Protein AF-A0A0W8DRC7-F1 (afdb_monomer)

Organism: Phytophthora nicotianae (NCBI:txid4792)

Solvent-accessible surface area (backbone atoms only — not comparable to full-atom values): 30722 Å² total; per-residue (Å²): 110,70,67,60,50,54,53,51,48,47,58,72,37,56,53,96,56,98,67,72,58,50,58,52,38,34,36,37,37,21,41,57,27,46,27,45,36,45,54,72,40,47,85,83,47,80,54,76,42,60,35,40,36,39,40,40,68,63,60,73,42,88,86,76,70,40,42,65,65,72,53,75,84,42,76,83,59,92,54,64,69,67,57,69,78,69,74,50,87,75,79,57,65,39,73,28,90,90,41,78,88,47,73,68,33,41,56,62,58,48,51,36,53,51,50,50,48,51,43,69,75,40,72,86,40,52,77,47,55,38,39,40,36,40,36,37,72,37,41,32,65,36,83,76,70,77,40,50,38,40,39,38,42,40,39,38,35,43,40,37,36,33,29,44,71,46,77,44,84,85,47,100,54,90,52,67,52,67,45,80,76,50,75,49,83,46,79,45,79,45,79,44,81,46,65,56,59,77,77,45,41,64,59,38,49,48,29,44,51,49,24,50,50,50,48,51,54,31,50,52,40,37,53,49,53,33,39,57,53,29,50,63,76,52,45,98,83,56,52,74,67,58,33,52,52,47,18,51,53,52,53,71,69,49,60,64,52,58,70,59,58,68,42,65,67,42,35,50,29,42,34,54,32,42,50,72,43,44,52,59,50,55,49,52,50,50,60,70,57,60,39,88,85,57,65,69,86,80,46,69,69,62,48,53,55,54,46,58,60,56,38,54,58,34,35,53,50,44,49,50,52,51,50,50,50,50,54,51,53,70,66,35,83,80,54,97,66,84,84,86,79,81,66,57,66,57,51,56,51,42,26,57,61,44,61,58,28,70,46,51,40,77,90,67,49,40,72,53,72,76,46,79,44,82,48,69,90,77,62,94,50,76,71,72,76,66,80,62,91,73,94,75,67,64,68,26,58,58,60,59,39,64,70,43,48,38,43,52,49,37,48,50,50,54,53,48,51,56,49,49,53,53,50,61,72,65,42,77,83,70,61,82,86,59,85,84,72,77,89,82,70,82,60,86,81,40,71,66,55,52,53,51,47,30,52,49,36,39,60,52,63,31,28,65,65,57,42,46,50,38,47,72,70,35,50,58,32,30,34,24,37,56,63,79,92,69,79,100,66,97,76,85,55,66,45,51,36,80,52,56,78,87,45,34,43,80,75,69,69,46,57,67,85,45,43,45,79,75,50,75,46,40,47,59,76,56,56,68,75,56,66,58,58,37,67

Nearest PDB structures (foldseek):
  6yfn-assembly1_AB  TM=3.984E-01  e=2.107E+00  Leviviridae sp.
  4b61-assembly2_B  TM=2.230E-01  e=7.572E+00  Pseudomonas aeruginosa PAO1

Radius of gyration: 35.44 Å; Cα contacts (8 Å, |Δi|>4): 699; chains: 1; bounding box: 84×62×110 Å

Structure (mmCIF, N/CA/C/O backbone):
data_AF-A0A0W8DRC7-F1
#
_entry.id   AF-A0A0W8DRC7-F1
#
loop_
_atom_site.group_PDB
_atom_site.id
_atom_site.type_symbol
_atom_site.label_atom_id
_atom_site.label_alt_id
_atom_site.label_comp_id
_atom_site.label_asym_id
_atom_site.label_entity_id
_atom_site.label_seq_id
_atom_site.pdbx_PDB_ins_code
_atom_site.Cartn_x
_atom_site.Cartn_y
_atom_site.Cartn_z
_atom_site.occupancy
_atom_site.B_iso_or_equiv
_atom_site.auth_seq_id
_atom_site.auth_comp_id
_atom_site.auth_asym_id
_atom_site.auth_atom_id
_atom_site.pdbx_PDB_model_num
ATOM 1 N N . MET A 1 1 ? 14.342 11.255 -32.612 1.00 81.81 1 MET A N 1
ATOM 2 C CA . MET A 1 1 ? 14.925 11.066 -31.261 1.00 81.81 1 MET A CA 1
ATOM 3 C C . MET A 1 1 ? 15.574 9.691 -31.095 1.00 81.81 1 MET A C 1
ATOM 5 O O . MET A 1 1 ? 16.776 9.654 -30.882 1.00 81.81 1 MET A O 1
ATOM 9 N N . LEU A 1 2 ? 14.835 8.578 -31.236 1.00 87.56 2 LEU A N 1
ATOM 10 C CA . LEU A 1 2 ? 15.389 7.216 -31.079 1.00 87.56 2 LEU A CA 1
ATOM 11 C C . LEU A 1 2 ? 16.538 6.907 -32.049 1.00 87.56 2 LEU A C 1
ATOM 13 O O . LEU A 1 2 ? 17.535 6.317 -31.654 1.00 87.56 2 LEU A O 1
ATOM 17 N N . ASP A 1 3 ? 16.432 7.382 -33.290 1.00 86.88 3 ASP A N 1
ATOM 18 C CA . ASP A 1 3 ? 17.481 7.235 -34.301 1.00 86.88 3 ASP A CA 1
ATOM 19 C C . ASP A 1 3 ? 18.837 7.813 -33.837 1.00 86.88 3 ASP A C 1
ATOM 21 O O . ASP A 1 3 ? 19.858 7.126 -33.794 1.00 86.88 3 ASP A O 1
ATOM 25 N N . ALA A 1 4 ? 18.816 9.068 -33.380 1.00 88.31 4 ALA A N 1
ATOM 26 C CA . ALA A 1 4 ? 19.992 9.761 -32.864 1.00 88.31 4 ALA A CA 1
ATOM 27 C C . ALA A 1 4 ? 20.564 9.088 -31.604 1.00 88.31 4 ALA A C 1
ATOM 29 O O . ALA A 1 4 ? 21.782 9.041 -31.439 1.00 88.31 4 ALA A O 1
ATOM 30 N N . LEU A 1 5 ? 19.705 8.535 -30.737 1.00 90.06 5 LEU A N 1
ATOM 31 C CA . LEU A 1 5 ? 20.133 7.783 -29.555 1.00 90.06 5 LEU A CA 1
ATOM 32 C C . LEU A 1 5 ? 20.924 6.530 -29.949 1.00 90.06 5 LEU A C 1
ATOM 34 O O . LEU A 1 5 ? 21.995 6.293 -29.396 1.00 90.06 5 LEU A O 1
ATOM 38 N N . ILE A 1 6 ? 20.415 5.749 -30.907 1.00 88.19 6 ILE A N 1
ATOM 39 C CA . ILE A 1 6 ? 21.072 4.525 -31.387 1.00 88.19 6 ILE A CA 1
ATOM 40 C C . ILE A 1 6 ? 22.416 4.873 -32.031 1.00 88.19 6 ILE A C 1
ATOM 42 O O . ILE A 1 6 ? 23.437 4.287 -31.671 1.00 88.19 6 ILE A O 1
ATOM 46 N N . ALA A 1 7 ? 22.446 5.890 -32.897 1.00 87.69 7 ALA A N 1
ATOM 47 C CA . ALA A 1 7 ? 23.677 6.357 -33.528 1.00 87.69 7 ALA A CA 1
ATOM 48 C C . ALA A 1 7 ? 24.730 6.804 -32.494 1.00 87.69 7 ALA A C 1
ATOM 50 O O . ALA A 1 7 ? 25.886 6.380 -32.557 1.00 87.69 7 ALA A O 1
ATOM 51 N N . ALA A 1 8 ? 24.331 7.601 -31.497 1.00 88.38 8 ALA A N 1
ATOM 52 C CA . ALA A 1 8 ? 25.224 8.062 -30.435 1.00 88.38 8 ALA A CA 1
ATOM 53 C C . ALA A 1 8 ? 25.712 6.913 -29.534 1.00 88.38 8 ALA A C 1
ATOM 55 O O . ALA A 1 8 ? 26.884 6.881 -29.152 1.00 88.38 8 ALA A O 1
ATOM 56 N N . ALA A 1 9 ? 24.837 5.954 -29.209 1.00 86.75 9 ALA A N 1
ATOM 57 C CA . ALA A 1 9 ? 25.180 4.780 -28.412 1.00 86.75 9 ALA A CA 1
ATOM 58 C C . ALA A 1 9 ? 26.227 3.911 -29.119 1.00 86.75 9 ALA A C 1
ATOM 60 O O . ALA A 1 9 ? 27.236 3.554 -28.511 1.00 86.75 9 ALA A O 1
ATOM 61 N N . HIS A 1 10 ? 26.031 3.633 -30.410 1.00 84.25 10 HIS A N 1
ATOM 62 C CA . HIS A 1 10 ? 26.994 2.891 -31.219 1.00 84.25 10 HIS A CA 1
ATOM 63 C C . HIS A 1 10 ? 28.329 3.637 -31.343 1.00 84.25 10 HIS A C 1
ATOM 65 O O . HIS A 1 10 ? 29.374 3.035 -31.105 1.00 84.25 10 HIS A O 1
ATOM 71 N N . ALA A 1 11 ? 28.312 4.946 -31.615 1.00 83.69 11 ALA A N 1
ATOM 72 C CA . ALA A 1 11 ? 29.533 5.747 -31.719 1.00 83.69 11 ALA A CA 1
ATOM 73 C C . ALA A 1 11 ? 30.348 5.769 -30.411 1.00 83.69 11 ALA A C 1
ATOM 75 O O . ALA A 1 11 ? 31.577 5.705 -30.436 1.00 83.69 11 ALA A O 1
ATOM 76 N N . LYS A 1 12 ? 29.672 5.841 -29.256 1.00 80.94 12 LYS A N 1
ATOM 77 C CA . LYS A 1 12 ? 30.318 5.966 -27.941 1.00 80.94 12 LYS A CA 1
ATOM 78 C C . LYS A 1 12 ? 30.752 4.627 -27.337 1.00 80.94 12 LYS A C 1
ATOM 80 O O . LYS A 1 12 ? 31.776 4.577 -26.658 1.00 80.94 12 LYS A O 1
ATOM 85 N N . LEU A 1 13 ? 29.973 3.563 -27.537 1.00 77.06 13 LEU A N 1
ATOM 86 C CA . LEU A 1 13 ? 30.184 2.258 -26.888 1.00 77.06 13 LEU A CA 1
ATOM 87 C C . LEU A 1 13 ? 30.906 1.243 -27.778 1.00 77.06 13 LEU A C 1
ATOM 89 O O . LEU A 1 13 ? 31.426 0.249 -27.269 1.00 77.06 13 LEU A O 1
ATOM 93 N N . ARG A 1 14 ? 31.004 1.520 -29.084 1.00 71.31 14 ARG A N 1
ATOM 94 C CA . ARG A 1 14 ? 31.754 0.722 -30.057 1.00 71.31 14 ARG A CA 1
ATOM 95 C C . ARG A 1 14 ? 32.784 1.594 -30.797 1.00 71.31 14 ARG A C 1
ATOM 97 O O . ARG A 1 14 ? 32.651 1.793 -32.005 1.00 71.31 14 ARG A O 1
ATOM 104 N N . PRO A 1 15 ? 33.802 2.144 -30.101 1.00 59.22 15 PRO A N 1
ATOM 105 C CA . PRO A 1 15 ? 34.854 2.906 -30.766 1.00 59.22 15 PRO A CA 1
ATOM 106 C C . PRO A 1 15 ? 35.611 2.020 -31.767 1.00 59.22 15 PRO A C 1
ATOM 108 O O . PRO A 1 15 ? 35.786 0.823 -31.549 1.00 59.22 15 PRO A O 1
ATOM 111 N N . ALA A 1 16 ? 36.071 2.615 -32.870 1.00 53.66 16 ALA A N 1
ATOM 112 C CA . ALA A 1 16 ? 36.698 1.911 -33.993 1.00 53.66 16 ALA A CA 1
ATOM 113 C C . ALA A 1 16 ? 38.033 1.206 -33.656 1.00 53.66 16 ALA A C 1
ATOM 115 O O . ALA A 1 16 ? 38.533 0.429 -34.467 1.00 53.66 16 ALA A O 1
ATOM 116 N N . SER A 1 17 ? 38.617 1.453 -32.477 1.00 50.66 17 SER A N 1
ATOM 117 C CA . SER A 1 17 ? 39.823 0.770 -32.000 1.00 50.66 17 SER A CA 1
ATOM 118 C C . SER A 1 17 ? 39.471 -0.339 -31.003 1.00 50.66 17 SER A C 1
ATOM 120 O O . SER A 1 17 ? 38.584 -0.175 -30.169 1.00 50.66 17 SER A O 1
ATOM 122 N N . ASN A 1 18 ? 40.199 -1.460 -31.076 1.00 49.91 18 ASN A N 1
ATOM 123 C CA . ASN A 1 18 ? 40.043 -2.728 -30.332 1.00 49.91 18 ASN A CA 1
ATOM 124 C C . ASN A 1 18 ? 40.100 -2.649 -28.781 1.00 49.91 18 ASN A C 1
ATOM 126 O O . ASN A 1 18 ? 40.422 -3.630 -28.108 1.00 49.91 18 ASN A O 1
ATOM 130 N N . SER A 1 19 ? 39.808 -1.505 -28.170 1.00 47.91 19 SER A N 1
ATOM 131 C CA . SER A 1 19 ? 39.742 -1.350 -26.720 1.00 47.91 19 SER A CA 1
ATOM 132 C C . SER A 1 19 ? 38.332 -1.671 -26.203 1.00 47.91 19 SER A C 1
ATOM 134 O O . SER A 1 19 ? 37.359 -1.069 -26.635 1.00 47.91 19 SER A O 1
ATOM 136 N N . LYS A 1 20 ? 38.263 -2.675 -25.313 1.00 54.19 20 LYS A N 1
ATOM 137 C CA . LYS A 1 20 ? 37.148 -3.126 -24.447 1.00 54.19 20 LYS A CA 1
ATOM 138 C C . LYS A 1 20 ? 35.767 -2.500 -24.731 1.00 54.19 20 LYS A C 1
ATOM 140 O O . LYS A 1 20 ? 35.583 -1.308 -24.500 1.00 54.19 20 LYS A O 1
ATOM 145 N N . LEU A 1 21 ? 34.774 -3.329 -25.095 1.00 54.41 21 LEU A N 1
ATOM 146 C CA . LEU A 1 21 ? 33.359 -2.924 -25.096 1.00 54.41 21 LEU A CA 1
ATOM 147 C C . LEU A 1 21 ? 33.012 -2.270 -23.753 1.00 54.41 21 LEU A C 1
ATOM 149 O O . LEU A 1 21 ? 33.137 -2.904 -22.702 1.00 54.41 21 LEU A O 1
ATOM 153 N N . LYS A 1 22 ? 32.560 -1.017 -23.806 1.00 63.66 22 LYS A N 1
ATOM 154 C CA . LYS A 1 22 ? 32.083 -0.279 -22.636 1.00 63.66 22 LYS A CA 1
ATOM 155 C C . LYS A 1 22 ? 30.568 -0.416 -22.572 1.00 63.66 22 LYS A C 1
ATOM 157 O O . LYS A 1 22 ? 29.889 -0.222 -23.576 1.00 63.66 22 LYS A O 1
ATOM 162 N N . ALA A 1 23 ? 30.034 -0.760 -21.406 1.00 70.44 23 ALA A N 1
ATOM 163 C CA . ALA A 1 23 ? 28.614 -0.579 -21.128 1.00 70.44 23 ALA A CA 1
ATOM 164 C C . ALA A 1 23 ? 28.448 0.804 -20.494 1.00 70.44 23 ALA A C 1
ATOM 166 O O . ALA A 1 23 ? 29.269 1.198 -19.674 1.00 70.44 23 ALA A O 1
ATOM 167 N N . LEU A 1 24 ? 27.403 1.552 -20.849 1.00 79.94 24 LEU A N 1
ATOM 168 C CA . LEU A 1 24 ? 27.120 2.806 -20.153 1.00 79.94 24 LEU A CA 1
ATOM 169 C C . LEU A 1 24 ? 26.180 2.513 -18.991 1.00 79.94 24 LEU A C 1
ATOM 171 O O . LEU A 1 24 ? 25.053 2.066 -19.197 1.00 79.94 24 LEU A O 1
ATOM 175 N N . ARG A 1 25 ? 26.636 2.780 -17.770 1.00 80.12 25 ARG A N 1
ATOM 176 C CA . ARG A 1 25 ? 25.840 2.626 -16.551 1.00 80.12 25 ARG A CA 1
ATOM 177 C C . ARG A 1 25 ? 25.601 3.990 -15.931 1.00 80.12 25 ARG A C 1
ATOM 179 O O . ARG A 1 25 ? 26.531 4.774 -15.749 1.00 80.12 25 ARG A O 1
ATOM 186 N N . PHE A 1 26 ? 24.350 4.274 -15.612 1.00 83.38 26 PHE A N 1
ATOM 187 C CA . PHE A 1 26 ? 23.977 5.538 -14.997 1.00 83.38 26 PHE A CA 1
ATOM 188 C C . PHE A 1 26 ? 22.770 5.355 -14.084 1.00 83.38 26 PHE A C 1
ATOM 190 O O . PHE A 1 26 ? 21.936 4.486 -14.312 1.00 83.38 26 PHE A O 1
ATOM 197 N N . ALA A 1 27 ? 22.674 6.167 -13.041 1.00 84.06 27 ALA A N 1
ATOM 198 C CA . ALA A 1 27 ? 21.491 6.266 -12.202 1.00 84.06 27 ALA A CA 1
ATOM 199 C C . ALA A 1 27 ? 20.799 7.605 -12.440 1.00 84.06 27 ALA A C 1
ATOM 201 O O . ALA A 1 27 ? 21.444 8.640 -12.600 1.00 84.06 27 ALA A O 1
ATOM 202 N N . THR A 1 28 ? 19.473 7.585 -12.425 1.00 84.75 28 THR A N 1
ATOM 203 C CA . THR A 1 28 ? 18.636 8.782 -12.475 1.00 84.75 28 THR A CA 1
ATOM 204 C C . THR A 1 28 ? 17.840 8.891 -11.186 1.00 84.75 28 THR A C 1
ATOM 206 O O . THR A 1 28 ? 17.146 7.941 -10.804 1.00 84.75 28 THR A O 1
ATOM 209 N N . LYS A 1 29 ? 17.893 10.060 -10.554 1.00 83.56 29 LYS A N 1
ATOM 210 C CA . LYS A 1 29 ? 16.974 10.455 -9.488 1.00 83.56 29 LYS A CA 1
ATOM 211 C C . LYS A 1 29 ? 15.830 11.229 -10.131 1.00 83.56 29 LYS A C 1
ATOM 213 O O . LYS A 1 29 ? 16.084 12.246 -10.771 1.00 83.56 29 LYS A O 1
ATOM 218 N N . HIS A 1 30 ? 14.604 10.751 -9.977 1.00 81.56 30 HIS A N 1
ATOM 219 C CA . HIS A 1 30 ? 13.412 11.390 -10.529 1.00 81.56 30 HIS A CA 1
ATOM 220 C C . HIS A 1 30 ? 12.439 11.758 -9.413 1.00 81.56 30 HIS A C 1
ATOM 222 O O . HIS A 1 30 ? 12.357 11.045 -8.411 1.00 81.56 30 HIS A O 1
ATOM 228 N N . ASN A 1 31 ? 11.723 12.868 -9.576 1.00 82.81 31 ASN A N 1
ATOM 229 C CA . ASN A 1 31 ? 10.550 13.136 -8.752 1.00 82.81 31 ASN A CA 1
ATOM 230 C C . ASN A 1 31 ? 9.439 12.203 -9.237 1.00 82.81 31 ASN A C 1
ATOM 232 O O . ASN A 1 31 ? 9.179 12.177 -10.435 1.00 82.81 31 ASN A O 1
ATOM 236 N N . TRP A 1 32 ? 8.835 11.397 -8.364 1.00 77.81 32 TRP A N 1
ATOM 237 C CA . TRP A 1 32 ? 7.784 10.462 -8.774 1.00 77.81 32 TRP A CA 1
ATOM 238 C C . TRP A 1 32 ? 6.441 10.840 -8.155 1.00 77.81 32 TRP A C 1
ATOM 240 O O . TRP A 1 32 ? 6.081 10.398 -7.063 1.00 77.81 32 TRP A O 1
ATOM 250 N N . VAL A 1 33 ? 5.665 11.629 -8.895 1.00 81.81 33 VAL A N 1
ATOM 251 C CA . VAL A 1 33 ? 4.271 11.946 -8.571 1.00 81.81 33 VAL A CA 1
ATOM 252 C C . VAL A 1 33 ? 3.392 11.221 -9.580 1.00 81.81 33 VAL A C 1
ATOM 254 O O . VAL A 1 33 ? 3.574 11.376 -10.781 1.00 81.81 33 VAL A O 1
ATOM 257 N N . ASP A 1 34 ? 2.475 10.385 -9.103 1.00 76.75 34 ASP A N 1
ATOM 258 C CA . ASP A 1 34 ? 1.570 9.592 -9.960 1.00 76.75 34 ASP A CA 1
ATOM 259 C C . ASP A 1 34 ? 0.195 9.381 -9.302 1.00 76.75 34 ASP A C 1
ATOM 261 O O . ASP A 1 34 ? -0.792 9.083 -9.968 1.00 76.75 34 ASP A O 1
ATOM 265 N N . ARG A 1 35 ? 0.115 9.544 -7.977 1.00 78.81 35 ARG A N 1
ATOM 266 C CA . ARG A 1 35 ? -1.074 9.278 -7.164 1.00 78.81 35 ARG A CA 1
ATOM 267 C C . ARG A 1 35 ? -1.497 10.523 -6.404 1.00 78.81 35 ARG A C 1
ATOM 269 O O . ARG A 1 35 ? -0.663 11.388 -6.126 1.00 78.81 35 ARG A O 1
ATOM 276 N N . ILE A 1 36 ? -2.769 10.576 -6.012 1.00 78.38 36 ILE A N 1
ATOM 277 C CA . ILE A 1 36 ? -3.332 11.716 -5.274 1.00 78.38 36 ILE A CA 1
ATOM 278 C C . ILE A 1 36 ? -2.526 12.002 -4.006 1.00 78.38 36 ILE A C 1
ATOM 280 O O . ILE A 1 36 ? -2.185 13.154 -3.761 1.00 78.38 36 ILE A O 1
ATOM 284 N N . HIS A 1 37 ? -2.158 10.985 -3.225 1.00 76.19 37 HIS A N 1
ATOM 285 C CA . HIS A 1 37 ? -1.382 11.218 -2.003 1.00 76.19 37 HIS A CA 1
ATOM 286 C C . HIS A 1 37 ? 0.024 11.780 -2.277 1.00 76.19 37 HIS A C 1
ATOM 288 O O . HIS A 1 37 ? 0.447 12.676 -1.555 1.00 76.19 37 HIS A O 1
ATOM 294 N N . HIS A 1 38 ? 0.715 11.364 -3.349 1.00 77.00 38 HIS A N 1
ATOM 295 C CA . HIS A 1 38 ? 1.995 11.984 -3.730 1.00 77.00 38 HIS A CA 1
ATOM 296 C C . HIS A 1 38 ? 1.814 13.472 -4.044 1.00 77.00 38 HIS A C 1
ATOM 298 O O . HIS A 1 38 ? 2.642 14.292 -3.664 1.00 77.00 38 HIS A O 1
ATOM 304 N N . TYR A 1 39 ? 0.729 13.828 -4.738 1.00 79.25 39 TYR A N 1
ATOM 305 C CA . TYR A 1 39 ? 0.437 15.219 -5.074 1.00 79.25 39 TYR A CA 1
ATOM 306 C C . TYR A 1 39 ? 0.086 16.036 -3.829 1.00 79.25 39 TYR A C 1
ATOM 308 O O . TYR A 1 39 ? 0.659 17.096 -3.597 1.00 79.25 39 TYR A O 1
ATOM 316 N N . VAL A 1 40 ? -0.814 15.518 -2.994 1.00 76.94 40 VAL A N 1
ATOM 317 C CA . VAL A 1 40 ? -1.272 16.184 -1.771 1.00 76.94 40 VAL A CA 1
ATOM 318 C C . VAL A 1 40 ? -0.123 16.397 -0.797 1.00 76.94 40 VAL A C 1
ATOM 320 O O . VAL A 1 40 ? -0.087 17.426 -0.147 1.00 76.94 40 VAL A O 1
ATOM 323 N N . VAL A 1 41 ? 0.833 15.477 -0.709 1.00 73.00 41 VAL A N 1
ATOM 324 C CA . VAL A 1 41 ? 1.980 15.585 0.206 1.00 73.00 41 VAL A CA 1
ATOM 325 C C . VAL A 1 41 ? 3.151 16.351 -0.416 1.00 73.00 41 VAL A C 1
ATOM 327 O O . VAL A 1 41 ? 4.042 16.790 0.310 1.00 73.00 41 VAL A O 1
ATOM 330 N N . SER A 1 42 ? 3.132 16.600 -1.731 1.00 72.94 42 SER A N 1
ATOM 331 C CA . SER A 1 42 ? 4.242 17.239 -2.454 1.00 72.94 42 SER A CA 1
ATOM 332 C C . SER A 1 42 ? 4.655 18.617 -1.918 1.00 72.94 42 SER A C 1
ATOM 334 O O . SER A 1 42 ? 5.796 19.027 -2.124 1.00 72.94 42 SER A O 1
ATOM 336 N N . PHE A 1 43 ? 3.766 19.326 -1.205 1.00 72.06 43 PHE A N 1
ATOM 337 C CA . PHE A 1 43 ? 4.091 20.600 -0.551 1.00 72.06 43 PHE A CA 1
ATOM 338 C C . PHE A 1 43 ? 4.983 20.439 0.692 1.00 72.06 43 PHE A C 1
ATOM 340 O O . PHE A 1 43 ? 5.688 21.375 1.060 1.00 72.06 43 PHE A O 1
ATOM 347 N N . ALA A 1 44 ? 4.924 19.283 1.359 1.00 66.69 44 ALA A N 1
ATOM 348 C CA . ALA A 1 44 ? 5.636 18.998 2.603 1.00 66.69 44 ALA A CA 1
ATOM 349 C C . ALA A 1 44 ? 6.839 18.070 2.392 1.00 66.69 44 ALA A C 1
ATOM 351 O O . ALA A 1 44 ? 7.849 18.216 3.077 1.00 66.69 44 ALA A O 1
ATOM 352 N N . SER A 1 45 ? 6.742 17.121 1.457 1.00 65.44 45 SER A N 1
ATOM 353 C CA . SER A 1 45 ? 7.802 16.156 1.166 1.00 65.44 45 SER A CA 1
ATOM 354 C C . SER A 1 45 ? 7.882 15.857 -0.327 1.00 65.44 45 SER A C 1
ATOM 356 O O . SER A 1 45 ? 6.871 15.753 -1.016 1.00 65.44 45 SER A O 1
ATOM 358 N N . THR A 1 46 ? 9.102 15.692 -0.834 1.00 67.69 46 THR A N 1
ATOM 359 C CA . THR A 1 46 ? 9.334 15.185 -2.194 1.00 67.69 46 THR A CA 1
ATOM 360 C C . THR A 1 46 ? 9.494 13.672 -2.148 1.00 67.69 46 THR A C 1
ATOM 362 O O . THR A 1 46 ? 10.166 13.182 -1.243 1.00 67.69 46 THR A O 1
ATOM 365 N N . ASN A 1 47 ? 8.988 12.961 -3.161 1.00 69.88 47 ASN A N 1
ATOM 366 C CA . ASN A 1 47 ? 9.137 11.508 -3.305 1.00 69.88 47 ASN A CA 1
ATOM 367 C C . ASN A 1 47 ? 10.196 11.185 -4.376 1.00 69.88 47 ASN A C 1
ATOM 369 O O . ASN A 1 47 ? 9.854 10.895 -5.530 1.00 69.88 47 ASN A O 1
ATOM 373 N N . PRO A 1 48 ? 11.505 11.273 -4.051 1.00 73.56 48 PRO A N 1
ATOM 374 C CA . PRO A 1 48 ? 12.552 10.949 -4.997 1.00 73.56 48 PRO A CA 1
ATOM 375 C C . PRO A 1 48 ? 12.637 9.439 -5.191 1.00 73.56 48 PRO A C 1
ATOM 377 O O . PRO A 1 48 ? 12.943 8.691 -4.267 1.00 73.56 48 PRO A O 1
ATOM 380 N N 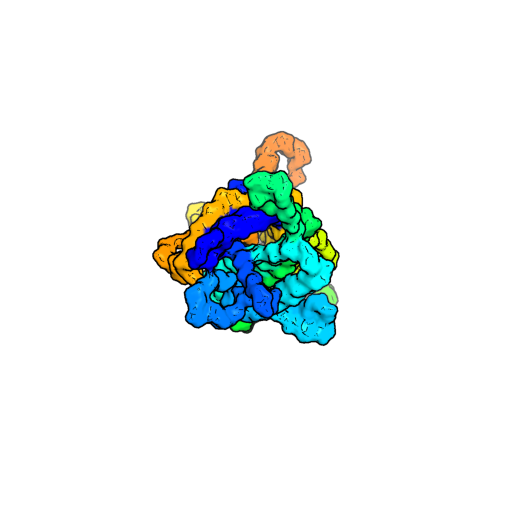. ALA A 1 49 ? 12.471 8.991 -6.425 1.00 74.56 49 ALA A N 1
ATOM 381 C CA . ALA A 1 49 ? 12.711 7.609 -6.788 1.00 74.56 49 ALA A CA 1
ATOM 382 C C . ALA A 1 49 ? 14.026 7.482 -7.564 1.00 74.56 49 ALA A C 1
ATOM 384 O O . ALA A 1 49 ? 14.413 8.329 -8.375 1.00 74.56 49 ALA A O 1
ATOM 385 N N . TRP A 1 50 ? 14.736 6.390 -7.303 1.00 78.25 50 TRP A N 1
ATOM 386 C CA . TRP A 1 50 ? 15.977 6.054 -7.982 1.00 78.25 50 TRP A CA 1
ATOM 387 C C . TRP A 1 50 ? 15.710 4.965 -9.012 1.00 78.25 50 TRP A C 1
ATOM 389 O O . TRP A 1 50 ? 15.059 3.960 -8.725 1.00 78.25 50 TRP A O 1
ATOM 399 N N . ARG A 1 51 ? 16.220 5.172 -10.223 1.00 80.12 51 ARG A N 1
ATOM 400 C CA . ARG A 1 51 ? 16.276 4.150 -11.268 1.00 80.12 51 ARG A CA 1
ATOM 401 C C . ARG A 1 51 ? 17.713 4.004 -11.713 1.00 80.12 51 ARG A C 1
ATOM 403 O O . ARG A 1 51 ? 18.400 4.992 -11.970 1.00 80.12 51 ARG A O 1
ATOM 410 N N . LEU A 1 52 ? 18.149 2.765 -11.792 1.00 81.56 52 LEU A N 1
ATOM 411 C CA . LEU A 1 52 ? 19.420 2.400 -12.367 1.00 81.56 52 LEU A CA 1
ATOM 412 C C . LEU A 1 52 ? 19.197 2.020 -13.824 1.00 81.56 52 LEU A C 1
ATOM 414 O O . LEU A 1 52 ? 18.298 1.250 -14.131 1.00 81.56 52 LEU A O 1
ATOM 418 N N . HIS A 1 53 ? 20.061 2.496 -14.703 1.00 85.69 53 HIS A N 1
ATOM 419 C CA . HIS A 1 53 ? 20.021 2.181 -16.117 1.00 85.69 53 HIS A CA 1
ATOM 420 C C . HIS A 1 53 ? 21.345 1.577 -16.559 1.00 85.69 53 HIS A C 1
ATOM 422 O O . HIS A 1 53 ? 22.427 1.979 -16.118 1.00 85.69 53 HIS A O 1
ATOM 428 N N . SER A 1 54 ? 21.260 0.605 -17.458 1.00 84.62 54 SER A N 1
ATOM 429 C CA . SER A 1 54 ? 22.416 0.092 -18.176 1.00 84.62 54 SER A CA 1
ATOM 430 C C . SER A 1 54 ? 22.098 0.021 -19.660 1.00 84.62 54 SER A C 1
ATOM 432 O O . SER A 1 54 ? 21.086 -0.548 -20.061 1.00 84.62 54 SER A O 1
ATOM 434 N N . LEU A 1 55 ? 22.947 0.656 -20.459 1.00 87.25 55 LEU A N 1
ATOM 435 C CA . LEU A 1 55 ? 22.871 0.663 -21.908 1.00 87.25 55 LEU A CA 1
ATOM 436 C C . LEU A 1 55 ? 23.991 -0.220 -22.448 1.00 87.25 55 LEU A C 1
ATOM 438 O O . LEU A 1 55 ? 25.174 -0.014 -22.155 1.00 87.25 55 LEU A O 1
ATOM 442 N N . HIS A 1 56 ? 23.594 -1.209 -23.236 1.00 84.12 56 HIS A N 1
ATOM 443 C CA . HIS A 1 56 ? 24.468 -2.214 -23.807 1.00 84.12 56 HIS A CA 1
ATOM 444 C C . HIS A 1 56 ? 24.266 -2.290 -25.319 1.00 84.12 56 HIS A C 1
ATOM 446 O O . HIS A 1 56 ? 23.139 -2.280 -25.810 1.00 84.12 56 HIS A O 1
ATOM 452 N N . VAL A 1 57 ? 25.371 -2.392 -26.054 1.00 84.38 57 VAL A N 1
ATOM 453 C CA . VAL A 1 57 ? 25.368 -2.593 -27.505 1.00 84.38 57 VAL A CA 1
ATOM 454 C C . VAL A 1 57 ? 25.909 -3.999 -27.763 1.00 84.38 57 VAL A C 1
ATOM 456 O O . VAL A 1 57 ? 27.121 -4.197 -27.636 1.00 84.38 57 VAL A O 1
ATOM 459 N N . PRO A 1 58 ? 25.045 -4.990 -28.052 1.00 78.12 58 PRO A N 1
ATOM 460 C CA . PRO A 1 58 ? 25.488 -6.354 -28.297 1.00 78.12 58 PRO A CA 1
ATOM 461 C C . PRO A 1 58 ? 26.406 -6.441 -29.521 1.00 78.12 58 PRO A C 1
ATOM 463 O O . PRO A 1 58 ? 26.277 -5.696 -30.498 1.00 78.12 58 PRO A O 1
ATOM 466 N N . TYR A 1 59 ? 27.338 -7.392 -29.474 1.00 71.88 59 TYR A N 1
ATOM 467 C CA . TYR A 1 59 ? 28.193 -7.704 -30.608 1.00 71.88 59 TYR A CA 1
ATOM 468 C C . TYR A 1 59 ? 27.512 -8.739 -31.504 1.00 71.88 59 TYR A C 1
ATOM 470 O O . TYR A 1 59 ? 27.284 -9.875 -31.106 1.00 71.88 59 TYR A O 1
ATOM 478 N N . THR A 1 60 ? 27.230 -8.354 -32.742 1.00 67.81 60 THR A N 1
ATOM 479 C CA . THR A 1 60 ? 26.755 -9.265 -33.786 1.00 67.81 60 THR A CA 1
ATOM 480 C C . THR A 1 60 ? 27.937 -10.059 -34.343 1.00 67.81 60 THR A C 1
ATOM 482 O O . THR A 1 60 ? 28.758 -9.503 -35.083 1.00 67.81 60 THR A O 1
ATOM 485 N N . SER A 1 61 ? 28.031 -11.346 -34.006 1.00 63.72 61 SER A N 1
ATOM 486 C CA . SER A 1 61 ? 29.001 -12.240 -34.648 1.00 63.72 61 SER A CA 1
ATOM 487 C C . SER A 1 61 ? 28.612 -12.476 -36.108 1.00 63.72 61 SER A C 1
ATOM 489 O O . SER A 1 61 ? 27.448 -12.754 -36.408 1.00 63.72 61 SER A O 1
ATOM 491 N N . ARG A 1 62 ? 29.581 -12.366 -37.026 1.00 60.19 62 ARG A N 1
ATOM 492 C CA . ARG A 1 62 ? 29.353 -12.645 -38.455 1.00 60.19 62 ARG A CA 1
ATOM 493 C C . ARG A 1 62 ? 29.089 -14.131 -38.717 1.00 60.19 62 ARG A C 1
ATOM 495 O O . ARG A 1 62 ? 28.338 -14.430 -39.639 1.00 60.19 62 ARG A O 1
ATOM 502 N N . ASP A 1 63 ? 29.626 -15.015 -37.875 1.00 54.47 63 ASP A N 1
ATOM 503 C CA . ASP A 1 63 ? 29.604 -16.464 -38.106 1.00 54.47 63 ASP A CA 1
ATOM 504 C C . ASP A 1 63 ? 28.340 -17.138 -37.558 1.00 54.47 63 ASP A C 1
ATOM 506 O O . ASP A 1 63 ? 27.767 -18.002 -38.212 1.00 54.47 63 ASP A O 1
ATOM 510 N N . THR A 1 64 ? 27.864 -16.729 -36.377 1.00 59.16 64 THR A N 1
ATOM 511 C CA . THR A 1 64 ? 26.704 -17.366 -35.720 1.00 59.16 64 THR A CA 1
ATOM 512 C C . THR A 1 64 ? 25.396 -16.608 -35.920 1.00 59.16 64 THR A C 1
ATOM 514 O O . THR A 1 64 ? 24.345 -17.119 -35.559 1.00 59.16 64 THR A O 1
ATOM 517 N N . GLN A 1 65 ? 25.447 -15.381 -36.456 1.00 63.66 65 GLN A N 1
ATOM 518 C CA . GLN A 1 65 ? 24.307 -14.460 -36.604 1.00 63.66 65 GLN A CA 1
ATOM 519 C C . GLN A 1 65 ? 23.499 -14.173 -35.318 1.00 63.66 65 GLN A C 1
ATOM 521 O O . GLN A 1 65 ? 22.495 -13.469 -35.380 1.00 63.66 65 GLN A O 1
ATOM 526 N N . SER A 1 66 ? 23.972 -14.640 -34.162 1.00 69.56 66 SER A N 1
ATOM 527 C CA . SER A 1 66 ? 23.388 -14.438 -32.835 1.00 69.56 66 SER A CA 1
ATOM 528 C C . SER A 1 66 ? 23.985 -13.207 -32.147 1.00 69.56 66 SER A C 1
ATOM 530 O O . SER A 1 66 ? 25.183 -12.938 -32.299 1.00 69.56 66 SER A O 1
ATOM 532 N N . LEU A 1 67 ? 23.210 -12.512 -31.309 1.00 71.50 67 LEU A N 1
ATOM 533 C CA . LEU A 1 67 ? 23.699 -11.385 -30.504 1.00 71.50 67 LEU A CA 1
ATOM 534 C C . LEU A 1 67 ? 24.493 -11.856 -29.274 1.00 71.50 67 LEU A C 1
ATOM 536 O O . LEU A 1 67 ? 25.266 -11.083 -28.711 1.00 71.50 67 LEU A O 1
ATOM 540 N N . GLY A 1 68 ? 24.324 -13.117 -28.848 1.00 69.88 68 GLY A N 1
ATOM 541 C CA . GLY A 1 68 ? 25.168 -13.756 -27.828 1.00 69.88 68 GLY A CA 1
ATOM 542 C C . GLY A 1 68 ? 25.120 -13.079 -26.451 1.00 69.88 68 GLY A C 1
ATOM 543 O O . GLY A 1 68 ? 26.081 -13.178 -25.685 1.00 69.88 68 GLY A O 1
ATOM 544 N N . ILE A 1 69 ? 24.003 -12.410 -26.139 1.00 75.25 69 ILE A N 1
ATOM 545 C CA . ILE A 1 69 ? 23.841 -11.393 -25.082 1.00 75.25 69 ILE A CA 1
ATOM 546 C C . ILE A 1 69 ? 24.241 -11.891 -23.684 1.00 75.25 69 ILE A C 1
ATOM 548 O O . ILE A 1 69 ? 24.920 -11.184 -22.939 1.00 75.25 69 ILE A O 1
ATOM 552 N N . CYS A 1 70 ? 23.823 -13.108 -23.326 1.00 75.38 70 CYS A N 1
ATOM 553 C CA . CYS A 1 70 ? 24.098 -13.725 -22.024 1.00 75.38 70 CYS A CA 1
ATOM 554 C C . CYS A 1 70 ? 24.974 -14.993 -22.129 1.00 75.38 70 CYS A C 1
ATOM 556 O O . CYS A 1 70 ? 25.019 -15.781 -21.185 1.00 75.38 70 CYS A O 1
ATOM 558 N N . SER A 1 71 ? 25.647 -15.224 -23.265 1.00 65.88 71 SER A N 1
ATOM 559 C CA . SER A 1 71 ? 26.378 -16.476 -23.517 1.00 65.88 71 SER A CA 1
ATOM 560 C C . SER A 1 71 ? 27.621 -16.639 -22.620 1.00 65.88 71 SER A C 1
ATOM 562 O O . SER A 1 71 ? 28.422 -15.719 -22.447 1.00 65.88 71 SER A O 1
ATOM 564 N N . ASN A 1 72 ? 27.809 -17.838 -22.050 1.00 54.72 72 ASN A N 1
ATOM 565 C CA . ASN A 1 72 ? 28.955 -18.163 -21.181 1.00 54.72 72 ASN A CA 1
ATOM 566 C C . ASN A 1 72 ? 30.278 -18.345 -21.957 1.00 54.72 72 ASN A C 1
ATOM 568 O O . ASN A 1 72 ? 31.350 -18.370 -21.355 1.00 54.72 72 ASN A O 1
ATOM 572 N N . SER A 1 73 ? 30.235 -18.414 -23.291 1.00 47.88 73 SER A N 1
ATOM 573 C CA . SER A 1 73 ? 31.410 -18.578 -24.164 1.00 47.88 73 SER A CA 1
ATOM 574 C C . SER A 1 73 ? 32.386 -17.388 -24.118 1.00 47.88 73 SER A C 1
ATOM 576 O O . SER A 1 73 ? 33.512 -17.487 -24.598 1.00 47.88 73 SER A O 1
ATOM 578 N N . ALA A 1 74 ? 31.984 -16.269 -23.505 1.00 42.66 74 ALA A N 1
ATOM 579 C CA . ALA A 1 74 ? 32.804 -15.075 -23.313 1.00 42.66 74 ALA A CA 1
ATOM 580 C C . ALA A 1 74 ? 33.729 -15.121 -22.077 1.00 42.66 74 ALA A C 1
ATOM 582 O O . ALA A 1 74 ? 34.525 -14.201 -21.888 1.00 42.66 74 ALA A O 1
ATOM 583 N N . VAL A 1 75 ? 33.658 -16.159 -21.234 1.00 42.81 75 VAL A N 1
ATOM 584 C CA . VAL A 1 75 ? 34.474 -16.268 -20.003 1.00 42.81 75 VAL A CA 1
ATOM 585 C C . VAL A 1 75 ? 35.967 -16.501 -20.307 1.00 42.81 75 VAL A C 1
ATOM 587 O O . VAL A 1 75 ? 36.822 -16.152 -19.499 1.00 42.81 75 VAL A O 1
ATOM 590 N N . ALA A 1 76 ? 36.314 -17.006 -21.496 1.00 40.62 76 ALA A N 1
ATOM 591 C CA . ALA A 1 76 ? 37.686 -17.417 -21.812 1.00 40.62 76 ALA A CA 1
ATOM 592 C C . ALA A 1 76 ? 38.593 -16.328 -22.434 1.00 40.62 76 ALA A C 1
ATOM 594 O O . ALA A 1 76 ? 39.807 -16.516 -22.487 1.00 40.62 76 ALA A O 1
ATOM 595 N N . LYS A 1 77 ? 38.070 -15.185 -22.907 1.00 37.62 77 LYS A N 1
ATOM 596 C CA . LYS A 1 77 ? 38.892 -14.107 -23.503 1.00 37.62 77 LYS A CA 1
ATOM 597 C C . LYS A 1 77 ? 38.291 -12.732 -23.206 1.00 37.62 77 LYS A C 1
ATOM 599 O O . LYS A 1 77 ? 37.273 -12.395 -23.792 1.00 37.62 77 LYS A O 1
ATOM 604 N N . ARG A 1 78 ? 38.935 -11.956 -22.312 1.00 44.22 78 ARG A N 1
ATOM 605 C CA . ARG A 1 78 ? 38.705 -10.511 -22.032 1.00 44.22 78 ARG A CA 1
ATOM 606 C C . ARG A 1 78 ? 37.269 -10.057 -22.351 1.00 44.22 78 ARG A C 1
ATOM 608 O O . ARG A 1 78 ? 37.027 -9.396 -23.359 1.00 44.22 78 ARG A O 1
ATOM 615 N N . SER A 1 79 ? 36.334 -10.477 -21.506 1.00 43.00 79 SER A N 1
ATOM 616 C CA . SER A 1 79 ? 34.897 -10.460 -21.776 1.00 43.00 79 SER A CA 1
ATOM 617 C C . SER A 1 79 ? 34.328 -9.045 -21.984 1.00 43.00 79 SER A C 1
ATOM 619 O O . SER A 1 79 ? 34.706 -8.127 -21.249 1.00 43.00 79 SER A O 1
ATOM 621 N N . PRO A 1 80 ? 33.377 -8.847 -22.919 1.00 52.50 80 PRO A N 1
ATOM 622 C CA . PRO A 1 80 ? 32.504 -7.677 -22.899 1.00 52.50 80 PRO A CA 1
ATOM 623 C C . PRO A 1 80 ? 31.700 -7.647 -21.588 1.00 52.50 80 PRO A C 1
ATOM 625 O O . PRO A 1 80 ? 31.329 -8.697 -21.060 1.00 52.50 80 PRO A O 1
ATOM 628 N N . LEU A 1 81 ? 31.429 -6.454 -21.045 1.00 60.97 81 LEU A N 1
ATOM 629 C CA . LEU A 1 81 ? 30.599 -6.297 -19.844 1.00 60.97 81 LEU A CA 1
ATOM 630 C C . LEU A 1 81 ? 29.205 -6.918 -20.082 1.00 60.97 81 LEU A C 1
ATOM 632 O O . LEU A 1 81 ? 28.408 -6.374 -20.848 1.00 60.97 81 LEU A O 1
ATOM 636 N N . ARG A 1 82 ? 28.910 -8.041 -19.411 1.00 69.25 82 ARG A N 1
ATOM 637 C CA . ARG A 1 82 ? 27.612 -8.740 -19.458 1.00 69.25 82 ARG A CA 1
ATOM 638 C C . ARG A 1 82 ? 26.492 -7.822 -18.931 1.00 69.25 82 ARG A C 1
ATOM 640 O O . ARG A 1 82 ? 26.694 -7.166 -17.899 1.00 69.25 82 ARG A O 1
ATOM 647 N N . PRO A 1 83 ? 25.319 -7.756 -19.593 1.00 74.06 83 PRO A N 1
ATOM 648 C CA . PRO A 1 83 ? 24.172 -7.013 -19.075 1.00 74.06 83 PRO A CA 1
ATOM 649 C C . PRO A 1 83 ? 23.747 -7.514 -17.692 1.00 74.06 83 PRO A C 1
ATOM 651 O O . PRO A 1 83 ? 23.776 -8.718 -17.431 1.00 74.06 83 PRO A O 1
ATOM 654 N N . ARG A 1 84 ? 23.308 -6.601 -16.811 1.00 71.69 84 ARG A N 1
ATOM 655 C CA . ARG A 1 84 ? 22.933 -6.955 -15.428 1.00 71.69 84 ARG A CA 1
ATOM 656 C C . ARG A 1 84 ? 21.833 -8.008 -15.385 1.00 71.69 84 ARG A C 1
ATOM 658 O O . ARG A 1 84 ? 21.978 -8.981 -14.653 1.00 71.69 84 ARG A O 1
ATOM 665 N N . PHE A 1 85 ? 20.814 -7.871 -16.241 1.00 76.69 85 PHE A N 1
ATOM 666 C CA . PHE A 1 85 ? 19.669 -8.785 -16.299 1.00 76.69 85 PHE A CA 1
ATOM 667 C C . PHE A 1 85 ? 20.063 -10.259 -16.507 1.00 76.69 85 PHE A C 1
ATOM 669 O O . PHE A 1 85 ? 19.347 -11.149 -16.061 1.00 76.69 85 PHE A O 1
ATOM 676 N N . CYS A 1 86 ? 21.221 -10.534 -17.117 1.00 76.56 86 CYS A N 1
ATOM 677 C CA . CYS A 1 86 ? 21.695 -11.897 -17.336 1.00 76.56 86 CYS A CA 1
ATOM 678 C C . CYS A 1 86 ? 22.153 -12.614 -16.049 1.00 76.56 86 CYS A C 1
ATOM 680 O O . CYS A 1 86 ? 22.349 -13.827 -16.094 1.00 76.56 86 CYS A O 1
ATOM 682 N N . ASN A 1 87 ? 22.393 -11.887 -14.951 1.00 73.19 87 ASN A N 1
ATOM 683 C CA . ASN A 1 87 ? 22.821 -12.441 -13.660 1.00 73.19 87 ASN A CA 1
ATOM 684 C C . ASN A 1 87 ? 21.666 -12.524 -12.643 1.00 73.19 87 ASN A C 1
ATOM 686 O O . ASN A 1 87 ? 21.892 -12.933 -11.505 1.00 73.19 87 ASN A O 1
ATOM 690 N N . HIS A 1 88 ? 20.440 -12.128 -13.012 1.00 70.06 88 HIS A N 1
ATOM 691 C CA . HIS A 1 88 ? 19.318 -12.148 -12.070 1.00 70.06 88 HIS A CA 1
ATOM 692 C C . HIS A 1 88 ? 18.814 -13.572 -11.815 1.00 70.06 88 HIS A C 1
ATOM 694 O O . HIS A 1 88 ? 18.697 -14.371 -12.748 1.00 70.06 88 HIS A O 1
ATOM 700 N N . PRO A 1 89 ? 18.456 -13.891 -10.560 1.00 61.75 89 PRO A N 1
ATOM 701 C CA . PRO A 1 89 ? 17.860 -15.173 -10.226 1.00 61.75 89 PRO A CA 1
ATOM 702 C C . PRO A 1 89 ? 16.424 -15.266 -10.763 1.00 61.75 89 PRO A C 1
ATOM 704 O O . PRO A 1 89 ? 15.609 -14.346 -10.641 1.00 61.75 89 PRO A O 1
ATOM 707 N N . GLY A 1 90 ? 16.113 -16.419 -11.351 1.00 64.44 90 GLY A N 1
ATOM 708 C CA . GLY A 1 90 ? 14.882 -16.648 -12.099 1.00 64.44 90 GLY A CA 1
ATOM 709 C C . GLY A 1 90 ? 14.997 -16.046 -13.493 1.00 64.44 90 GLY A C 1
ATOM 710 O O . GLY A 1 90 ? 14.921 -14.837 -13.671 1.00 64.44 90 GLY A O 1
ATOM 711 N N . ILE A 1 91 ? 15.174 -16.889 -14.499 1.00 69.75 91 ILE A N 1
ATOM 712 C CA . ILE A 1 91 ? 15.278 -16.445 -15.885 1.00 69.75 91 ILE A CA 1
ATOM 713 C C . ILE A 1 91 ? 13.876 -16.069 -16.375 1.00 69.75 91 ILE A C 1
ATOM 715 O O . ILE A 1 91 ? 12.954 -16.874 -16.276 1.00 69.75 91 ILE A O 1
ATOM 719 N N . LEU A 1 92 ? 13.711 -14.844 -16.873 1.00 75.62 92 LEU A N 1
ATOM 720 C CA . LEU A 1 92 ? 12.476 -14.387 -17.517 1.00 75.62 92 LEU A CA 1
ATOM 721 C C . LEU A 1 92 ? 12.214 -15.233 -18.761 1.00 75.62 92 LEU A C 1
ATOM 723 O O . LEU A 1 92 ? 13.035 -15.224 -19.677 1.00 75.62 92 LEU A O 1
ATOM 727 N N . LYS A 1 93 ? 11.086 -15.942 -18.776 1.00 84.69 93 LYS A N 1
ATOM 728 C CA . LYS A 1 93 ? 10.660 -16.788 -19.889 1.00 84.69 93 LYS A CA 1
ATOM 729 C C . LYS A 1 93 ? 9.455 -16.166 -20.578 1.00 84.69 93 LYS A C 1
ATOM 731 O O . LYS A 1 93 ? 8.509 -15.760 -19.910 1.00 84.69 93 LYS A O 1
ATOM 736 N N . TYR A 1 94 ? 9.495 -16.127 -21.899 1.00 83.88 94 TYR A N 1
ATOM 737 C CA . TYR A 1 94 ? 8.450 -15.584 -22.754 1.00 83.88 94 TYR A CA 1
ATOM 738 C C . TYR A 1 94 ? 7.920 -16.665 -23.692 1.00 83.88 94 TYR A C 1
ATOM 740 O O . TYR A 1 94 ? 8.609 -17.643 -23.993 1.00 83.88 94 TYR A O 1
ATOM 748 N N . THR A 1 95 ? 6.680 -16.497 -24.149 1.00 85.44 95 THR A N 1
ATOM 749 C CA . THR A 1 95 ? 6.120 -17.323 -25.222 1.00 85.44 95 THR A CA 1
ATOM 750 C C . THR A 1 95 ? 6.975 -17.184 -26.470 1.00 85.44 95 THR A C 1
ATOM 752 O O . THR A 1 95 ? 7.428 -16.087 -26.797 1.00 85.44 95 THR A O 1
ATOM 755 N N . HIS A 1 96 ? 7.208 -18.293 -27.160 1.00 85.19 96 HIS A N 1
ATOM 756 C CA . HIS A 1 96 ? 8.089 -18.308 -28.314 1.00 85.19 96 HIS A CA 1
ATOM 757 C C . HIS A 1 96 ? 7.548 -17.390 -29.435 1.00 85.19 96 HIS A C 1
ATOM 759 O O . HIS A 1 96 ? 6.380 -17.521 -29.811 1.00 85.19 96 HIS A O 1
ATOM 765 N N . PRO A 1 97 ? 8.371 -16.494 -30.018 1.00 80.50 97 PRO A N 1
ATOM 766 C CA . PRO A 1 97 ? 7.889 -15.451 -30.930 1.00 80.50 97 PRO A CA 1
ATOM 767 C C . PRO A 1 97 ? 7.363 -15.998 -32.266 1.00 80.50 97 PRO A C 1
ATOM 769 O O . PRO A 1 97 ? 6.499 -15.387 -32.882 1.00 80.50 97 PRO A O 1
ATOM 772 N N . LEU A 1 98 ? 7.871 -17.153 -32.715 1.00 81.25 98 LEU A N 1
ATOM 773 C CA . LEU A 1 98 ? 7.418 -17.812 -33.952 1.00 81.25 98 LEU A CA 1
ATOM 774 C C . LEU A 1 98 ? 6.091 -18.569 -33.814 1.00 81.25 98 LEU A C 1
ATOM 776 O O . LEU A 1 98 ? 5.336 -18.648 -34.777 1.00 81.25 98 LEU A O 1
ATOM 780 N N . ASN A 1 99 ? 5.845 -19.204 -32.666 1.00 83.56 99 ASN A N 1
ATOM 781 C CA . ASN A 1 99 ? 4.714 -20.109 -32.488 1.00 83.56 99 ASN A CA 1
ATOM 782 C C . ASN A 1 99 ? 4.424 -20.293 -30.995 1.00 83.56 99 ASN A C 1
ATOM 784 O O . ASN A 1 99 ? 5.288 -20.746 -30.251 1.00 83.56 99 ASN A O 1
ATOM 788 N N . SER A 1 100 ? 3.197 -20.001 -30.567 1.00 81.12 100 SER A N 1
ATOM 789 C CA . SER A 1 100 ? 2.766 -20.100 -29.167 1.00 81.12 100 SER A CA 1
ATOM 790 C C . SER A 1 100 ? 2.765 -21.527 -28.605 1.00 81.12 100 SER A C 1
ATOM 792 O O . SER A 1 100 ? 2.743 -21.689 -27.389 1.00 81.12 100 SER A O 1
ATOM 794 N N . SER A 1 101 ? 2.802 -22.550 -29.465 1.00 83.69 101 SER A N 1
ATOM 795 C CA . SER A 1 101 ? 2.871 -23.965 -29.062 1.00 83.69 101 SER A CA 1
ATOM 796 C C . SER A 1 101 ? 4.287 -24.463 -28.737 1.00 83.69 101 SER A C 1
ATOM 798 O O . SER A 1 101 ? 4.440 -25.545 -28.174 1.00 83.69 101 SER A O 1
ATOM 800 N N . LEU A 1 102 ? 5.325 -23.690 -29.073 1.00 86.94 102 LEU A N 1
ATOM 801 C CA . LEU A 1 102 ? 6.715 -24.016 -28.744 1.00 86.94 102 LEU A CA 1
ATOM 802 C C . LEU A 1 102 ? 7.033 -23.694 -27.272 1.00 86.94 102 LEU A C 1
ATOM 804 O O . LEU A 1 102 ? 6.369 -22.846 -26.665 1.00 86.94 102 LEU A O 1
ATOM 808 N N . PRO A 1 103 ? 8.054 -24.345 -26.676 1.00 87.00 103 PRO A N 1
ATOM 809 C CA . PRO A 1 103 ? 8.426 -24.102 -25.287 1.00 87.00 103 PRO A CA 1
ATOM 810 C C . PRO A 1 103 ? 8.809 -22.639 -25.051 1.00 87.00 103 PRO A C 1
ATOM 812 O O . PRO A 1 103 ? 9.324 -21.949 -25.932 1.00 87.00 103 PRO A O 1
ATOM 815 N N . THR A 1 104 ? 8.566 -22.173 -23.826 1.00 86.56 104 THR A N 1
ATOM 816 C CA . THR A 1 104 ? 8.917 -20.808 -23.430 1.00 86.56 104 THR A CA 1
ATOM 817 C C . THR A 1 104 ? 10.430 -20.611 -23.433 1.00 86.56 104 THR A C 1
ATOM 819 O O . THR A 1 104 ? 11.186 -21.449 -22.939 1.00 86.56 104 THR A O 1
ATOM 822 N N . VAL A 1 105 ? 10.861 -19.479 -23.983 1.00 87.69 105 VAL A N 1
ATOM 823 C CA . VAL A 1 105 ? 12.272 -19.138 -24.195 1.00 87.69 105 VAL A CA 1
ATOM 824 C C . VAL A 1 105 ? 12.708 -18.026 -23.246 1.00 87.69 105 VAL A C 1
ATOM 826 O O . VAL A 1 105 ? 11.904 -17.150 -22.916 1.00 87.69 105 VAL A O 1
ATOM 829 N N . PRO A 1 106 ? 13.963 -18.027 -22.777 1.00 87.62 106 PRO A N 1
ATOM 830 C CA . PRO A 1 106 ? 14.490 -16.956 -21.950 1.00 87.62 106 PRO A CA 1
ATOM 831 C C . PRO A 1 106 ? 14.626 -15.638 -22.732 1.00 87.62 106 PRO A C 1
ATOM 833 O O . PRO A 1 106 ? 14.714 -15.644 -23.956 1.00 87.62 106 PRO A O 1
ATOM 836 N N . VAL A 1 107 ? 14.681 -14.491 -22.042 1.00 87.81 107 VAL A N 1
ATOM 837 C CA . VAL A 1 107 ? 14.678 -13.150 -22.690 1.00 87.81 107 VAL A CA 1
ATOM 838 C C . VAL A 1 107 ? 15.751 -12.984 -23.748 1.00 87.81 107 VAL A C 1
ATOM 840 O O . VAL A 1 107 ? 15.481 -12.420 -24.798 1.00 87.81 107 VAL A O 1
ATOM 843 N N . TRP A 1 108 ? 16.976 -13.434 -23.473 1.00 84.75 108 TRP A N 1
ATOM 844 C CA . TRP A 1 108 ? 18.078 -13.258 -24.416 1.00 84.75 108 TRP A CA 1
ATOM 845 C C . TRP A 1 108 ? 17.849 -14.065 -25.696 1.00 84.75 108 TRP A C 1
ATOM 847 O O . TRP A 1 108 ? 18.042 -13.521 -26.775 1.00 84.75 108 TRP A O 1
ATOM 857 N N . GLU A 1 109 ? 17.345 -15.298 -25.586 1.00 86.56 109 GLU A N 1
ATOM 858 C CA . GLU A 1 109 ? 16.958 -16.112 -26.745 1.00 86.56 109 GLU A CA 1
ATOM 859 C C . GLU A 1 109 ? 15.751 -15.511 -27.460 1.00 86.56 109 GLU A C 1
ATOM 861 O O . GLU A 1 109 ? 15.708 -15.496 -28.683 1.00 86.56 109 GLU A O 1
ATOM 866 N N . HIS A 1 110 ? 14.793 -14.943 -26.726 1.00 89.25 110 HIS A N 1
ATOM 867 C CA . HIS A 1 110 ? 13.670 -14.236 -27.333 1.00 89.25 110 HIS A CA 1
ATOM 868 C C . HIS A 1 110 ? 14.135 -13.014 -28.150 1.00 89.25 110 HIS A C 1
ATOM 870 O O . HIS A 1 110 ? 13.641 -12.784 -29.255 1.00 89.25 110 HIS A O 1
ATOM 876 N N . ILE A 1 111 ? 15.103 -12.243 -27.637 1.00 88.38 111 ILE A N 1
ATOM 877 C CA . ILE A 1 111 ? 15.715 -11.115 -28.356 1.00 88.38 111 ILE A CA 1
ATOM 878 C C . ILE A 1 111 ? 16.473 -11.615 -29.593 1.00 88.38 111 ILE A C 1
ATOM 880 O O . ILE A 1 111 ? 16.313 -11.031 -30.664 1.00 88.38 111 ILE A O 1
ATOM 884 N N . ASP A 1 112 ? 17.250 -12.694 -29.465 1.00 88.50 112 ASP A N 1
ATOM 885 C CA . ASP A 1 112 ? 17.986 -13.307 -30.579 1.00 88.50 112 ASP A CA 1
ATOM 886 C C . ASP A 1 112 ? 17.034 -13.792 -31.685 1.00 88.50 112 ASP A C 1
ATOM 888 O O . ASP A 1 112 ? 17.190 -13.420 -32.846 1.00 88.50 112 ASP A O 1
ATOM 892 N N . LEU A 1 113 ? 15.979 -14.530 -31.330 1.00 89.00 113 LEU A N 1
ATOM 893 C CA . LEU A 1 113 ? 14.971 -15.016 -32.279 1.00 89.00 113 LEU A CA 1
ATOM 894 C C . LEU A 1 113 ? 14.242 -13.866 -32.988 1.00 89.00 113 LEU A C 1
ATOM 896 O O . LEU A 1 113 ? 13.984 -13.940 -34.190 1.00 89.00 113 LEU A O 1
ATOM 900 N N . ARG A 1 114 ? 13.923 -12.781 -32.270 1.00 88.88 114 ARG A N 1
ATOM 901 C CA . ARG A 1 114 ? 13.311 -11.583 -32.867 1.00 88.88 114 ARG A CA 1
ATOM 902 C C . ARG A 1 114 ? 14.277 -10.868 -33.815 1.00 88.88 114 ARG A C 1
ATOM 904 O O . ARG A 1 114 ? 13.862 -10.411 -34.878 1.00 88.88 114 ARG A O 1
ATOM 911 N N . TYR A 1 115 ? 15.557 -10.795 -33.462 1.00 89.00 115 TYR A N 1
ATOM 912 C CA . TYR A 1 115 ? 16.589 -10.236 -34.331 1.00 89.00 115 TYR A CA 1
ATOM 913 C C . TYR A 1 115 ? 16.750 -11.053 -35.620 1.00 89.00 115 TYR A C 1
ATOM 915 O O . TYR A 1 115 ? 16.765 -10.483 -36.713 1.00 89.00 115 TYR A O 1
ATOM 923 N N . GLU A 1 116 ? 16.793 -12.384 -35.518 1.00 88.81 116 GLU A N 1
ATOM 924 C CA . GLU A 1 116 ? 16.841 -13.274 -36.681 1.00 88.81 116 GLU A CA 1
ATOM 925 C C . GLU A 1 116 ? 15.616 -13.112 -37.586 1.00 88.81 116 GLU A C 1
ATOM 927 O O . GLU A 1 116 ? 15.750 -13.067 -38.810 1.00 88.81 116 GLU A O 1
ATOM 932 N N . LEU A 1 117 ? 14.426 -12.976 -36.996 1.00 89.06 117 LEU A N 1
ATOM 933 C CA . LEU A 1 117 ? 13.188 -12.706 -37.725 1.00 89.06 117 LEU A CA 1
ATOM 934 C C . LEU A 1 117 ? 13.262 -11.409 -38.532 1.00 89.06 117 LEU A C 1
ATOM 936 O O . LEU A 1 117 ? 12.983 -11.418 -39.731 1.00 89.06 117 LEU A O 1
ATOM 940 N N . LEU A 1 118 ? 13.687 -10.312 -37.901 1.00 89.75 118 LEU A N 1
ATOM 941 C CA . LEU A 1 118 ? 13.836 -9.018 -38.571 1.00 89.75 118 LEU A CA 1
ATOM 942 C C . LEU A 1 118 ? 14.879 -9.075 -39.690 1.00 89.75 118 LEU A C 1
ATOM 944 O O . LEU A 1 118 ? 14.688 -8.480 -40.750 1.00 89.75 118 LEU A O 1
ATOM 948 N N . LYS A 1 119 ? 15.957 -9.835 -39.489 1.00 88.94 119 LYS A N 1
ATOM 949 C CA . LYS A 1 119 ? 16.999 -10.028 -40.500 1.00 88.94 119 LYS A CA 1
ATOM 950 C C . LYS A 1 119 ? 16.498 -10.823 -41.704 1.00 88.94 119 LYS A C 1
ATOM 952 O O . LYS A 1 119 ? 16.831 -10.482 -42.835 1.00 88.94 119 LYS A O 1
ATOM 957 N N . ARG A 1 120 ? 15.681 -11.858 -41.475 1.00 89.88 120 ARG A N 1
ATOM 958 C CA . ARG A 1 120 ? 15.031 -12.633 -42.547 1.00 89.88 120 ARG A CA 1
ATOM 959 C C . ARG A 1 120 ? 14.003 -11.799 -43.305 1.00 89.88 120 ARG A C 1
ATOM 961 O O . ARG A 1 120 ? 13.911 -11.922 -44.520 1.00 89.88 120 ARG A O 1
ATOM 968 N N . GLN A 1 121 ? 13.259 -10.948 -42.601 1.00 91.12 121 GLN A N 1
ATOM 969 C CA . GLN A 1 121 ? 12.273 -10.059 -43.211 1.00 91.12 121 GLN A CA 1
ATOM 970 C C . GLN A 1 121 ? 12.929 -8.951 -44.051 1.00 91.12 121 GLN A C 1
ATOM 972 O O . GLN A 1 121 ? 12.403 -8.589 -45.101 1.00 91.12 121 GLN A O 1
ATOM 977 N N . TYR A 1 122 ? 14.089 -8.439 -43.622 1.00 90.88 122 TYR A N 1
ATOM 978 C CA . TYR A 1 122 ? 14.797 -7.343 -44.286 1.00 90.88 122 TYR A CA 1
ATOM 979 C C . TYR A 1 122 ? 16.286 -7.655 -44.542 1.00 90.88 122 TYR A C 1
ATOM 981 O O . TYR A 1 122 ? 17.162 -7.030 -43.939 1.00 90.88 122 TYR A O 1
ATOM 989 N N . PRO A 1 123 ? 16.615 -8.556 -45.487 1.00 87.38 123 PRO A N 1
ATOM 990 C CA . PRO A 1 123 ? 17.993 -9.007 -45.713 1.00 87.38 123 PRO A CA 1
ATOM 991 C C . PRO A 1 123 ? 18.919 -7.919 -46.278 1.00 87.38 123 PRO A C 1
ATOM 993 O O . PRO A 1 123 ? 20.133 -7.989 -46.116 1.00 87.38 123 PRO A O 1
ATOM 996 N N . THR A 1 124 ? 18.362 -6.900 -46.940 1.00 87.38 124 THR A N 1
ATOM 997 C CA . THR A 1 124 ? 19.127 -5.790 -47.537 1.00 87.38 124 THR A CA 1
ATOM 998 C C . THR A 1 124 ? 19.518 -4.701 -46.536 1.00 87.38 124 THR A C 1
ATOM 1000 O O . THR A 1 124 ? 20.179 -3.737 -46.917 1.00 87.38 124 THR A O 1
ATOM 1003 N N . LEU A 1 125 ? 19.022 -4.773 -45.296 1.00 87.31 125 LEU A N 1
ATOM 1004 C CA . LEU A 1 125 ? 19.232 -3.747 -44.277 1.00 87.31 125 LEU A CA 1
ATOM 1005 C C . LEU A 1 125 ? 20.287 -4.202 -43.270 1.00 87.31 125 LEU A C 1
ATOM 1007 O O . LEU A 1 125 ? 20.315 -5.356 -42.849 1.00 87.31 125 LEU A O 1
ATOM 1011 N N . GLU A 1 126 ? 21.138 -3.272 -42.850 1.00 87.81 126 GLU A N 1
ATOM 1012 C CA . GLU A 1 126 ? 22.036 -3.495 -41.725 1.00 87.81 126 GLU A CA 1
ATOM 1013 C C . GLU A 1 126 ? 21.260 -3.234 -40.430 1.00 87.81 126 GLU A C 1
ATOM 1015 O O . GLU A 1 126 ? 20.674 -2.163 -40.252 1.00 87.81 126 GLU A O 1
ATOM 1020 N N . LEU A 1 127 ? 21.225 -4.230 -39.544 1.00 89.00 127 LEU A N 1
ATOM 1021 C CA . LEU A 1 127 ? 20.499 -4.153 -38.280 1.00 89.00 127 LEU A CA 1
ATOM 1022 C C . LEU A 1 127 ? 21.441 -3.778 -37.135 1.00 89.00 127 LEU A C 1
ATOM 1024 O O . LEU A 1 127 ? 22.355 -4.531 -36.795 1.00 89.00 127 LEU A O 1
ATOM 1028 N N . GLU A 1 128 ? 21.169 -2.639 -36.511 1.00 89.25 128 GLU A N 1
ATOM 1029 C CA . GLU A 1 128 ? 21.799 -2.176 -35.276 1.00 89.25 128 GLU A CA 1
ATOM 1030 C C . GLU A 1 128 ? 20.867 -2.451 -34.094 1.00 89.25 128 GLU A C 1
ATOM 1032 O O . GLU A 1 128 ? 19.662 -2.228 -34.189 1.00 89.25 128 GLU A O 1
ATOM 1037 N N . VAL A 1 129 ? 21.404 -2.942 -32.978 1.00 88.69 129 VAL A N 1
ATOM 1038 C CA . VAL A 1 129 ? 20.619 -3.276 -31.782 1.00 88.69 129 VAL A CA 1
ATOM 1039 C C . VAL A 1 129 ? 21.230 -2.581 -30.583 1.00 88.69 129 VAL A C 1
ATOM 1041 O O . VAL A 1 129 ? 22.440 -2.658 -30.376 1.00 88.69 129 VAL A O 1
ATOM 1044 N N . ILE A 1 130 ? 20.385 -1.965 -29.760 1.00 90.06 130 ILE A N 1
ATOM 1045 C CA . ILE A 1 130 ? 20.757 -1.494 -28.429 1.00 90.06 130 ILE A CA 1
ATOM 1046 C C . ILE A 1 130 ? 19.804 -2.078 -27.388 1.00 90.06 130 ILE A C 1
ATOM 1048 O O . ILE A 1 130 ? 18.605 -2.234 -27.620 1.00 90.06 130 ILE A O 1
ATOM 1052 N N . LEU A 1 131 ? 20.359 -2.403 -26.227 1.00 89.25 131 LEU A N 1
ATOM 1053 C CA . LEU A 1 131 ? 19.633 -2.926 -25.080 1.00 89.25 131 LEU A CA 1
ATOM 1054 C C . LEU A 1 131 ? 19.718 -1.908 -23.952 1.00 89.25 131 LEU A C 1
ATOM 1056 O O . LEU A 1 131 ? 20.807 -1.604 -23.465 1.00 89.25 131 LEU A O 1
ATOM 1060 N N . LEU A 1 132 ? 18.569 -1.398 -23.528 1.00 89.88 132 LEU A N 1
ATOM 1061 C CA . LEU A 1 132 ? 18.445 -0.536 -22.364 1.00 89.88 132 LEU A CA 1
ATOM 1062 C C . LEU A 1 132 ? 17.749 -1.321 -21.257 1.00 89.88 132 LEU A C 1
ATOM 1064 O O . LEU A 1 132 ? 16.585 -1.676 -21.390 1.00 89.88 132 LEU A O 1
ATOM 1068 N N . SER A 1 133 ? 18.444 -1.584 -20.158 1.00 87.44 133 SER A N 1
ATOM 1069 C CA . SER A 1 133 ? 17.827 -2.148 -18.958 1.00 87.44 133 SER A CA 1
ATOM 1070 C C . SER A 1 133 ? 17.637 -1.052 -17.917 1.00 87.44 133 SER A C 1
ATOM 1072 O O . SER A 1 133 ? 18.626 -0.435 -17.516 1.00 87.44 133 SER A O 1
ATOM 1074 N N . SER A 1 134 ? 16.416 -0.856 -17.439 1.00 86.31 134 SER A N 1
ATOM 1075 C CA . SER A 1 134 ? 16.109 -0.041 -16.269 1.00 86.31 134 SER A CA 1
ATOM 1076 C C . SER A 1 134 ? 15.748 -0.940 -15.093 1.00 86.31 134 SER A C 1
ATOM 1078 O O . SER A 1 134 ? 15.006 -1.905 -15.241 1.00 86.31 134 SER A O 1
ATOM 1080 N N . GLN A 1 135 ? 16.285 -0.635 -13.921 1.00 80.50 135 GLN A N 1
ATOM 1081 C CA . GLN A 1 135 ? 16.038 -1.369 -12.693 1.00 80.50 135 GLN A CA 1
ATOM 1082 C C . GLN A 1 135 ? 15.644 -0.381 -11.599 1.00 80.50 135 GLN A C 1
ATOM 1084 O O . GLN A 1 135 ? 16.375 0.569 -11.296 1.00 80.50 135 GLN A O 1
ATOM 1089 N N . ARG A 1 136 ? 14.494 -0.621 -10.978 1.00 78.19 136 ARG A N 1
ATOM 1090 C CA . ARG A 1 136 ? 14.044 0.076 -9.775 1.00 78.19 136 ARG A CA 1
ATOM 1091 C C . ARG A 1 136 ? 14.115 -0.906 -8.617 1.00 78.19 136 ARG A C 1
ATOM 1093 O O . ARG A 1 136 ? 13.356 -1.870 -8.567 1.00 78.19 136 ARG A O 1
ATOM 1100 N N . LEU A 1 137 ? 15.024 -0.632 -7.687 1.00 71.25 137 LEU A N 1
ATOM 1101 C CA . LEU A 1 137 ? 15.160 -1.398 -6.456 1.00 71.25 137 LEU A CA 1
ATOM 1102 C C . LEU A 1 137 ? 14.522 -0.629 -5.299 1.00 71.25 137 LEU A C 1
ATOM 1104 O O . LEU A 1 137 ? 14.733 0.575 -5.127 1.00 71.25 137 LEU A O 1
ATOM 1108 N N . SER A 1 138 ? 13.738 -1.341 -4.506 1.00 66.69 138 SER A N 1
ATOM 1109 C CA . SER A 1 138 ? 13.071 -0.823 -3.325 1.00 66.69 138 SER A CA 1
ATOM 1110 C C . SER A 1 138 ? 13.235 -1.861 -2.222 1.00 66.69 138 SER A C 1
ATOM 1112 O O . SER A 1 138 ? 12.828 -3.009 -2.384 1.00 66.69 138 SER A O 1
ATOM 1114 N N . SER A 1 139 ? 13.902 -1.485 -1.134 1.00 62.91 139 SER A N 1
ATOM 1115 C CA . SER A 1 139 ? 14.129 -2.365 0.010 1.00 62.91 139 SER A CA 1
ATOM 1116 C C . SER A 1 139 ? 13.632 -1.669 1.264 1.00 62.91 139 SER A C 1
ATOM 1118 O O . SER A 1 139 ? 13.988 -0.516 1.513 1.00 62.91 139 SER A O 1
ATOM 1120 N N . THR A 1 140 ? 12.785 -2.351 2.028 1.00 59.41 140 THR A N 1
ATOM 1121 C CA . THR A 1 140 ? 12.356 -1.909 3.353 1.00 59.41 140 THR A CA 1
ATOM 1122 C C . THR A 1 140 ? 12.550 -3.040 4.352 1.00 59.41 140 THR A C 1
ATOM 1124 O O . THR A 1 140 ? 12.178 -4.192 4.110 1.00 59.41 140 THR A O 1
ATOM 1127 N N . SER A 1 141 ? 13.152 -2.706 5.487 1.00 56.69 141 SER A N 1
ATOM 1128 C CA . SER A 1 141 ? 13.030 -3.494 6.707 1.00 56.69 141 SER A CA 1
ATOM 1129 C C . SER A 1 141 ? 11.766 -3.018 7.411 1.00 56.69 141 SER A C 1
ATOM 1131 O O . SER A 1 141 ? 11.706 -1.848 7.766 1.00 56.69 141 SER A O 1
ATOM 1133 N N . GLY A 1 142 ? 10.766 -3.880 7.603 1.00 52.72 142 GLY A N 1
ATOM 1134 C CA . GLY A 1 142 ? 9.538 -3.532 8.328 1.00 52.72 142 GLY A CA 1
ATOM 1135 C C . GLY A 1 142 ? 9.795 -3.161 9.795 1.00 52.72 142 GLY A C 1
ATOM 1136 O O . GLY A 1 142 ? 10.911 -3.304 10.296 1.00 52.72 142 GLY A O 1
ATOM 1137 N N . VAL A 1 143 ? 8.768 -2.643 10.484 1.00 52.25 143 VAL A N 1
ATOM 1138 C CA . VAL A 1 143 ? 8.896 -1.926 11.780 1.00 52.25 143 VAL A CA 1
ATOM 1139 C C . VAL A 1 143 ? 9.601 -2.730 12.863 1.00 52.25 143 VAL A C 1
ATOM 1141 O O . VAL A 1 143 ? 10.309 -2.165 13.691 1.00 52.25 143 VAL A O 1
ATOM 1144 N N . LEU A 1 144 ? 9.463 -4.052 12.832 1.00 56.94 144 LEU A N 1
ATOM 1145 C CA . LEU A 1 144 ? 10.083 -4.939 13.810 1.00 56.94 144 LEU A CA 1
ATOM 1146 C C . LEU A 1 144 ? 11.498 -5.410 13.436 1.00 56.94 144 LEU A C 1
ATOM 1148 O O . LEU A 1 144 ? 11.965 -6.365 14.051 1.00 56.94 144 LEU A O 1
ATOM 1152 N N . SER A 1 145 ? 12.119 -4.847 12.385 1.00 59.66 145 SER A N 1
ATOM 1153 C CA . SER A 1 145 ? 13.380 -5.285 11.737 1.00 59.66 145 SER A CA 1
ATOM 1154 C C . SER A 1 145 ? 13.451 -6.771 11.328 1.00 59.66 145 SER A C 1
ATOM 1156 O O . SER A 1 145 ? 14.400 -7.198 10.678 1.00 59.66 145 SER A O 1
ATOM 1158 N N . SER A 1 146 ? 12.408 -7.538 11.645 1.00 63.06 146 SER A N 1
ATOM 1159 C CA . SER A 1 146 ? 12.286 -8.988 11.495 1.00 63.06 146 SER A CA 1
ATOM 1160 C C . SER A 1 146 ? 11.576 -9.384 10.200 1.00 63.06 146 SER A C 1
ATOM 1162 O O . SER A 1 146 ? 11.690 -10.517 9.738 1.00 63.06 146 SER A O 1
ATOM 1164 N N . THR A 1 147 ? 10.841 -8.453 9.594 1.00 66.69 147 THR A N 1
ATOM 1165 C CA . THR A 1 147 ? 10.231 -8.611 8.272 1.00 66.69 147 THR A CA 1
ATOM 1166 C C . THR A 1 147 ? 11.060 -7.834 7.265 1.00 66.69 147 THR A C 1
ATOM 1168 O O . THR A 1 147 ? 11.251 -6.629 7.437 1.00 66.69 147 THR A O 1
ATOM 1171 N N . PHE A 1 148 ? 11.535 -8.488 6.210 1.00 69.75 148 PHE A N 1
ATOM 1172 C CA . PHE A 1 148 ? 12.201 -7.797 5.112 1.00 69.75 148 PHE A CA 1
ATOM 1173 C C . PHE A 1 148 ? 11.351 -7.876 3.859 1.00 69.75 148 PHE A C 1
ATOM 1175 O O . PHE A 1 148 ? 10.652 -8.859 3.584 1.00 69.75 148 PHE A O 1
ATOM 1182 N N . TYR A 1 149 ? 11.447 -6.815 3.080 1.00 67.69 149 TYR A N 1
ATOM 1183 C CA . TYR A 1 149 ? 10.746 -6.708 1.832 1.00 67.69 149 TYR A CA 1
ATOM 1184 C C . TYR A 1 149 ? 11.673 -6.098 0.789 1.00 67.69 149 TYR A C 1
ATOM 1186 O O . TYR A 1 149 ? 12.171 -4.984 0.948 1.00 67.69 149 TYR A O 1
ATOM 1194 N N . ASN A 1 150 ? 11.891 -6.845 -0.290 1.00 73.12 150 ASN A N 1
ATOM 1195 C CA . ASN A 1 150 ? 12.692 -6.415 -1.425 1.00 73.12 150 ASN A CA 1
ATOM 1196 C C . ASN A 1 150 ? 11.839 -6.501 -2.685 1.00 73.12 150 ASN A C 1
ATOM 1198 O O . ASN A 1 150 ? 11.475 -7.594 -3.125 1.00 73.12 150 ASN A O 1
ATOM 1202 N N . TYR A 1 151 ? 11.542 -5.344 -3.260 1.00 75.44 151 TYR A N 1
ATOM 1203 C CA . TYR A 1 151 ? 10.912 -5.224 -4.561 1.00 75.44 151 TYR A CA 1
ATOM 1204 C C . TYR A 1 151 ? 11.916 -4.785 -5.606 1.00 75.44 151 TYR A C 1
ATOM 1206 O O . TYR A 1 151 ? 12.729 -3.877 -5.410 1.00 75.44 151 TYR A O 1
ATOM 1214 N N . GLU A 1 152 ? 11.813 -5.443 -6.743 1.00 76.81 152 GLU A N 1
ATOM 1215 C CA . GLU A 1 152 ? 12.643 -5.209 -7.895 1.00 76.81 152 GLU A CA 1
ATOM 1216 C C . GLU A 1 152 ? 11.756 -5.162 -9.136 1.00 76.81 152 GLU A C 1
ATOM 1218 O O . GLU A 1 152 ? 11.194 -6.183 -9.530 1.00 76.81 152 GLU A O 1
ATOM 1223 N N . ALA A 1 153 ? 11.661 -3.982 -9.749 1.00 80.00 153 ALA A N 1
ATOM 1224 C CA . ALA A 1 153 ? 11.091 -3.825 -11.081 1.00 80.00 153 ALA A CA 1
ATOM 1225 C C . ALA A 1 153 ? 12.232 -3.750 -12.095 1.00 80.00 153 ALA A C 1
ATOM 1227 O O . ALA A 1 153 ? 13.122 -2.899 -11.978 1.00 80.00 153 ALA A O 1
ATOM 1228 N N . LEU A 1 154 ? 12.214 -4.646 -13.073 1.00 84.50 154 LEU A N 1
ATOM 1229 C CA . LEU A 1 154 ? 13.178 -4.725 -14.158 1.00 84.50 154 LEU A CA 1
ATOM 1230 C C . LEU A 1 154 ? 12.449 -4.520 -15.486 1.00 84.50 154 LEU A C 1
ATOM 1232 O O . LEU A 1 154 ? 11.605 -5.321 -15.880 1.00 84.50 154 LEU A O 1
ATOM 1236 N N . GLU A 1 155 ? 12.832 -3.468 -16.193 1.00 88.56 155 GLU A N 1
ATOM 1237 C CA . GLU A 1 155 ? 12.355 -3.135 -17.531 1.00 88.56 155 GLU A CA 1
ATOM 1238 C C . GLU A 1 155 ? 13.529 -3.306 -18.504 1.00 88.56 155 GLU A C 1
ATOM 1240 O O . GLU A 1 155 ? 14.610 -2.754 -18.293 1.00 88.56 155 GLU A O 1
ATOM 1245 N N . ILE A 1 156 ? 13.359 -4.076 -19.575 1.00 89.44 156 ILE A N 1
ATOM 1246 C CA . ILE A 1 156 ? 14.368 -4.237 -20.628 1.00 89.44 156 ILE A CA 1
ATOM 1247 C C . ILE A 1 156 ? 13.740 -3.784 -21.935 1.00 89.44 156 ILE A C 1
ATOM 1249 O O . ILE A 1 156 ? 12.739 -4.332 -22.377 1.00 89.44 156 ILE A O 1
ATOM 1253 N N . THR A 1 157 ? 14.338 -2.789 -22.571 1.00 91.94 157 THR A N 1
ATOM 1254 C CA . THR A 1 157 ? 13.928 -2.289 -23.880 1.00 91.94 157 THR A CA 1
ATOM 1255 C C . THR A 1 157 ? 14.972 -2.696 -24.909 1.00 91.94 157 THR A C 1
ATOM 1257 O O . THR A 1 157 ? 16.147 -2.337 -24.787 1.00 91.94 157 THR A O 1
ATOM 1260 N N . ALA A 1 158 ? 14.551 -3.463 -25.909 1.00 91.50 158 ALA A N 1
ATOM 1261 C CA . ALA A 1 158 ? 15.350 -3.790 -27.078 1.00 91.50 158 ALA A CA 1
ATOM 1262 C C . ALA A 1 158 ? 14.927 -2.866 -28.220 1.00 91.50 158 ALA A C 1
ATOM 1264 O O . ALA A 1 158 ? 13.807 -2.961 -28.717 1.00 91.50 158 ALA A O 1
ATOM 1265 N N . LEU A 1 159 ? 15.829 -1.969 -28.617 1.00 93.56 159 LEU A N 1
ATOM 1266 C CA . LEU A 1 159 ? 15.627 -1.101 -29.770 1.00 93.56 159 LEU A CA 1
ATOM 1267 C C . LEU A 1 159 ? 16.455 -1.652 -30.924 1.00 93.56 159 LEU A C 1
ATOM 1269 O O . LEU A 1 159 ? 17.679 -1.765 -30.809 1.00 93.56 159 LEU A O 1
ATOM 1273 N N . THR A 1 160 ? 15.797 -1.988 -32.030 1.00 91.75 160 THR A N 1
ATOM 1274 C CA . THR A 1 160 ? 16.481 -2.429 -33.249 1.00 91.75 160 THR A CA 1
ATOM 1275 C C . THR A 1 160 ? 16.242 -1.430 -34.373 1.00 91.75 160 THR A C 1
ATOM 1277 O O . THR A 1 160 ? 15.130 -0.954 -34.580 1.00 91.75 160 THR A O 1
ATOM 1280 N N . ARG A 1 161 ? 17.304 -1.058 -35.080 1.00 92.12 161 ARG A N 1
ATOM 1281 C CA . ARG A 1 161 ? 17.298 -0.071 -36.160 1.00 92.12 161 ARG A CA 1
ATOM 1282 C C . ARG A 1 161 ? 17.756 -0.742 -37.439 1.00 92.12 161 ARG A C 1
ATOM 1284 O O . ARG A 1 161 ? 18.874 -1.244 -37.498 1.00 92.12 161 ARG A O 1
ATOM 1291 N N . GLY A 1 162 ? 16.918 -0.700 -38.468 1.00 92.00 162 GLY A N 1
ATOM 1292 C CA . GLY A 1 162 ? 17.297 -1.094 -39.821 1.00 92.00 162 GLY A CA 1
ATOM 1293 C C . GLY A 1 162 ? 17.789 0.111 -40.610 1.00 92.00 162 GLY A C 1
ATOM 1294 O O . GLY A 1 162 ? 17.016 1.041 -40.856 1.00 92.00 162 GLY A O 1
ATOM 1295 N N . LYS A 1 163 ? 19.059 0.103 -41.026 1.00 90.69 163 LYS A N 1
ATOM 1296 C CA . LYS A 1 163 ? 19.644 1.140 -41.889 1.00 90.69 163 LYS A CA 1
ATOM 1297 C C . LYS A 1 163 ? 19.989 0.590 -43.272 1.00 90.69 163 LYS A C 1
ATOM 1299 O O . LYS A 1 163 ? 20.355 -0.572 -43.432 1.00 90.69 163 LYS A O 1
ATOM 1304 N N . ARG A 1 164 ? 19.890 1.452 -44.279 1.00 90.00 164 ARG A N 1
ATOM 1305 C CA . ARG A 1 164 ? 20.328 1.201 -45.651 1.00 90.00 164 ARG A CA 1
ATOM 1306 C C . ARG A 1 164 ? 21.508 2.110 -45.954 1.00 90.00 164 ARG A C 1
ATOM 1308 O O . ARG A 1 164 ? 21.343 3.327 -45.990 1.00 90.00 164 ARG A O 1
ATOM 1315 N N . CYS A 1 165 ? 22.676 1.519 -46.166 1.00 85.94 165 CYS A N 1
ATOM 1316 C CA . CYS A 1 165 ? 23.892 2.240 -46.522 1.00 85.94 165 CYS A CA 1
ATOM 1317 C C . CYS A 1 165 ? 24.150 2.116 -48.022 1.00 85.94 165 CYS A C 1
ATOM 1319 O O . CYS A 1 165 ? 24.214 1.008 -48.552 1.00 85.94 165 CYS A O 1
ATOM 1321 N N . ILE A 1 166 ? 24.272 3.257 -48.698 1.00 85.56 166 ILE A N 1
ATOM 1322 C CA . ILE A 1 166 ? 24.627 3.345 -50.114 1.00 85.56 166 ILE A CA 1
ATOM 1323 C C . ILE A 1 166 ? 26.041 3.922 -50.187 1.00 85.56 166 ILE A C 1
ATOM 1325 O O . ILE A 1 166 ? 26.324 4.978 -49.615 1.00 85.56 166 ILE A O 1
ATOM 1329 N N . ASN A 1 167 ? 26.936 3.217 -50.876 1.00 79.19 167 ASN A N 1
ATOM 1330 C CA . ASN A 1 167 ? 28.285 3.706 -51.133 1.00 79.19 167 ASN A CA 1
ATOM 1331 C C . ASN A 1 167 ? 28.230 4.659 -52.326 1.00 79.19 167 ASN A C 1
ATOM 1333 O O . ASN A 1 167 ? 28.108 4.207 -53.466 1.00 79.19 167 ASN A O 1
ATOM 1337 N N . ASP A 1 168 ? 28.308 5.963 -52.069 1.00 71.00 168 ASP A N 1
ATOM 1338 C CA . ASP A 1 168 ? 28.391 6.942 -53.146 1.00 71.00 168 ASP A CA 1
ATOM 1339 C C . ASP A 1 168 ? 29.826 6.997 -53.676 1.00 71.00 168 ASP A C 1
ATOM 1341 O O . ASP A 1 168 ? 30.719 7.598 -53.084 1.00 71.00 168 ASP A O 1
ATOM 1345 N N . SER A 1 169 ? 30.054 6.306 -54.790 1.00 63.84 169 SER A N 1
ATOM 1346 C CA . SER A 1 169 ? 31.362 6.199 -55.445 1.00 63.84 169 SER A CA 1
ATOM 1347 C C . SER A 1 169 ? 31.698 7.424 -56.309 1.00 63.84 169 SER A C 1
ATOM 1349 O O . SER A 1 169 ? 32.739 7.432 -56.961 1.00 63.84 169 SER A O 1
ATOM 1351 N N . LYS A 1 170 ? 30.825 8.444 -56.354 1.00 63.72 170 LYS A N 1
ATOM 1352 C CA . LYS A 1 170 ? 30.993 9.644 -57.195 1.00 63.72 170 LYS A CA 1
ATOM 1353 C C . LYS A 1 170 ? 31.574 10.853 -56.453 1.00 63.72 170 LYS A C 1
ATOM 1355 O O . LYS A 1 170 ? 31.944 11.829 -57.098 1.00 63.72 170 LYS A O 1
ATOM 1360 N N . SER A 1 171 ? 31.677 10.793 -55.126 1.00 57.41 171 SER A N 1
ATOM 1361 C CA . SER A 1 171 ? 32.308 11.823 -54.295 1.00 57.41 171 SER A CA 1
ATOM 1362 C C . SER A 1 171 ? 33.772 11.460 -54.034 1.00 57.41 171 SER A C 1
ATOM 1364 O O . SER A 1 171 ? 34.083 10.327 -53.682 1.00 57.41 171 SER A O 1
ATOM 1366 N N . SER A 1 172 ? 34.691 12.421 -54.167 1.00 59.22 172 SER A N 1
ATOM 1367 C CA . SER A 1 172 ? 36.125 12.251 -53.869 1.00 59.22 172 SER A CA 1
ATOM 1368 C C . SER A 1 172 ? 36.427 11.965 -52.387 1.00 59.22 172 SER A C 1
ATOM 1370 O O . SER A 1 172 ? 37.576 11.721 -52.025 1.00 59.22 172 SER A O 1
ATOM 1372 N N . LEU A 1 173 ? 35.407 11.984 -51.525 1.00 61.19 173 LEU A N 1
ATOM 1373 C CA . LEU A 1 173 ? 35.411 11.320 -50.227 1.00 61.19 173 LEU A CA 1
ATOM 1374 C C . LEU A 1 173 ? 34.534 10.067 -50.330 1.00 61.19 173 LEU A C 1
ATOM 1376 O O . LEU A 1 173 ? 33.364 10.181 -50.681 1.00 61.19 173 LEU A O 1
ATOM 1380 N N . ASN A 1 174 ? 35.059 8.903 -49.933 1.00 61.66 174 ASN A N 1
ATOM 1381 C CA . ASN A 1 174 ? 34.294 7.664 -49.728 1.00 61.66 174 ASN A CA 1
ATOM 1382 C C . ASN A 1 174 ? 33.263 7.831 -48.586 1.00 61.66 174 ASN A C 1
ATOM 1384 O O . ASN A 1 174 ? 33.414 7.258 -47.507 1.00 61.66 174 ASN A O 1
ATOM 1388 N N . THR A 1 175 ? 32.230 8.651 -48.778 1.00 64.44 175 THR A N 1
ATOM 1389 C CA . THR A 1 175 ? 31.162 8.871 -47.801 1.00 64.44 175 THR A CA 1
ATOM 1390 C C . THR A 1 175 ? 30.057 7.851 -48.017 1.00 64.44 175 THR A C 1
ATOM 1392 O O . THR A 1 175 ? 29.293 7.924 -48.976 1.00 64.44 175 THR A O 1
ATOM 1395 N N . THR A 1 176 ? 29.959 6.889 -47.102 1.00 76.00 176 THR A N 1
ATOM 1396 C CA . THR A 1 176 ? 28.832 5.955 -47.038 1.00 76.00 176 THR A CA 1
ATOM 1397 C C . THR A 1 176 ? 27.603 6.687 -46.500 1.00 76.00 176 THR A C 1
ATOM 1399 O O . THR A 1 176 ? 27.567 7.048 -45.320 1.00 76.00 176 THR A O 1
ATOM 1402 N N . LEU A 1 177 ? 26.593 6.916 -47.341 1.00 81.94 177 LEU A N 1
ATOM 1403 C CA . LEU A 1 177 ? 25.349 7.556 -46.921 1.00 81.94 177 LEU A CA 1
ATOM 1404 C C . LEU A 1 177 ? 24.393 6.487 -46.381 1.00 81.94 177 LEU A C 1
ATOM 1406 O O . LEU A 1 177 ? 23.854 5.677 -47.135 1.00 81.94 177 LEU A O 1
ATOM 1410 N N . CYS A 1 178 ? 24.207 6.464 -45.060 1.00 85.12 178 CYS A N 1
ATOM 1411 C CA . CYS A 1 178 ? 23.310 5.530 -44.383 1.00 85.12 178 CYS A CA 1
ATOM 1412 C C . CYS A 1 178 ? 22.005 6.223 -43.979 1.00 85.12 178 CYS A C 1
ATOM 1414 O O . CYS A 1 178 ? 22.020 7.199 -43.234 1.00 85.12 178 CYS A O 1
ATOM 1416 N N . THR A 1 179 ? 20.874 5.688 -44.436 1.00 88.81 179 THR A N 1
ATOM 1417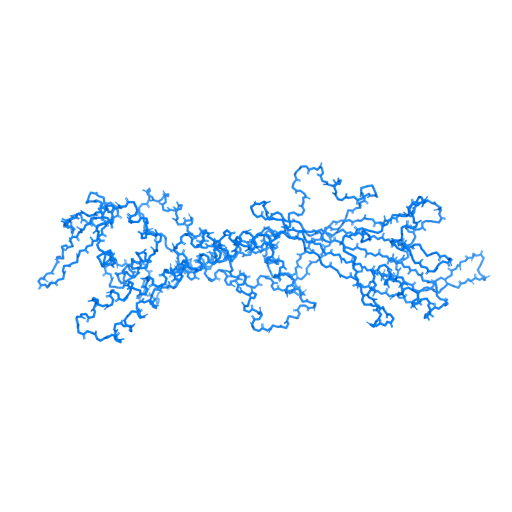 C CA . THR A 1 179 ? 19.524 6.169 -44.099 1.00 88.81 179 THR A CA 1
ATOM 1418 C C . THR A 1 179 ? 18.791 5.147 -43.241 1.00 88.81 179 THR A C 1
ATOM 1420 O O . THR A 1 179 ? 18.990 3.941 -43.391 1.00 88.81 179 THR A O 1
ATOM 1423 N N . THR A 1 180 ? 17.958 5.606 -42.311 1.00 90.94 180 THR A N 1
ATOM 1424 C CA . THR A 1 180 ? 17.128 4.730 -41.479 1.00 90.94 180 THR A CA 1
ATOM 1425 C C . THR A 1 180 ? 15.831 4.371 -42.170 1.00 90.94 180 THR A C 1
ATOM 1427 O O . THR A 1 180 ? 15.150 5.232 -42.712 1.00 90.94 180 THR A O 1
ATOM 1430 N N . VAL A 1 181 ? 15.491 3.083 -42.149 1.00 91.31 181 VAL A N 1
ATOM 1431 C CA . VAL A 1 181 ? 14.260 2.566 -42.758 1.00 91.31 181 VAL A CA 1
ATOM 1432 C C . VAL A 1 181 ? 13.213 2.282 -41.691 1.00 91.31 181 VAL A C 1
ATOM 1434 O O . VAL A 1 181 ? 12.058 2.660 -41.855 1.00 91.31 181 VAL A O 1
ATOM 1437 N N . PHE A 1 182 ? 13.607 1.644 -40.585 1.00 92.69 182 PHE A N 1
ATOM 1438 C CA . PHE A 1 182 ? 12.701 1.369 -39.473 1.00 92.69 182 PHE A CA 1
ATOM 1439 C C . PHE A 1 182 ? 13.427 1.357 -38.127 1.00 92.69 182 PHE A C 1
ATOM 1441 O O . PHE A 1 182 ? 14.643 1.149 -38.054 1.00 92.69 182 PHE A O 1
ATOM 1448 N N . ILE A 1 183 ? 12.647 1.556 -37.064 1.00 92.56 183 ILE A N 1
ATOM 1449 C CA . ILE A 1 183 ? 13.054 1.365 -35.672 1.00 92.56 183 ILE A CA 1
ATOM 1450 C C . ILE A 1 183 ? 11.968 0.522 -34.999 1.00 92.56 183 ILE A C 1
ATOM 1452 O O . ILE A 1 183 ? 10.812 0.934 -34.970 1.00 92.56 183 ILE A O 1
ATOM 1456 N N . ASP A 1 184 ? 12.338 -0.647 -34.489 1.00 92.12 184 ASP A N 1
ATOM 1457 C CA . ASP A 1 184 ? 11.476 -1.530 -33.700 1.00 92.12 184 ASP A CA 1
ATOM 1458 C C . ASP A 1 184 ? 11.782 -1.332 -32.209 1.00 92.12 184 ASP A C 1
ATOM 1460 O O . ASP A 1 184 ? 12.942 -1.424 -31.798 1.00 92.12 184 ASP A O 1
ATOM 1464 N N . ASP A 1 185 ? 10.747 -1.033 -31.420 1.00 92.31 185 ASP A N 1
ATOM 1465 C CA . ASP A 1 185 ? 10.796 -0.897 -29.959 1.00 92.31 185 ASP A CA 1
ATOM 1466 C C . ASP A 1 185 ? 10.042 -2.069 -29.333 1.00 92.31 185 ASP A C 1
ATOM 1468 O O . ASP A 1 185 ? 8.824 -2.189 -29.485 1.00 92.31 185 ASP A O 1
ATOM 1472 N N . TYR A 1 186 ? 10.771 -2.940 -28.634 1.00 91.38 186 TYR A N 1
ATOM 1473 C CA . TYR A 1 186 ? 10.177 -4.038 -27.887 1.00 91.38 186 TYR A CA 1
ATOM 1474 C C . TYR A 1 186 ? 10.576 -3.992 -26.416 1.00 91.38 186 TYR A C 1
ATOM 1476 O O . TYR A 1 186 ? 11.762 -3.942 -26.074 1.00 91.38 186 TYR A O 1
ATOM 1484 N N . ARG A 1 187 ? 9.572 -4.062 -25.536 1.00 89.94 187 ARG A N 1
ATOM 1485 C CA . ARG A 1 187 ? 9.729 -3.919 -24.086 1.00 89.94 187 ARG A CA 1
ATOM 1486 C C . ARG A 1 187 ? 9.393 -5.213 -23.364 1.00 89.94 187 ARG A C 1
ATOM 1488 O O . ARG A 1 187 ? 8.388 -5.860 -23.642 1.00 89.94 187 ARG A O 1
ATOM 1495 N N . TYR A 1 188 ? 10.255 -5.559 -22.425 1.00 88.19 188 TYR A N 1
ATOM 1496 C CA . TYR A 1 188 ? 10.129 -6.679 -21.510 1.00 88.19 188 TYR A CA 1
ATOM 1497 C C . TYR A 1 188 ? 10.007 -6.113 -20.097 1.00 88.19 188 TYR A C 1
ATOM 1499 O O . TYR A 1 188 ? 10.840 -5.303 -19.688 1.00 88.19 188 TYR A O 1
ATOM 1507 N N . GLU A 1 189 ? 9.008 -6.554 -19.345 1.00 85.44 189 GLU A N 1
ATOM 1508 C CA . GLU A 1 189 ? 8.735 -6.060 -17.995 1.00 85.44 189 GLU A CA 1
ATOM 1509 C C . GLU A 1 189 ? 8.703 -7.226 -17.011 1.00 85.44 189 GLU A C 1
ATOM 1511 O O . GLU A 1 189 ? 8.216 -8.318 -17.315 1.00 85.44 189 GLU A O 1
ATOM 1516 N N . ARG A 1 190 ? 9.265 -7.003 -15.823 1.00 81.56 190 ARG A N 1
ATOM 1517 C CA . ARG A 1 190 ? 9.257 -7.967 -14.730 1.00 81.56 190 ARG A CA 1
ATOM 1518 C C . ARG A 1 190 ? 9.212 -7.256 -13.398 1.00 81.56 190 ARG A C 1
ATOM 1520 O O . ARG A 1 190 ? 10.121 -6.502 -13.070 1.00 81.56 190 ARG A O 1
ATOM 1527 N N . ASP A 1 191 ? 8.275 -7.687 -12.574 1.00 77.75 191 ASP A N 1
ATOM 1528 C CA . ASP A 1 191 ? 8.256 -7.377 -11.157 1.00 77.75 191 ASP A CA 1
ATOM 1529 C C . ASP A 1 191 ? 8.642 -8.610 -10.341 1.00 77.75 191 ASP A C 1
ATOM 1531 O O . ASP A 1 191 ? 8.215 -9.734 -10.608 1.00 77.75 191 ASP A O 1
ATOM 1535 N N . THR A 1 192 ? 9.512 -8.435 -9.353 1.00 76.56 192 THR A N 1
ATOM 1536 C CA . THR A 1 192 ? 9.867 -9.480 -8.392 1.00 76.56 192 THR A CA 1
ATOM 1537 C C . THR A 1 192 ? 9.736 -8.952 -6.986 1.00 76.56 192 THR A C 1
ATOM 1539 O O . THR A 1 192 ? 10.297 -7.920 -6.629 1.00 76.56 192 THR A O 1
ATOM 1542 N N . VAL A 1 193 ? 9.011 -9.716 -6.180 1.00 77.44 193 VAL A N 1
ATOM 1543 C CA . VAL A 1 193 ? 8.803 -9.457 -4.765 1.00 77.44 193 VAL A CA 1
ATOM 1544 C C . VAL A 1 193 ? 9.477 -10.577 -3.987 1.00 77.44 193 VAL A C 1
ATOM 1546 O O . VAL A 1 193 ? 9.158 -11.749 -4.184 1.00 77.44 193 VAL A O 1
ATOM 1549 N N . ARG A 1 194 ? 10.412 -10.231 -3.102 1.00 76.44 194 ARG A N 1
ATOM 1550 C CA . ARG A 1 194 ? 10.954 -11.153 -2.098 1.00 76.44 194 ARG A CA 1
ATOM 1551 C C . ARG A 1 194 ? 10.521 -10.697 -0.718 1.00 76.44 194 ARG A C 1
ATOM 1553 O O . ARG A 1 194 ? 10.772 -9.557 -0.334 1.00 76.44 194 ARG A O 1
ATOM 1560 N N . THR A 1 195 ? 9.897 -11.603 0.019 1.00 77.69 195 THR A N 1
ATOM 1561 C CA . THR A 1 195 ? 9.377 -11.337 1.356 1.00 77.69 195 THR A CA 1
ATOM 1562 C C . THR A 1 195 ? 9.415 -12.603 2.202 1.00 77.69 195 THR A C 1
ATOM 1564 O O . THR A 1 195 ? 9.229 -13.701 1.679 1.00 77.69 195 THR A O 1
ATOM 1567 N N . ASN A 1 196 ? 9.621 -12.442 3.508 1.00 80.88 196 ASN A N 1
ATOM 1568 C CA . ASN A 1 196 ? 9.449 -13.498 4.505 1.00 80.88 196 ASN A CA 1
ATOM 1569 C C . ASN A 1 196 ? 8.034 -13.523 5.115 1.00 80.88 196 ASN A C 1
ATOM 1571 O O . ASN A 1 196 ? 7.804 -14.173 6.130 1.00 80.88 196 ASN A O 1
ATOM 1575 N N . LEU A 1 197 ? 7.059 -12.840 4.502 1.00 78.25 197 LEU A N 1
ATOM 1576 C CA . LEU A 1 197 ? 5.685 -12.766 5.010 1.00 78.25 197 LEU A CA 1
ATOM 1577 C C . LEU A 1 197 ? 5.020 -14.142 5.172 1.00 78.25 197 LEU A C 1
ATOM 1579 O O . LEU A 1 197 ? 4.205 -14.320 6.072 1.00 78.25 197 LEU A O 1
ATOM 1583 N N . VAL A 1 198 ? 5.369 -15.116 4.325 1.00 84.25 198 VAL A N 1
ATOM 1584 C CA . VAL A 1 198 ? 4.817 -16.481 4.395 1.00 84.25 198 VAL A CA 1
ATOM 1585 C C . VAL A 1 198 ? 5.143 -17.143 5.737 1.00 84.25 198 VAL A C 1
ATOM 1587 O O . VAL A 1 198 ? 4.291 -17.818 6.304 1.00 84.25 198 VAL A O 1
ATOM 1590 N N . GLU A 1 199 ? 6.334 -16.896 6.283 1.00 86.12 199 GLU A N 1
ATOM 1591 C CA . GLU A 1 199 ? 6.754 -17.419 7.590 1.00 86.12 199 GLU A CA 1
ATOM 1592 C C . GLU A 1 199 ? 5.987 -16.734 8.732 1.00 86.12 199 GLU A C 1
ATOM 1594 O O . GLU A 1 199 ? 5.550 -17.378 9.685 1.00 86.12 199 GLU A O 1
ATOM 1599 N N . TRP A 1 200 ? 5.743 -15.427 8.600 1.00 84.38 200 TRP A N 1
ATOM 1600 C CA . TRP A 1 200 ? 5.006 -14.622 9.579 1.00 84.38 200 TRP A CA 1
ATOM 1601 C C . TRP A 1 200 ? 3.484 -14.759 9.487 1.00 84.38 200 TRP A C 1
ATOM 1603 O O . TRP A 1 200 ? 2.773 -14.291 10.380 1.00 84.38 200 TRP A O 1
ATOM 1613 N N . TYR A 1 201 ? 2.964 -15.419 8.448 1.00 88.19 201 TYR A N 1
ATOM 1614 C CA . TYR A 1 201 ? 1.527 -15.556 8.218 1.00 88.19 201 TYR A CA 1
ATOM 1615 C C . TYR A 1 201 ? 0.802 -16.167 9.421 1.00 88.19 201 TYR A C 1
ATOM 1617 O O . TYR A 1 201 ? -0.249 -15.664 9.815 1.00 88.19 201 TYR A O 1
ATOM 1625 N N . GLY A 1 202 ? 1.382 -17.195 10.052 1.00 90.44 202 GLY A N 1
ATOM 1626 C CA . GLY A 1 202 ? 0.799 -17.824 11.240 1.00 90.44 202 GLY A CA 1
ATOM 1627 C C . GLY A 1 202 ? 0.629 -16.839 12.400 1.00 90.44 202 GLY A C 1
ATOM 1628 O O . GLY A 1 202 ? -0.448 -16.754 12.989 1.00 90.44 202 GLY A O 1
ATOM 1629 N N . VAL A 1 203 ? 1.656 -16.029 12.670 1.00 90.06 203 VAL A N 1
ATOM 1630 C CA . VAL A 1 203 ? 1.635 -15.009 13.731 1.00 90.06 203 VAL A CA 1
ATOM 1631 C C . VAL A 1 203 ? 0.620 -13.912 13.411 1.00 90.06 203 VAL A C 1
ATOM 1633 O O . VAL A 1 203 ? -0.206 -13.569 14.254 1.00 90.06 203 VAL A O 1
ATOM 1636 N N . ILE A 1 204 ? 0.624 -13.393 12.180 1.00 89.06 204 ILE A N 1
ATOM 1637 C CA . ILE A 1 204 ? -0.314 -12.348 11.738 1.00 89.06 204 ILE A CA 1
ATOM 1638 C C . ILE A 1 204 ? -1.759 -12.854 11.813 1.00 89.06 204 ILE A C 1
ATOM 1640 O O . ILE A 1 204 ? -2.647 -12.144 12.292 1.00 89.06 204 ILE A O 1
ATOM 1644 N N . SER A 1 205 ? -1.997 -14.089 11.369 1.00 91.44 205 SER A N 1
ATOM 1645 C CA . SER A 1 205 ? -3.307 -14.734 11.430 1.00 91.44 205 SER A CA 1
ATOM 1646 C C . SER A 1 205 ? -3.761 -14.939 12.873 1.00 91.44 205 SER A C 1
ATOM 1648 O O . SER A 1 205 ? -4.920 -14.676 13.181 1.00 91.44 205 SER A O 1
ATOM 1650 N N . MET A 1 206 ? -2.865 -15.344 13.777 1.00 93.81 206 MET A N 1
ATOM 1651 C CA . MET A 1 206 ? -3.175 -15.495 15.200 1.00 93.81 206 MET A CA 1
ATOM 1652 C C . MET A 1 206 ? -3.505 -14.151 15.858 1.00 93.81 206 MET A C 1
ATOM 1654 O O . MET A 1 206 ? -4.489 -14.063 16.587 1.00 93.81 206 MET A O 1
ATOM 1658 N N . LEU A 1 207 ? -2.740 -13.093 15.574 1.00 92.31 207 LEU A N 1
ATOM 1659 C CA . LEU A 1 207 ? -2.995 -11.750 16.105 1.00 92.31 207 LEU A CA 1
ATOM 1660 C C . LEU A 1 207 ? -4.353 -11.208 15.641 1.00 92.31 207 LEU A C 1
ATOM 1662 O O . LEU A 1 207 ? -5.149 -10.745 16.458 1.00 92.31 207 LEU A O 1
ATOM 1666 N N . ARG A 1 208 ? -4.651 -11.307 14.337 1.00 91.56 208 ARG A N 1
ATOM 1667 C CA . ARG A 1 208 ? -5.935 -10.857 13.775 1.00 91.56 208 ARG A CA 1
ATOM 1668 C C . ARG A 1 208 ? -7.095 -11.720 14.246 1.00 91.56 208 ARG A C 1
ATOM 1670 O O . ARG A 1 208 ? -8.097 -11.180 14.699 1.00 91.56 208 ARG A O 1
ATOM 1677 N N . GLY A 1 209 ? -6.959 -13.040 14.168 1.00 93.94 209 GLY A N 1
ATOM 1678 C CA . GLY A 1 209 ? -7.986 -13.986 14.599 1.00 93.94 209 GLY A CA 1
ATOM 1679 C C . GLY A 1 209 ? -8.276 -13.879 16.095 1.00 93.94 209 GLY A C 1
ATOM 1680 O O . GLY A 1 209 ? -9.437 -13.861 16.491 1.00 93.94 209 GLY A O 1
ATOM 1681 N N . GLY A 1 210 ? -7.241 -13.713 16.922 1.00 92.75 210 GLY A N 1
ATOM 1682 C CA . GLY A 1 210 ? -7.372 -13.487 18.360 1.00 92.75 210 GLY A CA 1
ATOM 1683 C C . GLY A 1 210 ? -8.074 -12.168 18.682 1.00 92.75 210 GLY A C 1
ATOM 1684 O O . GLY A 1 210 ? -9.015 -12.154 19.475 1.00 92.75 210 GLY A O 1
ATOM 1685 N N . ALA A 1 211 ? -7.692 -11.072 18.018 1.00 91.38 211 ALA A N 1
ATOM 1686 C CA . ALA A 1 211 ? -8.361 -9.782 18.182 1.00 91.38 211 ALA A CA 1
ATOM 1687 C C . ALA A 1 211 ? -9.830 -9.823 17.718 1.00 91.38 211 ALA A C 1
ATOM 1689 O O . ALA A 1 211 ? -10.707 -9.298 18.404 1.00 91.38 211 ALA A O 1
ATOM 1690 N N . GLN A 1 212 ? -10.127 -10.489 16.595 1.00 92.06 212 GLN A N 1
ATOM 1691 C CA . GLN A 1 212 ? -11.501 -10.727 16.130 1.00 92.06 212 GLN A CA 1
ATOM 1692 C C . GLN A 1 212 ? -12.300 -11.550 17.140 1.00 92.06 212 GLN A C 1
ATOM 1694 O O . GLN A 1 212 ? -13.409 -11.163 17.503 1.00 92.06 212 GLN A O 1
ATOM 1699 N N . GLY A 1 213 ? -11.728 -12.656 17.620 1.00 92.75 213 GLY A N 1
ATOM 1700 C CA . GLY A 1 213 ? -12.343 -13.517 18.626 1.00 92.75 213 GLY A CA 1
ATOM 1701 C C . GLY A 1 213 ? -12.673 -12.754 19.907 1.00 92.75 213 GLY A C 1
ATOM 1702 O O . GLY A 1 213 ? -13.787 -12.865 20.412 1.00 92.75 213 GLY A O 1
ATOM 1703 N N . TYR A 1 214 ? -11.757 -11.903 20.378 1.00 91.25 214 TYR A N 1
ATOM 1704 C CA . TYR A 1 214 ? -11.989 -11.038 21.536 1.00 91.25 214 TYR A CA 1
ATOM 1705 C C . TYR A 1 214 ? -13.193 -10.106 21.332 1.00 91.25 214 TYR A C 1
ATOM 1707 O O . TYR A 1 214 ? -14.056 -10.013 22.204 1.00 91.25 214 TYR A O 1
ATOM 1715 N N . VAL A 1 215 ? -13.286 -9.440 20.174 1.00 89.25 215 VAL A N 1
ATOM 1716 C CA . VAL A 1 215 ? -14.408 -8.537 19.858 1.00 89.25 215 VAL A CA 1
ATOM 1717 C C . VAL A 1 215 ? -15.737 -9.296 19.818 1.00 89.25 215 VAL A C 1
ATOM 1719 O O . VAL A 1 215 ? -16.733 -8.802 20.346 1.00 89.25 215 VAL A O 1
ATOM 1722 N N . TRP A 1 216 ? -15.760 -10.508 19.258 1.00 90.38 216 TRP A N 1
ATOM 1723 C CA . TRP A 1 216 ? -16.959 -11.350 19.249 1.00 90.38 216 TRP A CA 1
ATOM 1724 C C . TRP A 1 216 ? -17.382 -11.786 20.650 1.00 90.38 216 TRP A C 1
ATOM 1726 O O . TRP A 1 216 ? -18.558 -11.666 20.992 1.00 90.38 216 TRP A O 1
ATOM 1736 N N . ILE A 1 217 ? -16.439 -12.231 21.485 1.00 89.31 217 ILE A N 1
ATOM 1737 C CA . ILE A 1 217 ? -16.714 -12.578 22.886 1.00 89.31 217 ILE A CA 1
ATOM 1738 C C . ILE A 1 217 ? -17.280 -11.362 23.625 1.00 89.31 217 ILE A C 1
ATOM 1740 O O . ILE A 1 217 ? -18.291 -11.473 24.316 1.00 89.31 217 ILE A O 1
ATOM 1744 N N . ARG A 1 218 ? -16.681 -10.183 23.431 1.00 88.12 218 ARG A N 1
ATOM 1745 C CA . ARG A 1 218 ? -17.165 -8.932 24.020 1.00 88.12 218 ARG A CA 1
ATOM 1746 C C . ARG A 1 218 ? -18.584 -8.590 23.565 1.00 88.12 218 ARG A C 1
ATOM 1748 O O . ARG A 1 218 ? -19.398 -8.194 24.391 1.00 88.12 218 ARG A O 1
ATOM 1755 N N . LEU A 1 219 ? -18.903 -8.766 22.283 1.00 87.94 219 LEU A N 1
ATOM 1756 C CA . LEU A 1 219 ? -20.255 -8.539 21.770 1.00 87.94 219 LEU A CA 1
ATOM 1757 C C . LEU A 1 219 ? -21.271 -9.495 22.415 1.00 87.94 219 LEU A C 1
ATOM 1759 O O . LEU A 1 219 ? -22.358 -9.064 22.793 1.00 87.94 219 LEU A O 1
ATOM 1763 N N . VAL A 1 220 ? -20.913 -10.770 22.594 1.00 88.56 220 VAL A N 1
ATOM 1764 C CA . VAL A 1 220 ? -21.766 -11.758 23.277 1.00 88.56 220 VAL A CA 1
ATOM 1765 C C . VAL A 1 220 ? -21.984 -11.381 24.746 1.00 88.56 220 VAL A C 1
ATOM 1767 O O . VAL A 1 220 ? -23.119 -11.414 25.221 1.00 88.56 220 VAL A O 1
ATOM 1770 N N . LEU A 1 221 ? -20.934 -10.964 25.459 1.00 85.31 221 LEU A N 1
ATOM 1771 C CA . LEU A 1 221 ? -21.048 -10.495 26.844 1.00 85.31 221 LEU A CA 1
ATOM 1772 C C . LEU A 1 221 ? -21.879 -9.215 26.959 1.00 85.31 221 LEU A C 1
ATOM 1774 O O . LEU A 1 221 ? -22.654 -9.081 27.903 1.00 85.31 221 LEU A O 1
ATOM 1778 N N . LEU A 1 222 ? -21.769 -8.303 25.991 1.00 85.00 222 LEU A N 1
ATOM 1779 C CA . LEU A 1 222 ? -22.597 -7.103 25.930 1.00 85.00 222 LEU A CA 1
ATOM 1780 C C . LEU A 1 222 ? -24.072 -7.454 25.717 1.00 85.00 222 LEU A C 1
ATOM 1782 O O . LEU A 1 222 ? -24.930 -6.931 26.422 1.00 85.00 222 LEU A O 1
ATOM 1786 N N . MET A 1 223 ? -24.368 -8.367 24.787 1.00 85.12 223 MET A N 1
ATOM 1787 C CA . MET A 1 223 ? -25.724 -8.878 24.570 1.00 85.12 223 MET A CA 1
ATOM 1788 C C . MET A 1 223 ? -26.282 -9.520 25.844 1.00 85.12 223 MET A C 1
ATOM 1790 O O . MET A 1 223 ? -27.433 -9.273 26.201 1.00 85.12 223 MET A O 1
ATOM 1794 N N . TYR A 1 224 ? -25.464 -10.294 26.563 1.00 83.50 224 TYR A N 1
ATOM 1795 C CA . TYR A 1 224 ? -25.846 -10.892 27.840 1.00 83.50 224 TYR A CA 1
ATOM 1796 C C . TYR A 1 224 ? -26.100 -9.833 28.926 1.00 83.50 224 TYR A C 1
ATOM 1798 O O . TYR A 1 224 ? -27.142 -9.870 29.577 1.00 83.50 224 TYR A O 1
ATOM 1806 N N . GLY A 1 225 ? -25.210 -8.849 29.083 1.00 78.06 225 GLY A N 1
ATOM 1807 C CA . GLY A 1 225 ? -25.374 -7.748 30.038 1.00 78.06 225 GLY A CA 1
ATOM 1808 C C . GLY A 1 225 ? -26.587 -6.862 29.733 1.00 78.06 225 GLY A C 1
ATOM 1809 O O . GLY A 1 225 ? -27.318 -6.462 30.635 1.00 78.06 225 GLY A O 1
ATOM 1810 N N . ALA A 1 226 ? -26.869 -6.610 28.455 1.00 79.94 226 ALA A N 1
ATOM 1811 C CA . ALA A 1 226 ? -28.067 -5.892 28.032 1.00 79.94 226 ALA A CA 1
ATOM 1812 C C . ALA A 1 226 ? -29.345 -6.726 28.235 1.00 79.94 226 ALA A C 1
ATOM 1814 O O . ALA A 1 226 ? -30.408 -6.171 28.513 1.00 79.94 226 ALA A O 1
ATOM 1815 N N . TYR A 1 227 ? -29.265 -8.055 28.119 1.00 81.19 227 TYR A N 1
ATOM 1816 C CA . TYR A 1 2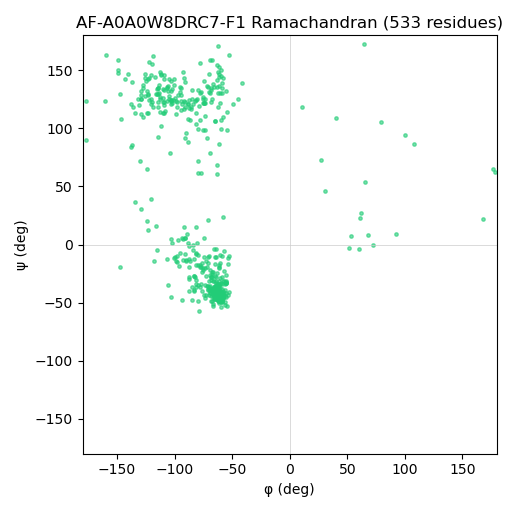27 ? -30.380 -8.958 28.402 1.00 81.19 227 TYR A CA 1
ATOM 1817 C C . TYR A 1 227 ? -30.728 -8.997 29.890 1.00 81.19 227 TYR A C 1
ATOM 1819 O O . TYR A 1 227 ? -31.903 -8.894 30.246 1.00 81.19 227 TYR A O 1
ATOM 1827 N N . THR A 1 228 ? -29.725 -9.074 30.768 1.00 75.88 228 THR A N 1
ATOM 1828 C CA . THR A 1 228 ? -29.944 -9.031 32.220 1.00 75.88 228 THR A CA 1
ATOM 1829 C C . THR A 1 228 ? -30.482 -7.671 32.664 1.00 75.88 228 THR A C 1
ATOM 1831 O O . THR A 1 228 ? -31.458 -7.629 33.414 1.00 75.88 228 THR A O 1
ATOM 1834 N N . ALA A 1 229 ? -29.942 -6.568 32.133 1.00 71.50 229 ALA A N 1
ATOM 1835 C CA . ALA A 1 229 ? -30.440 -5.219 32.406 1.00 71.50 229 ALA A CA 1
ATOM 1836 C C . ALA A 1 229 ? -31.894 -5.023 31.929 1.00 71.50 229 ALA A C 1
ATOM 1838 O O . ALA A 1 229 ? -32.739 -4.539 32.681 1.00 71.50 229 ALA A O 1
ATOM 1839 N N . ALA A 1 230 ? -32.225 -5.465 30.709 1.00 73.25 230 ALA A N 1
ATOM 1840 C CA . ALA A 1 230 ? -33.589 -5.395 30.177 1.00 73.25 230 ALA A CA 1
ATOM 1841 C C . ALA A 1 230 ? -34.580 -6.267 30.966 1.00 73.25 230 ALA A C 1
ATOM 1843 O O . ALA A 1 230 ? -35.737 -5.887 31.140 1.00 73.25 230 ALA A O 1
ATOM 1844 N N . GLY A 1 231 ? -34.134 -7.431 31.453 1.00 68.00 231 GLY A N 1
ATOM 1845 C CA . GLY A 1 231 ? -34.944 -8.327 32.276 1.00 68.00 231 GLY A CA 1
ATOM 1846 C C . GLY A 1 231 ? -35.346 -7.715 33.618 1.00 68.00 231 GLY A C 1
ATOM 1847 O O . GLY A 1 231 ? -36.452 -7.974 34.086 1.00 68.00 231 GLY A O 1
ATOM 1848 N N . GLN A 1 232 ? -34.487 -6.875 34.200 1.00 64.56 232 GLN A N 1
ATOM 1849 C CA . GLN A 1 232 ? -34.789 -6.166 35.443 1.00 64.56 232 GLN A CA 1
ATOM 1850 C C . GLN A 1 232 ? -35.646 -4.914 35.221 1.00 64.56 232 GLN A C 1
ATOM 1852 O O . GLN A 1 232 ? -36.554 -4.668 36.008 1.00 64.56 232 GLN A O 1
ATOM 1857 N N . LEU A 1 233 ? -35.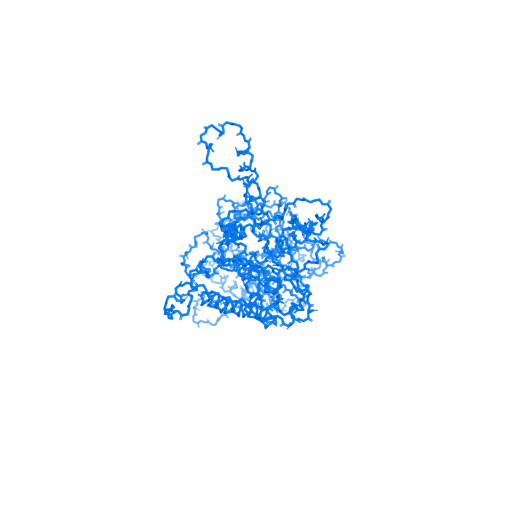439 -4.182 34.119 1.00 60.31 233 LEU A N 1
ATOM 1858 C CA . LEU A 1 233 ? -36.250 -3.004 33.780 1.00 60.31 233 LEU A CA 1
ATOM 1859 C C . LEU A 1 233 ? -37.709 -3.352 33.440 1.00 60.31 233 LEU A C 1
ATOM 1861 O O . LEU A 1 233 ? -38.614 -2.553 33.656 1.00 60.31 233 LEU A O 1
ATOM 1865 N N . ALA A 1 234 ? -37.938 -4.534 32.866 1.00 56.25 234 ALA A N 1
ATOM 1866 C CA . ALA A 1 234 ? -39.247 -4.932 32.353 1.00 56.25 234 ALA A CA 1
ATOM 1867 C C . ALA A 1 234 ? -40.154 -5.605 33.406 1.00 56.25 234 ALA A C 1
ATOM 1869 O O . ALA A 1 234 ? -41.288 -5.971 33.096 1.00 56.25 234 ALA A O 1
ATOM 1870 N N . GLY A 1 235 ? -39.675 -5.780 34.643 1.00 56.00 235 GLY A N 1
ATOM 1871 C CA . GLY A 1 235 ? -40.412 -6.466 35.703 1.00 56.00 235 GLY A CA 1
ATOM 1872 C C . GLY A 1 235 ? -40.680 -7.956 35.420 1.00 56.00 235 GLY A C 1
ATOM 1873 O O . GLY A 1 235 ? -40.418 -8.501 34.339 1.00 56.00 235 GLY A O 1
ATOM 1874 N N . VAL A 1 236 ? -41.215 -8.648 36.430 1.00 54.44 236 VAL A N 1
ATOM 1875 C CA . VAL A 1 236 ? -41.443 -10.109 36.435 1.00 54.44 236 VAL A CA 1
ATOM 1876 C C . VAL A 1 236 ? -42.420 -10.569 35.329 1.00 54.44 236 VAL A C 1
ATOM 1878 O O . VAL A 1 236 ? -42.365 -11.723 34.919 1.00 54.44 236 VAL A O 1
ATOM 1881 N N . GLN A 1 237 ? -43.247 -9.670 34.777 1.00 49.31 237 GLN A N 1
ATOM 1882 C CA . GLN A 1 237 ? -44.337 -9.980 33.832 1.00 49.31 237 GLN A CA 1
ATOM 1883 C C . GLN A 1 237 ? -44.062 -9.676 32.345 1.00 49.31 237 GLN A C 1
ATOM 1885 O O . GLN A 1 237 ? -44.952 -9.844 31.512 1.00 49.31 237 GLN A O 1
ATOM 1890 N N . ALA A 1 238 ? -42.858 -9.249 31.960 1.00 53.41 238 ALA A N 1
ATOM 1891 C CA . ALA A 1 238 ? -42.555 -9.005 30.548 1.00 53.41 238 ALA A CA 1
ATOM 1892 C C . ALA A 1 238 ? -42.202 -10.294 29.783 1.00 53.41 238 ALA A C 1
ATOM 1894 O O . ALA A 1 238 ? -41.264 -11.007 30.145 1.00 53.41 238 ALA A O 1
ATOM 1895 N N . GLY A 1 239 ? -42.923 -10.564 28.687 1.00 62.66 239 GLY A N 1
ATOM 1896 C CA . GLY A 1 239 ? -42.679 -11.714 27.812 1.00 62.66 239 GLY A CA 1
ATOM 1897 C C . GLY A 1 239 ? -41.287 -11.719 27.161 1.00 62.66 239 GLY A C 1
ATOM 1898 O O . GLY A 1 239 ? -40.688 -10.679 26.890 1.00 62.66 239 GLY A O 1
ATOM 1899 N N . THR A 1 240 ? -40.770 -12.907 26.841 1.00 67.19 240 THR A N 1
ATOM 1900 C CA . THR A 1 240 ? -39.408 -13.116 26.307 1.00 67.19 240 THR A CA 1
ATOM 1901 C C . THR A 1 240 ? -39.121 -12.297 25.039 1.00 67.19 240 THR A C 1
ATOM 1903 O O . THR A 1 240 ? -38.010 -11.809 24.841 1.00 67.19 240 THR A O 1
ATOM 1906 N N . SER A 1 241 ? -40.143 -12.072 24.204 1.00 68.50 241 SER A N 1
ATOM 1907 C CA . SER A 1 241 ? -40.040 -11.261 22.983 1.00 68.50 241 SER A CA 1
ATOM 1908 C C . SER A 1 241 ? -39.887 -9.757 23.263 1.00 68.50 241 SER A C 1
ATOM 1910 O O . SER A 1 241 ? -39.137 -9.079 22.558 1.00 68.50 241 SER A O 1
ATOM 1912 N N . SER A 1 242 ? -40.536 -9.220 24.306 1.00 70.50 242 SER A N 1
ATOM 1913 C CA . SER A 1 242 ? -40.383 -7.804 24.670 1.00 70.50 242 SER A CA 1
ATOM 1914 C C . SER A 1 242 ? -39.025 -7.540 25.317 1.00 70.50 242 SER A C 1
ATOM 1916 O O . SER A 1 242 ? -38.401 -6.526 25.014 1.00 70.50 242 SER A O 1
ATOM 1918 N N . ARG A 1 243 ? -38.505 -8.496 26.101 1.00 72.81 243 ARG A N 1
ATOM 1919 C CA . ARG A 1 243 ? -37.137 -8.441 26.640 1.00 72.81 243 ARG A CA 1
ATOM 1920 C C . ARG A 1 243 ? -36.094 -8.412 25.530 1.00 72.81 243 ARG A C 1
ATOM 1922 O O . ARG A 1 243 ? -35.249 -7.527 25.540 1.00 72.81 243 ARG A O 1
ATOM 1929 N N . PHE A 1 244 ? -36.205 -9.287 24.529 1.00 78.81 244 PHE A N 1
ATOM 1930 C CA . PHE A 1 244 ? -35.271 -9.303 23.399 1.00 78.81 244 PHE A CA 1
ATOM 1931 C C . PHE A 1 244 ? -35.316 -8.009 22.568 1.00 78.81 244 PHE A C 1
ATOM 1933 O O . PHE A 1 244 ? -34.269 -7.487 22.187 1.00 78.81 244 PHE A O 1
ATOM 1940 N N . LYS A 1 245 ? -36.509 -7.438 22.336 1.00 80.50 245 LYS A N 1
ATOM 1941 C CA . LYS A 1 245 ? -36.650 -6.127 21.673 1.00 80.50 245 LYS A CA 1
ATOM 1942 C C . LYS A 1 245 ? -35.986 -5.005 22.476 1.00 80.50 245 LYS A C 1
ATOM 1944 O O . LYS A 1 245 ? -35.284 -4.181 21.892 1.00 80.50 245 LYS A O 1
ATOM 1949 N N . SER A 1 246 ? -36.158 -4.994 23.798 1.00 75.56 246 SER A N 1
ATOM 1950 C CA . SER A 1 246 ? -35.493 -4.029 24.681 1.00 75.56 246 SER A CA 1
ATOM 1951 C C . SER A 1 246 ? -33.975 -4.220 24.702 1.00 75.56 246 SER A C 1
ATOM 1953 O O . SER A 1 246 ? -33.246 -3.240 24.600 1.00 75.56 246 SER A O 1
ATOM 1955 N N . THR A 1 247 ? -33.483 -5.461 24.737 1.00 79.38 247 THR A N 1
ATOM 1956 C CA . THR A 1 247 ? -32.051 -5.784 24.637 1.00 79.38 247 THR A CA 1
ATOM 1957 C C . THR A 1 247 ? -31.450 -5.289 23.327 1.00 79.38 247 THR A C 1
ATOM 1959 O O . THR A 1 247 ? -30.435 -4.599 23.349 1.00 79.38 247 THR A O 1
ATOM 1962 N N . MET A 1 248 ? -32.092 -5.579 22.191 1.00 82.81 248 MET A N 1
ATOM 1963 C CA . MET A 1 248 ? -31.613 -5.118 20.887 1.00 82.81 248 MET A CA 1
ATOM 1964 C C . MET A 1 248 ? -31.625 -3.586 20.804 1.00 82.81 248 MET A C 1
ATOM 1966 O O . MET A 1 248 ? -30.676 -2.992 20.308 1.00 82.81 248 MET A O 1
ATOM 1970 N N . SER A 1 249 ? -32.648 -2.931 21.362 1.00 80.00 249 SER A N 1
ATOM 1971 C CA . SER A 1 249 ? -32.706 -1.467 21.454 1.00 80.00 249 SER A CA 1
ATOM 1972 C C . SER A 1 249 ? -31.549 -0.888 22.277 1.00 80.00 249 SER A C 1
ATOM 1974 O O . SER A 1 249 ? -30.930 0.086 21.855 1.00 80.00 249 SER A O 1
ATOM 1976 N N . ILE A 1 250 ? -31.206 -1.502 23.417 1.00 78.00 250 ILE A N 1
ATOM 1977 C CA . ILE A 1 250 ? -30.056 -1.095 24.242 1.00 78.00 250 ILE A CA 1
ATOM 1978 C C . ILE A 1 250 ? -28.752 -1.256 23.456 1.00 78.00 250 ILE A C 1
ATOM 1980 O O . ILE A 1 250 ? -27.968 -0.314 23.386 1.00 78.00 250 ILE A O 1
ATOM 1984 N N . VAL A 1 251 ? -28.532 -2.407 22.819 1.00 82.19 251 VAL A N 1
ATOM 1985 C CA . VAL A 1 251 ? -27.289 -2.671 22.079 1.00 82.19 251 VAL A CA 1
ATOM 1986 C C . VAL A 1 251 ? -27.154 -1.771 20.851 1.00 82.19 251 VAL A C 1
ATOM 1988 O O . VAL A 1 251 ? -26.079 -1.228 20.630 1.00 82.19 251 VAL A O 1
ATOM 1991 N N . CYS A 1 252 ? -28.231 -1.516 20.102 1.00 82.06 252 CYS A N 1
ATOM 1992 C CA . CYS A 1 252 ? -28.211 -0.589 18.966 1.00 82.06 252 CYS A CA 1
ATOM 1993 C C . CYS A 1 252 ? -27.985 0.877 19.371 1.00 82.06 252 CYS A C 1
ATOM 1995 O O . CYS A 1 252 ? -27.529 1.666 18.547 1.00 82.06 252 CYS A O 1
ATOM 1997 N N . LYS A 1 253 ? -28.300 1.260 20.616 1.00 82.25 253 LYS A N 1
ATOM 1998 C CA . LYS A 1 253 ? -27.984 2.597 21.145 1.00 82.25 253 LYS A CA 1
ATOM 1999 C C . LYS A 1 253 ? -26.508 2.752 21.504 1.00 82.25 253 LYS A C 1
ATOM 2001 O O . LYS A 1 253 ? -26.021 3.881 21.538 1.00 82.25 253 LYS A O 1
ATOM 2006 N N . ILE A 1 254 ? -25.803 1.654 21.781 1.00 78.44 254 ILE A N 1
ATOM 2007 C CA . ILE A 1 254 ? -24.368 1.677 22.065 1.00 78.44 254 ILE A CA 1
ATOM 2008 C C . ILE A 1 254 ? -23.623 1.789 20.729 1.00 78.44 254 ILE A C 1
ATOM 2010 O O . ILE A 1 254 ? -23.744 0.895 19.890 1.00 78.44 254 ILE A O 1
ATOM 2014 N N . PRO A 1 255 ? -22.832 2.855 20.505 1.00 78.38 255 PRO A N 1
ATOM 2015 C CA . PRO A 1 255 ? -22.060 2.983 19.277 1.00 78.38 255 PRO A CA 1
ATOM 2016 C C . PRO A 1 255 ? -21.072 1.821 19.145 1.00 78.38 255 PRO A C 1
ATOM 2018 O O . PRO A 1 255 ? -20.306 1.532 20.071 1.00 78.38 255 PRO A O 1
ATOM 2021 N N . PHE A 1 256 ? -21.061 1.164 17.986 1.00 78.19 256 PHE A N 1
ATOM 2022 C CA . PHE A 1 256 ? -20.194 0.011 17.730 1.00 78.19 256 PHE A CA 1
ATOM 2023 C C . PHE A 1 256 ? -18.703 0.364 17.853 1.00 78.19 256 PHE A C 1
ATOM 2025 O O . PHE A 1 256 ? -17.893 -0.459 18.280 1.00 78.19 256 PHE A O 1
ATOM 2032 N N . GLU A 1 257 ? -18.338 1.617 17.576 1.00 81.81 257 GLU A N 1
ATOM 2033 C CA . GLU A 1 257 ? -16.983 2.145 17.740 1.00 81.81 257 GLU A CA 1
ATOM 2034 C C . GLU A 1 257 ? -16.491 2.026 19.184 1.00 81.81 257 GLU A C 1
ATOM 2036 O O . GLU A 1 257 ? -15.307 1.783 19.415 1.00 81.81 257 GLU A O 1
ATOM 2041 N N . VAL A 1 258 ? -17.390 2.158 20.166 1.00 76.88 258 VAL A N 1
ATOM 2042 C CA . VAL A 1 258 ? -17.042 1.985 21.580 1.00 76.88 258 VAL A CA 1
ATOM 2043 C C . VAL A 1 258 ? -16.726 0.521 21.859 1.00 76.88 258 VAL A C 1
ATOM 2045 O O . VAL A 1 258 ? -15.774 0.236 22.575 1.00 76.88 258 VAL A O 1
ATOM 2048 N N . ILE A 1 259 ? -17.452 -0.423 21.265 1.00 80.69 259 ILE A N 1
ATOM 2049 C CA . ILE A 1 259 ? -17.220 -1.861 21.469 1.00 80.69 259 ILE A CA 1
ATOM 2050 C C . ILE A 1 259 ? -15.866 -2.276 20.879 1.00 80.69 259 ILE A C 1
ATOM 2052 O O . ILE A 1 259 ? -15.129 -3.053 21.490 1.00 80.69 259 ILE A O 1
ATOM 2056 N N . VAL A 1 260 ? -15.514 -1.733 19.714 1.00 83.12 260 VAL A N 1
ATOM 2057 C CA . VAL A 1 260 ? -14.308 -2.135 18.985 1.00 83.12 260 VAL A CA 1
ATOM 2058 C C . VAL A 1 260 ? -13.055 -1.398 19.455 1.00 83.12 260 VAL A C 1
ATOM 2060 O O . VAL A 1 260 ? -12.039 -2.042 19.704 1.00 83.12 260 VAL A O 1
ATOM 2063 N N . TYR A 1 261 ? -13.103 -0.071 19.602 1.00 82.31 261 TYR A N 1
ATOM 2064 C CA . TYR A 1 261 ? -11.897 0.732 19.840 1.00 82.31 261 TYR A CA 1
ATOM 2065 C C . TYR A 1 261 ? -11.575 0.977 21.315 1.00 82.31 261 TYR A C 1
ATOM 2067 O O . TYR A 1 261 ? -10.473 1.424 21.614 1.00 82.31 261 TYR A O 1
ATOM 2075 N N . SER A 1 262 ? -12.495 0.713 22.252 1.00 78.06 262 SER A N 1
ATOM 2076 C CA . SER A 1 262 ? -12.237 1.026 23.671 1.00 78.06 262 SER A CA 1
ATOM 2077 C C . SER A 1 262 ? -11.316 0.036 24.382 1.00 78.06 262 SER A C 1
ATOM 2079 O O . SER A 1 262 ? -10.770 0.378 25.427 1.00 78.06 262 SER A O 1
ATOM 2081 N N . SER A 1 263 ? -11.148 -1.181 23.855 1.00 83.62 263 SER A N 1
ATOM 2082 C CA . SER A 1 263 ? -10.271 -2.175 24.474 1.00 83.62 263 SER A CA 1
ATOM 2083 C C . SER A 1 263 ? -8.885 -2.123 23.841 1.00 83.62 263 SER A C 1
ATOM 2085 O O . SER A 1 263 ? -8.733 -2.279 22.629 1.00 83.62 263 SER A O 1
ATOM 2087 N N . LEU A 1 264 ? -7.861 -1.918 24.672 1.00 85.06 264 LEU A N 1
ATOM 2088 C CA . LEU A 1 264 ? -6.478 -1.776 24.214 1.00 85.06 264 LEU A CA 1
ATOM 2089 C C . LEU A 1 264 ? -5.910 -3.087 23.652 1.00 85.06 264 LEU A C 1
ATOM 2091 O O . LEU A 1 264 ? -5.067 -3.047 22.764 1.00 85.06 264 LEU A O 1
ATOM 2095 N N . LEU A 1 265 ? -6.367 -4.239 24.150 1.00 87.06 265 LEU A N 1
ATOM 2096 C CA . LEU A 1 265 ? -5.854 -5.559 23.773 1.00 87.06 265 LEU A CA 1
ATOM 2097 C C . LEU A 1 265 ? -6.143 -5.939 22.305 1.00 87.06 265 LEU A C 1
ATOM 2099 O O . LEU A 1 265 ? -5.196 -6.261 21.588 1.00 87.06 265 LEU A O 1
ATOM 2103 N N . PRO A 1 266 ? -7.392 -5.882 21.797 1.00 89.50 266 PRO A N 1
ATOM 2104 C CA . PRO A 1 266 ? -7.643 -6.135 20.380 1.00 89.50 266 PRO A CA 1
ATOM 2105 C C . PRO A 1 266 ? -7.004 -5.061 19.491 1.00 89.50 266 PRO A C 1
ATOM 2107 O O . PRO A 1 266 ? -6.454 -5.394 18.443 1.00 89.50 266 PRO A O 1
ATOM 2110 N N . VAL A 1 267 ? -7.018 -3.789 19.913 1.00 90.75 267 VAL A N 1
ATOM 2111 C CA . VAL A 1 267 ? -6.403 -2.687 19.154 1.00 90.75 267 VAL A CA 1
ATOM 2112 C C . VAL A 1 267 ? -4.896 -2.899 19.007 1.00 90.75 267 VAL A C 1
ATOM 2114 O O . VAL A 1 267 ? -4.381 -2.802 17.896 1.00 90.75 267 VAL A O 1
ATOM 2117 N N . SER A 1 268 ? -4.184 -3.247 20.082 1.00 90.56 268 SER A N 1
ATOM 2118 C CA . SER A 1 268 ? -2.745 -3.520 20.022 1.00 90.56 268 SER A CA 1
ATOM 2119 C C . SER A 1 268 ? -2.435 -4.746 19.162 1.00 90.56 268 SER A C 1
ATOM 2121 O O . SER A 1 26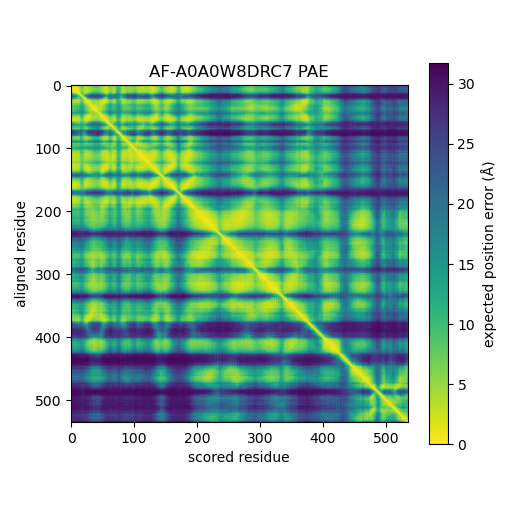8 ? -1.527 -4.682 18.336 1.00 90.56 268 SER A O 1
ATOM 2123 N N . GLY A 1 269 ? -3.233 -5.816 19.261 1.00 91.38 269 GLY A N 1
ATOM 2124 C CA . GLY A 1 269 ? -3.113 -6.995 18.400 1.00 91.38 269 GLY A CA 1
ATOM 2125 C C . GLY A 1 269 ? -3.241 -6.656 16.911 1.00 91.38 269 GLY A C 1
ATOM 2126 O O . GLY A 1 269 ? -2.409 -7.077 16.105 1.00 91.38 269 GLY A O 1
ATOM 2127 N N . TYR A 1 270 ? -4.225 -5.829 16.542 1.00 92.25 270 TYR A N 1
ATOM 2128 C CA . TYR A 1 270 ? -4.373 -5.348 15.168 1.00 92.25 270 TYR A CA 1
ATOM 2129 C C . TYR A 1 270 ? -3.241 -4.424 14.725 1.00 92.25 270 TYR A C 1
ATOM 2131 O O . TYR A 1 270 ? -2.807 -4.535 13.580 1.00 92.25 270 TYR A O 1
ATOM 2139 N N . VAL A 1 271 ? -2.749 -3.539 15.595 1.00 90.00 271 VAL A N 1
ATOM 2140 C CA . VAL A 1 271 ? -1.624 -2.648 15.271 1.00 90.00 271 VAL A CA 1
ATOM 2141 C C . VAL A 1 271 ? -0.343 -3.444 15.041 1.00 90.00 271 VAL A C 1
ATOM 2143 O O . VAL A 1 271 ? 0.335 -3.207 14.047 1.00 90.00 271 VAL A O 1
ATOM 2146 N N . ILE A 1 272 ? -0.036 -4.428 15.890 1.00 88.31 272 ILE A N 1
ATOM 2147 C CA . ILE A 1 272 ? 1.135 -5.296 15.702 1.00 88.31 272 ILE A CA 1
ATOM 2148 C C . ILE A 1 272 ? 0.990 -6.097 14.404 1.00 88.31 272 ILE A C 1
ATOM 2150 O O . ILE A 1 272 ? 1.923 -6.143 13.607 1.00 88.31 272 ILE A O 1
ATOM 2154 N N . ALA A 1 273 ? -0.189 -6.673 14.142 1.00 89.06 273 ALA A N 1
ATOM 2155 C CA . ALA A 1 273 ? -0.444 -7.377 12.888 1.00 89.06 273 ALA A CA 1
ATOM 2156 C C . ALA A 1 273 ? -0.275 -6.462 11.665 1.00 89.06 273 ALA A C 1
ATOM 2158 O O . ALA A 1 273 ? 0.303 -6.885 10.669 1.00 89.06 273 ALA A O 1
ATOM 2159 N N . GLN A 1 274 ? -0.748 -5.215 11.755 1.00 85.19 274 GLN A N 1
ATOM 2160 C CA . GLN A 1 274 ? -0.593 -4.204 10.712 1.00 85.19 274 GLN A CA 1
ATOM 2161 C C . GLN A 1 274 ? 0.876 -3.816 10.515 1.00 85.19 274 GLN A C 1
ATOM 2163 O O . GLN A 1 274 ? 1.312 -3.663 9.384 1.00 85.19 274 GLN A O 1
ATOM 2168 N N . PHE A 1 275 ? 1.663 -3.684 11.583 1.00 81.19 275 PHE A N 1
ATOM 2169 C CA . PHE A 1 275 ? 3.098 -3.393 11.492 1.00 81.19 275 PHE A CA 1
ATOM 2170 C C . PHE A 1 275 ? 3.902 -4.518 10.836 1.00 81.19 275 PHE A C 1
ATOM 2172 O O . PHE A 1 275 ? 4.943 -4.247 10.240 1.00 81.19 275 PHE A O 1
ATOM 2179 N N . LEU A 1 276 ? 3.419 -5.759 10.922 1.00 81.25 276 LEU A N 1
ATOM 2180 C CA . LEU A 1 276 ? 4.047 -6.914 10.285 1.00 81.25 276 LEU A CA 1
ATOM 2181 C C . LEU A 1 276 ? 3.700 -7.045 8.793 1.00 81.25 276 LEU A C 1
ATOM 2183 O O . LEU A 1 276 ? 4.523 -7.559 8.039 1.00 81.25 276 LEU A O 1
ATOM 2187 N N . ASP A 1 277 ? 2.514 -6.606 8.348 1.00 80.62 277 ASP A N 1
ATOM 2188 C CA . ASP A 1 277 ? 2.061 -6.790 6.959 1.00 80.62 277 ASP A CA 1
ATOM 2189 C C . ASP A 1 277 ? 1.870 -5.504 6.136 1.00 80.62 277 ASP A C 1
ATOM 2191 O O . ASP A 1 277 ? 1.631 -5.605 4.929 1.00 80.62 277 ASP A O 1
ATOM 2195 N N . SER A 1 278 ? 2.018 -4.313 6.730 1.00 76.50 278 SER A N 1
ATOM 2196 C CA . SER A 1 278 ? 1.776 -3.023 6.061 1.00 76.50 278 SER A CA 1
ATOM 2197 C C . SER A 1 278 ? 2.603 -2.848 4.791 1.00 76.50 278 SER A C 1
ATOM 2199 O O . SER A 1 278 ? 2.036 -2.578 3.738 1.00 76.50 278 SER A O 1
ATOM 2201 N N . SER A 1 279 ? 3.915 -3.094 4.846 1.00 72.94 279 SER A N 1
ATOM 2202 C CA . SER A 1 279 ? 4.802 -2.913 3.687 1.00 72.94 279 SER A CA 1
ATOM 2203 C C . SER A 1 279 ? 4.430 -3.800 2.496 1.00 72.94 279 SER A C 1
ATOM 2205 O O . SER A 1 279 ? 4.573 -3.388 1.348 1.00 72.94 279 SER A O 1
ATOM 2207 N N . PHE A 1 280 ? 3.930 -5.013 2.746 1.00 74.31 280 PHE A N 1
ATOM 2208 C CA . PHE A 1 280 ? 3.445 -5.880 1.672 1.00 74.31 280 PHE A CA 1
ATOM 2209 C C . PHE A 1 280 ? 2.093 -5.402 1.138 1.00 74.31 280 PHE A C 1
ATOM 2211 O O . PHE A 1 280 ? 1.873 -5.384 -0.072 1.00 74.31 280 PHE A O 1
ATOM 2218 N N . MET A 1 281 ? 1.184 -5.019 2.034 1.00 76.62 281 MET A N 1
ATOM 2219 C CA . MET A 1 281 ? -0.166 -4.592 1.668 1.00 76.62 281 MET A CA 1
ATOM 2220 C C . MET A 1 281 ? -0.157 -3.293 0.866 1.00 76.62 281 MET A C 1
ATOM 2222 O O . MET A 1 281 ? -0.927 -3.188 -0.085 1.00 76.62 281 MET A O 1
ATOM 2226 N N . ASP A 1 282 ? 0.743 -2.361 1.173 1.00 73.38 282 ASP A N 1
ATOM 2227 C CA . ASP A 1 282 ? 0.918 -1.133 0.395 1.00 73.38 282 ASP A CA 1
ATOM 2228 C C . ASP A 1 282 ? 1.350 -1.444 -1.046 1.00 73.38 282 ASP A C 1
ATOM 2230 O O . ASP A 1 282 ? 0.854 -0.831 -1.986 1.00 73.38 282 ASP A O 1
ATOM 2234 N N . ILE A 1 283 ? 2.175 -2.472 -1.265 1.00 70.94 283 ILE A N 1
ATOM 2235 C CA . ILE A 1 283 ? 2.604 -2.852 -2.622 1.00 70.94 283 ILE A CA 1
ATOM 2236 C C . ILE A 1 283 ? 1.553 -3.672 -3.355 1.00 70.94 283 ILE A C 1
ATOM 2238 O O . ILE A 1 283 ? 1.360 -3.531 -4.566 1.00 70.94 283 ILE A O 1
ATOM 2242 N N . PHE A 1 284 ? 0.832 -4.515 -2.626 1.00 73.88 284 PHE A N 1
ATOM 2243 C CA . PHE A 1 284 ? -0.340 -5.177 -3.171 1.00 73.88 284 PHE A CA 1
ATOM 2244 C C . PHE A 1 284 ? -1.368 -4.146 -3.651 1.00 73.88 284 PHE A C 1
ATOM 2246 O O . PHE A 1 284 ? -1.858 -4.248 -4.772 1.00 73.88 284 PHE A O 1
ATOM 2253 N N . LEU A 1 285 ? -1.642 -3.114 -2.848 1.00 72.69 285 LEU A N 1
ATOM 2254 C CA . LEU A 1 285 ? -2.476 -1.990 -3.262 1.00 72.69 285 LEU A CA 1
ATOM 2255 C C . LEU A 1 285 ? -1.853 -1.275 -4.462 1.00 72.69 285 LEU A C 1
ATOM 2257 O O . LEU A 1 285 ? -2.545 -1.005 -5.438 1.00 72.69 285 LEU A O 1
ATOM 2261 N N . ASP A 1 286 ? -0.548 -1.028 -4.447 1.00 71.62 286 ASP A N 1
ATOM 2262 C CA . ASP A 1 286 ? 0.113 -0.314 -5.529 1.00 71.62 286 ASP A CA 1
ATOM 2263 C C . ASP A 1 286 ? 0.066 -1.025 -6.874 1.00 71.62 286 ASP A C 1
ATOM 2265 O O . ASP A 1 286 ? -0.182 -0.367 -7.883 1.00 71.62 286 ASP A O 1
ATOM 2269 N N . SER A 1 287 ? 0.268 -2.339 -6.878 1.00 70.75 287 SER A N 1
ATOM 2270 C CA . 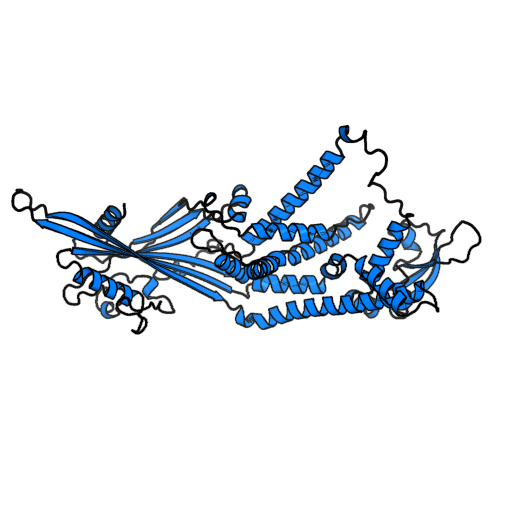SER A 1 287 ? 0.135 -3.190 -8.062 1.00 70.75 287 SER A CA 1
ATOM 2271 C C . SER A 1 287 ? -1.322 -3.341 -8.494 1.00 70.75 287 SER A C 1
ATOM 2273 O O . SER A 1 287 ? -1.612 -3.316 -9.686 1.00 70.75 287 SER A O 1
ATOM 2275 N N . TYR A 1 288 ? -2.260 -3.416 -7.547 1.00 71.50 288 TYR A N 1
ATOM 2276 C CA . TYR A 1 288 ? -3.689 -3.445 -7.848 1.00 71.50 288 TYR A CA 1
ATOM 2277 C C . TYR A 1 288 ? -4.158 -2.158 -8.545 1.00 71.50 288 TYR A C 1
ATOM 2279 O O . TYR A 1 288 ? -4.921 -2.208 -9.510 1.00 71.50 288 TYR A O 1
ATOM 2287 N N . TRP A 1 289 ? -3.663 -1.004 -8.092 1.00 69.88 289 TRP A N 1
ATOM 2288 C CA . TRP A 1 289 ? -3.948 0.305 -8.685 1.00 69.88 289 TRP A CA 1
ATOM 2289 C C . TRP A 1 289 ? -3.039 0.647 -9.880 1.00 69.88 289 TRP A C 1
ATOM 2291 O O . TRP A 1 289 ? -3.228 1.690 -10.512 1.00 69.88 289 TRP A O 1
ATOM 2301 N N . ALA A 1 290 ? -2.097 -0.229 -10.254 1.00 67.50 290 ALA A N 1
ATOM 2302 C CA . ALA A 1 290 ? -1.238 -0.073 -11.428 1.00 67.50 290 ALA A CA 1
ATOM 2303 C C . ALA A 1 290 ? -1.991 -0.412 -12.730 1.00 67.50 290 ALA A C 1
ATOM 2305 O O . ALA A 1 290 ? -1.636 -1.324 -13.472 1.00 67.50 290 ALA A O 1
ATOM 2306 N N . ALA A 1 291 ? -3.055 0.330 -13.036 1.00 60.22 291 ALA A N 1
ATOM 2307 C CA . ALA A 1 291 ? -3.734 0.212 -14.321 1.00 60.22 291 ALA A CA 1
ATOM 2308 C C . ALA A 1 291 ? -2.921 0.899 -15.433 1.00 60.22 291 ALA A C 1
ATOM 2310 O O . ALA A 1 291 ? -2.581 2.086 -15.341 1.00 60.22 291 ALA A O 1
ATOM 2311 N N . VAL A 1 292 ? -2.651 0.163 -16.517 1.00 52.28 292 VAL A N 1
ATOM 2312 C CA . VAL A 1 292 ? -2.045 0.699 -17.745 1.00 52.28 292 VAL A CA 1
ATOM 2313 C C . VAL A 1 292 ? -3.032 1.691 -18.369 1.00 52.28 292 VAL A C 1
ATOM 2315 O O . VAL A 1 292 ? -4.075 1.305 -18.885 1.00 52.28 292 VAL A O 1
ATOM 2318 N N . GLY A 1 293 ? -2.728 2.988 -18.263 1.00 54.44 293 GLY A N 1
ATOM 2319 C CA . GLY A 1 293 ? -3.577 4.076 -18.765 1.00 54.44 293 GLY A CA 1
ATOM 2320 C C . GLY A 1 293 ? -4.571 4.668 -17.757 1.00 54.44 293 GLY A C 1
ATOM 2321 O O . GLY A 1 293 ? -5.419 5.455 -18.160 1.00 54.44 293 GLY A O 1
ATOM 2322 N N . GLY A 1 294 ? -4.497 4.312 -16.467 1.00 54.28 294 GLY A N 1
ATOM 2323 C CA . GLY A 1 294 ? -5.329 4.923 -15.414 1.00 54.28 294 GLY A CA 1
ATOM 2324 C C . GLY A 1 294 ? -6.815 4.532 -15.433 1.00 54.28 294 GLY A C 1
ATOM 2325 O O . GLY A 1 294 ? -7.569 4.951 -14.562 1.00 54.28 294 GLY A O 1
ATOM 2326 N N . THR A 1 295 ? -7.252 3.695 -16.377 1.00 52.97 295 THR A N 1
ATOM 2327 C CA . THR A 1 295 ? -8.630 3.194 -16.440 1.00 52.97 295 THR A CA 1
ATOM 2328 C C . THR A 1 295 ? -8.752 1.892 -15.655 1.00 52.97 295 THR A C 1
ATOM 2330 O O . THR A 1 295 ? -8.459 0.799 -16.139 1.00 52.97 295 THR A O 1
ATOM 2333 N N . ILE A 1 296 ? -9.183 1.997 -14.401 1.00 61.22 296 ILE A N 1
ATOM 2334 C CA . ILE A 1 296 ? -9.469 0.824 -13.574 1.00 61.22 296 ILE A CA 1
ATOM 2335 C C . ILE A 1 296 ? -10.888 0.363 -13.904 1.00 61.22 296 ILE A C 1
ATOM 2337 O O . ILE A 1 296 ? -11.848 1.112 -13.739 1.00 61.22 296 ILE A O 1
ATOM 2341 N N . LYS A 1 297 ? -11.052 -0.881 -14.365 1.00 63.34 297 LYS A N 1
ATOM 2342 C CA . LYS A 1 297 ? -12.378 -1.513 -14.423 1.00 63.34 297 LYS A CA 1
ATOM 2343 C C . LYS A 1 297 ? -12.808 -1.828 -12.990 1.00 63.34 297 LYS A C 1
ATOM 2345 O O . LYS A 1 297 ? -12.451 -2.869 -12.443 1.00 63.34 297 LYS A O 1
ATOM 2350 N N . ILE A 1 298 ? -13.523 -0.897 -12.361 1.00 65.12 298 ILE A N 1
ATOM 2351 C CA . ILE A 1 298 ? -13.936 -1.012 -10.960 1.00 65.12 298 ILE A CA 1
ATOM 2352 C C . ILE A 1 298 ? -15.055 -2.053 -10.855 1.00 65.12 298 ILE A C 1
ATOM 2354 O O . ILE A 1 298 ? -16.223 -1.767 -11.101 1.00 65.12 298 ILE A O 1
ATOM 2358 N N . ASN A 1 299 ? -14.701 -3.277 -10.466 1.00 80.25 299 ASN A N 1
ATOM 2359 C CA . ASN A 1 299 ? -15.673 -4.223 -9.933 1.00 80.25 299 ASN A CA 1
ATOM 2360 C C . ASN A 1 299 ? -15.919 -3.873 -8.459 1.00 80.25 299 ASN A C 1
ATOM 2362 O O . ASN A 1 299 ? -14.965 -3.802 -7.680 1.00 80.25 299 ASN A O 1
ATOM 2366 N N . LEU A 1 300 ? -17.182 -3.662 -8.075 1.00 80.00 300 LEU A N 1
ATOM 2367 C CA . LEU A 1 300 ? -17.568 -3.244 -6.723 1.00 80.00 300 LEU A CA 1
ATOM 2368 C C . LEU A 1 300 ? -16.985 -4.163 -5.643 1.00 80.00 300 LEU A C 1
ATOM 2370 O O . LEU A 1 300 ? -16.494 -3.683 -4.626 1.00 80.00 300 LEU A O 1
ATOM 2374 N N . LEU A 1 301 ? -16.984 -5.479 -5.868 1.00 84.25 301 LEU A N 1
ATOM 2375 C CA . LEU A 1 301 ? -16.468 -6.434 -4.885 1.00 84.25 301 LEU A CA 1
ATOM 2376 C C . LEU A 1 301 ? -14.957 -6.276 -4.675 1.00 84.25 301 LEU A C 1
ATOM 2378 O O . LEU A 1 301 ? -14.468 -6.318 -3.545 1.00 84.25 301 LEU A O 1
ATOM 2382 N N . THR A 1 302 ? -14.216 -6.090 -5.763 1.00 78.44 302 THR A N 1
ATOM 2383 C CA . THR A 1 302 ? -12.762 -5.926 -5.715 1.00 78.44 302 THR A CA 1
ATOM 2384 C C . THR A 1 302 ? -12.384 -4.568 -5.129 1.00 78.44 302 THR A C 1
ATOM 2386 O O . THR A 1 302 ? -11.453 -4.483 -4.329 1.00 78.44 302 THR A O 1
ATOM 2389 N N . PHE A 1 303 ? -13.174 -3.533 -5.429 1.00 81.44 303 PHE A N 1
ATOM 2390 C CA . PHE A 1 303 ? -13.073 -2.224 -4.792 1.00 81.44 303 PHE A CA 1
ATOM 2391 C C . PHE A 1 303 ? -13.280 -2.319 -3.279 1.00 81.44 303 PHE A C 1
ATOM 2393 O O . PHE A 1 303 ? -12.386 -1.946 -2.530 1.00 81.44 303 PHE A O 1
ATOM 2400 N N . LEU A 1 304 ? -14.385 -2.917 -2.817 1.00 83.06 304 LEU A N 1
ATOM 2401 C CA . LEU A 1 304 ? -14.671 -3.071 -1.387 1.00 83.06 304 LEU A CA 1
ATOM 2402 C C . LEU A 1 304 ? -13.572 -3.850 -0.652 1.00 83.06 304 LEU A C 1
ATOM 2404 O O . LEU A 1 304 ? -13.186 -3.466 0.452 1.00 83.06 304 LEU A O 1
ATOM 2408 N N . ARG A 1 305 ? -13.019 -4.907 -1.267 1.00 82.44 305 ARG A N 1
ATOM 2409 C CA . ARG A 1 305 ? -11.877 -5.647 -0.701 1.00 82.44 305 ARG A CA 1
ATOM 2410 C C . ARG A 1 305 ? -10.637 -4.764 -0.562 1.00 82.44 305 ARG A C 1
ATOM 2412 O O . ARG A 1 305 ? -10.021 -4.769 0.501 1.00 82.44 305 ARG A O 1
ATOM 2419 N N . SER A 1 306 ? -10.294 -3.995 -1.594 1.00 77.38 306 SER A N 1
ATOM 2420 C CA . SER A 1 306 ? -9.160 -3.061 -1.564 1.00 77.38 306 SER A CA 1
ATOM 2421 C C . SER A 1 306 ? -9.363 -1.951 -0.530 1.00 77.38 306 SER A C 1
ATOM 2423 O O . SER A 1 306 ? -8.458 -1.643 0.241 1.00 77.38 306 SER A O 1
ATOM 2425 N N . THR A 1 307 ? -10.558 -1.371 -0.468 1.00 81.00 307 THR A N 1
ATOM 2426 C CA . THR A 1 307 ? -10.911 -0.324 0.493 1.00 81.00 307 THR A CA 1
ATOM 2427 C C . THR A 1 307 ? -10.830 -0.836 1.932 1.00 81.00 307 THR A C 1
ATOM 2429 O O . THR A 1 307 ? -10.272 -0.158 2.793 1.00 81.00 307 THR A O 1
ATOM 2432 N N . ALA A 1 308 ? -11.308 -2.055 2.200 1.00 82.94 308 ALA A N 1
ATOM 2433 C CA . ALA A 1 308 ? -11.201 -2.675 3.520 1.00 82.94 308 ALA A CA 1
ATOM 2434 C C . ALA A 1 308 ? -9.740 -2.910 3.942 1.00 82.94 308 ALA A C 1
ATOM 2436 O O . ALA A 1 308 ? -9.411 -2.784 5.121 1.00 82.94 308 ALA A O 1
ATOM 2437 N N . VAL A 1 309 ? -8.848 -3.224 2.992 1.00 80.31 309 VAL A N 1
ATOM 2438 C CA . VAL A 1 309 ? -7.401 -3.325 3.254 1.00 80.31 309 VAL A CA 1
ATOM 2439 C C . VAL A 1 309 ? -6.826 -1.980 3.682 1.00 80.31 309 VAL A C 1
ATOM 2441 O O . VAL A 1 309 ? -6.031 -1.915 4.615 1.00 80.31 309 VAL A O 1
ATOM 2444 N N . GLN A 1 310 ? -7.261 -0.907 3.040 1.00 80.00 310 GLN A N 1
ATOM 2445 C CA . GLN A 1 310 ? -6.731 0.421 3.285 1.00 80.00 310 GLN A CA 1
ATOM 2446 C C . GLN A 1 310 ? -7.248 1.062 4.581 1.00 80.00 310 GLN A C 1
ATOM 2448 O O . GLN A 1 310 ? -6.498 1.727 5.295 1.00 80.00 310 GLN A O 1
ATOM 2453 N N . MET A 1 311 ? -8.502 0.791 4.953 1.00 82.81 311 MET A N 1
ATOM 2454 C CA . MET A 1 311 ? -9.072 1.260 6.221 1.00 82.81 311 MET A CA 1
ATOM 2455 C C . MET A 1 311 ? -8.406 0.639 7.464 1.00 82.81 311 MET A C 1
ATOM 2457 O O . MET A 1 311 ? -8.699 1.047 8.583 1.00 82.81 311 MET A O 1
ATOM 2461 N N . ARG A 1 312 ? -7.461 -0.304 7.327 1.00 83.38 312 ARG A N 1
ATOM 2462 C CA . ARG A 1 312 ? -6.719 -0.873 8.471 1.00 83.38 312 ARG A CA 1
ATOM 2463 C C . ARG A 1 312 ? -5.891 0.163 9.241 1.00 83.38 312 ARG A C 1
ATOM 2465 O O . ARG A 1 312 ? -5.602 -0.049 10.416 1.00 83.38 312 ARG A O 1
ATOM 2472 N N . ASN A 1 313 ? -5.583 1.310 8.635 1.00 81.69 313 ASN A N 1
ATOM 2473 C CA . ASN A 1 313 ? -4.944 2.438 9.324 1.00 81.69 313 ASN A CA 1
ATOM 2474 C C . ASN A 1 313 ? -5.781 2.988 10.496 1.00 81.69 313 ASN A C 1
ATOM 2476 O O . ASN A 1 313 ? -5.246 3.662 11.377 1.00 81.69 313 ASN A O 1
ATOM 2480 N N . VAL A 1 314 ? -7.074 2.644 10.561 1.00 87.06 314 VAL A N 1
ATOM 2481 C CA . VAL A 1 314 ? -7.955 2.951 11.692 1.00 87.06 314 VAL A CA 1
ATOM 2482 C C . VAL A 1 314 ? -7.413 2.430 13.027 1.00 87.06 314 VAL A C 1
ATOM 2484 O O . VAL A 1 314 ? -7.582 3.091 14.048 1.00 87.06 314 VAL A O 1
ATOM 2487 N N . TRP A 1 315 ? -6.711 1.291 13.033 1.00 89.25 315 TRP A N 1
ATOM 2488 C CA . TRP A 1 315 ? -6.180 0.687 14.259 1.00 89.25 315 TRP A CA 1
ATOM 2489 C C . TRP A 1 315 ? -5.041 1.511 14.858 1.00 89.25 315 TRP A C 1
ATOM 2491 O O . TRP A 1 315 ? -4.983 1.705 16.071 1.00 89.25 315 TRP A O 1
ATOM 2501 N N . ILE A 1 316 ? -4.177 2.061 14.002 1.00 86.94 316 ILE A N 1
ATOM 2502 C CA . ILE A 1 316 ? -3.100 2.969 14.412 1.00 86.94 316 ILE A CA 1
ATOM 2503 C C . ILE A 1 316 ? -3.699 4.255 14.971 1.00 86.94 316 ILE A C 1
ATOM 2505 O O . ILE A 1 316 ? -3.290 4.714 16.035 1.00 86.94 316 ILE A O 1
ATOM 2509 N N . LEU A 1 317 ? -4.715 4.804 14.300 1.00 86.38 317 LEU A N 1
ATOM 2510 C CA . LEU A 1 317 ? -5.410 5.995 14.773 1.00 86.38 317 LEU A CA 1
ATOM 2511 C C . LEU A 1 317 ? -6.097 5.755 16.126 1.00 86.38 317 LEU A C 1
ATOM 2513 O O . LEU A 1 317 ? -5.993 6.593 17.017 1.00 86.38 317 LEU A O 1
ATOM 2517 N N . ALA A 1 318 ? -6.743 4.601 16.313 1.00 88.00 318 ALA A N 1
ATOM 2518 C CA . ALA A 1 318 ? -7.358 4.215 17.582 1.00 88.00 318 ALA A CA 1
ATOM 2519 C C . ALA A 1 318 ? -6.321 4.092 18.713 1.00 88.00 318 ALA A C 1
ATOM 2521 O O . ALA A 1 318 ? -6.557 4.579 19.823 1.00 88.00 318 ALA A O 1
ATOM 2522 N N . LEU A 1 319 ? -5.150 3.507 18.435 1.00 89.50 319 LEU A N 1
ATOM 2523 C CA . LEU A 1 319 ? -4.054 3.430 19.403 1.00 89.50 319 LEU A CA 1
ATOM 2524 C C . LEU A 1 319 ? -3.511 4.823 19.749 1.00 89.50 319 LEU A C 1
ATOM 2526 O O . LEU A 1 319 ? -3.358 5.136 20.926 1.00 89.50 319 LEU A O 1
ATOM 2530 N N . LEU A 1 320 ? -3.275 5.681 18.752 1.00 86.62 320 LEU A N 1
ATOM 2531 C CA . LEU A 1 320 ? -2.816 7.057 18.962 1.00 86.62 320 LEU A CA 1
ATOM 2532 C C . LEU A 1 320 ? -3.816 7.874 19.788 1.00 86.62 320 LEU A C 1
ATOM 2534 O O . LEU A 1 320 ? -3.422 8.564 20.726 1.00 86.62 320 LEU A O 1
ATOM 2538 N N . VAL A 1 321 ? -5.113 7.769 19.493 1.00 84.81 321 VAL A N 1
ATOM 2539 C CA . VAL A 1 321 ? -6.178 8.390 20.297 1.00 84.81 321 VAL A CA 1
ATOM 2540 C C . VAL A 1 321 ? -6.159 7.869 21.737 1.00 84.81 321 VAL A C 1
ATOM 2542 O O . VAL A 1 321 ? -6.250 8.649 22.680 1.00 84.81 321 VAL A O 1
ATOM 2545 N N . THR A 1 322 ? -5.978 6.565 21.935 1.00 84.00 322 THR A N 1
ATOM 2546 C CA . THR A 1 322 ? -5.915 5.978 23.282 1.00 84.00 322 THR A CA 1
ATOM 2547 C C . THR A 1 322 ? -4.697 6.485 24.061 1.00 84.00 322 THR A C 1
ATOM 2549 O O . THR A 1 322 ? -4.827 6.894 25.215 1.00 84.00 322 THR A O 1
ATOM 2552 N N . LEU A 1 323 ? -3.523 6.526 23.424 1.00 84.62 323 LEU A N 1
ATOM 2553 C CA . LEU A 1 323 ? -2.282 7.019 24.024 1.00 84.62 323 LEU A CA 1
ATOM 2554 C C . LEU A 1 323 ? -2.340 8.518 24.329 1.00 84.62 323 LEU A C 1
ATOM 2556 O O . LEU A 1 323 ? -1.905 8.937 25.398 1.00 84.62 323 LEU A O 1
ATOM 2560 N N . THR A 1 324 ? -2.906 9.326 23.430 1.00 82.06 324 THR A N 1
ATOM 2561 C CA . THR A 1 324 ? -3.094 10.766 23.670 1.00 82.06 324 THR A CA 1
ATOM 2562 C C . THR A 1 324 ? -4.062 11.021 24.816 1.00 82.06 324 THR A C 1
ATOM 2564 O O . THR A 1 324 ? -3.739 11.805 25.704 1.00 82.06 324 THR A O 1
ATOM 2567 N N . VAL A 1 325 ? -5.199 10.319 24.876 1.00 80.12 325 VAL A N 1
ATOM 2568 C CA . VAL A 1 325 ? -6.126 10.416 26.015 1.00 80.12 325 VAL A CA 1
ATOM 2569 C C . VAL A 1 325 ? -5.433 10.001 27.316 1.00 80.12 325 VAL A C 1
ATOM 2571 O O . VAL A 1 325 ? -5.603 10.670 28.332 1.00 80.12 325 VAL A O 1
ATOM 2574 N N . PHE A 1 326 ? -4.618 8.944 27.298 1.00 79.12 326 PHE A N 1
ATOM 2575 C CA . PHE A 1 326 ? -3.852 8.504 28.465 1.00 79.12 326 PHE A CA 1
ATOM 2576 C C . PHE A 1 326 ? -2.814 9.547 28.918 1.00 79.12 326 PHE A C 1
ATOM 2578 O O . PHE A 1 326 ? -2.753 9.885 30.101 1.00 79.12 326 PHE A O 1
ATOM 2585 N N . ALA A 1 327 ? -2.039 10.106 27.986 1.00 78.62 327 ALA A N 1
ATOM 2586 C CA . ALA A 1 327 ? -1.040 11.137 28.266 1.00 78.62 327 ALA A CA 1
ATOM 2587 C C . ALA A 1 327 ? -1.677 12.429 28.801 1.00 78.62 327 ALA A C 1
ATOM 2589 O O . ALA A 1 327 ? -1.179 13.015 29.766 1.00 78.62 327 ALA A O 1
ATOM 2590 N N . VAL A 1 328 ? -2.808 12.844 28.220 1.00 75.25 328 VAL A N 1
ATOM 2591 C CA . VAL A 1 328 ? -3.567 14.011 28.684 1.00 75.25 328 VAL A CA 1
ATOM 2592 C C . VAL A 1 328 ? -4.161 13.760 30.068 1.00 75.25 328 VAL A C 1
ATOM 2594 O O . VAL A 1 328 ? -4.077 14.636 30.917 1.00 75.25 328 VAL A O 1
ATOM 2597 N N . ARG A 1 329 ? -4.699 12.567 30.353 1.00 70.38 329 ARG A N 1
ATOM 2598 C CA . ARG A 1 329 ? -5.185 12.234 31.706 1.00 70.38 329 ARG A CA 1
ATOM 2599 C C . ARG A 1 329 ? -4.074 12.344 32.748 1.00 70.38 329 ARG A C 1
ATOM 2601 O O . ARG A 1 329 ? -4.257 13.030 33.742 1.00 70.38 329 ARG A O 1
ATOM 2608 N N . LYS A 1 330 ? -2.906 11.753 32.480 1.00 69.25 330 LYS A N 1
ATOM 2609 C CA . LYS A 1 330 ? -1.759 11.781 33.402 1.00 69.25 330 LYS A CA 1
ATOM 2610 C C . LYS A 1 330 ? -1.231 13.195 33.670 1.00 69.25 330 LYS A C 1
ATOM 2612 O O . LYS A 1 330 ? -0.758 13.481 34.761 1.00 69.25 330 LYS A O 1
ATOM 2617 N N . THR A 1 331 ? -1.279 14.077 32.675 1.00 63.78 331 THR A N 1
ATOM 2618 C CA . THR A 1 331 ? -0.832 15.475 32.821 1.00 63.78 331 THR A CA 1
ATOM 2619 C C . THR A 1 331 ? -1.891 16.376 33.463 1.00 63.78 331 THR A C 1
ATOM 2621 O O . THR A 1 331 ? -1.559 17.448 33.966 1.00 63.78 331 THR A O 1
ATOM 2624 N N . ARG A 1 332 ? -3.158 15.945 33.481 1.00 55.66 332 ARG A N 1
ATOM 2625 C CA . ARG A 1 332 ? -4.310 16.740 33.925 1.00 55.66 332 ARG A CA 1
ATOM 2626 C C . ARG A 1 332 ? -4.722 16.536 35.377 1.00 55.66 332 ARG A C 1
ATOM 2628 O O . ARG A 1 332 ? -5.486 17.363 35.863 1.00 55.66 332 ARG A O 1
ATOM 2635 N N . ASP A 1 333 ? -4.139 15.575 36.096 1.00 53.75 333 ASP A N 1
ATOM 2636 C CA . ASP A 1 333 ? -4.228 15.507 37.570 1.00 53.75 333 ASP A CA 1
ATOM 2637 C C . ASP A 1 333 ? -3.785 16.834 38.251 1.00 53.75 333 ASP A C 1
ATOM 2639 O O . ASP A 1 333 ? -4.061 17.049 39.423 1.00 53.75 333 ASP A O 1
ATOM 2643 N N . TYR A 1 334 ? -3.165 17.766 37.507 1.00 47.69 334 TYR A N 1
ATOM 2644 C CA . TYR A 1 334 ? -2.797 19.118 37.951 1.00 47.69 334 TYR A CA 1
ATOM 2645 C C . TYR A 1 334 ? -3.769 20.262 37.556 1.00 47.69 334 TYR A C 1
ATOM 2647 O O . TYR A 1 334 ? -3.639 21.358 38.092 1.00 47.69 334 TYR A O 1
ATOM 2655 N N . TRP A 1 335 ? -4.705 20.075 36.608 1.00 42.00 335 TRP A N 1
ATOM 2656 C CA . TRP A 1 335 ? -5.512 21.164 36.008 1.00 42.00 335 TRP A CA 1
ATOM 2657 C C . TRP A 1 335 ? -6.987 20.744 35.862 1.00 42.00 335 TRP A C 1
ATOM 2659 O O . TRP A 1 335 ? -7.405 20.269 34.802 1.00 42.00 335 TRP A O 1
ATOM 2669 N N . GLY A 1 336 ? -7.757 20.898 36.944 1.00 44.25 336 GLY A N 1
ATOM 2670 C CA . GLY A 1 336 ? -9.106 20.355 37.175 1.00 44.25 336 GLY A CA 1
ATOM 2671 C C . GLY A 1 336 ? -10.252 20.818 36.263 1.00 44.25 336 GLY A C 1
ATOM 2672 O O . GLY A 1 336 ? -11.262 21.318 36.742 1.00 44.25 336 GLY A O 1
ATOM 2673 N N . GLU A 1 337 ? -10.164 20.585 34.956 1.00 45.97 337 GLU A N 1
ATOM 2674 C CA . GLU A 1 337 ? -11.311 20.698 34.047 1.00 45.97 337 GLU A CA 1
ATOM 2675 C C . GLU A 1 337 ? -11.629 19.350 33.364 1.00 45.97 337 GLU A C 1
ATOM 2677 O O . GLU A 1 337 ? -10.803 18.440 33.319 1.00 45.97 337 GLU A O 1
ATOM 2682 N N . GLY A 1 338 ? -12.840 19.206 32.814 1.00 53.06 338 GLY A N 1
ATOM 2683 C CA . GLY A 1 338 ? -13.422 17.929 32.365 1.00 53.06 338 GLY A CA 1
ATOM 2684 C C . GLY A 1 338 ? -12.593 17.069 31.391 1.00 53.06 338 GLY A C 1
ATOM 2685 O O . GLY A 1 338 ? -11.650 17.537 30.743 1.00 53.06 338 GLY A O 1
ATOM 2686 N N . LEU A 1 339 ? -12.971 15.788 31.281 1.00 55.84 339 LEU A N 1
ATOM 2687 C CA . LEU A 1 339 ? -12.301 14.793 30.436 1.00 55.84 339 LEU A CA 1
ATOM 2688 C C . LEU A 1 339 ? -12.471 15.109 28.935 1.00 55.84 339 LEU A C 1
ATOM 2690 O O . LEU A 1 339 ? -13.606 15.175 28.455 1.00 55.84 339 LEU A O 1
ATOM 2694 N N . PRO A 1 340 ? -11.381 15.222 28.153 1.00 63.22 340 PRO A N 1
ATOM 2695 C CA . PRO A 1 340 ? -11.488 15.294 26.704 1.00 63.22 340 PRO A CA 1
ATOM 2696 C C . PRO A 1 340 ? -11.959 13.942 26.155 1.00 63.22 340 PRO A C 1
ATOM 2698 O O . PRO A 1 340 ? -11.323 12.909 26.369 1.00 63.22 340 PRO A O 1
ATOM 2701 N N . ALA A 1 341 ? -13.078 13.954 25.431 1.00 62.03 341 ALA A N 1
ATOM 2702 C CA . ALA A 1 341 ? -13.607 12.793 24.727 1.00 62.03 341 ALA A CA 1
ATOM 2703 C C . ALA A 1 341 ? -13.565 13.038 23.215 1.00 62.03 341 ALA A C 1
ATOM 2705 O O . ALA A 1 341 ? -14.053 14.057 22.720 1.00 62.03 341 ALA A O 1
ATOM 2706 N N . ILE A 1 342 ? -12.998 12.086 22.475 1.00 70.38 342 ILE A N 1
ATOM 2707 C CA . ILE A 1 342 ? -13.005 12.083 21.010 1.00 70.38 342 ILE A CA 1
ATOM 2708 C C . ILE A 1 342 ? -14.153 11.184 20.553 1.00 70.38 342 ILE A C 1
ATOM 2710 O O . ILE A 1 342 ? -14.279 10.046 21.003 1.00 70.38 342 ILE A O 1
ATOM 2714 N N . ARG A 1 343 ? -15.017 11.689 19.665 1.00 73.44 343 ARG A N 1
ATOM 2715 C CA . ARG A 1 343 ? -16.119 10.891 19.104 1.00 73.44 343 ARG A CA 1
ATOM 2716 C C . ARG A 1 343 ? -15.561 9.809 18.177 1.00 73.44 343 ARG A C 1
ATOM 2718 O O . ARG A 1 343 ? -14.810 10.128 17.260 1.00 73.44 343 ARG A O 1
ATOM 2725 N N . GLY A 1 344 ? -15.991 8.557 18.359 1.00 70.44 344 GLY A N 1
ATOM 2726 C CA . GLY A 1 344 ? -15.508 7.406 17.578 1.00 70.44 344 GLY A CA 1
ATOM 2727 C C . GLY A 1 344 ? -15.665 7.557 16.058 1.00 70.44 344 GLY A C 1
ATOM 2728 O O . GLY A 1 344 ? -14.774 7.163 15.311 1.00 70.44 344 GLY A O 1
ATOM 2729 N N . LEU A 1 345 ? -16.726 8.230 15.595 1.00 80.25 345 LEU A N 1
ATOM 2730 C CA . LEU A 1 345 ? -16.957 8.503 14.168 1.00 80.25 345 LEU A CA 1
ATOM 2731 C C . LEU A 1 345 ? -15.825 9.300 13.502 1.00 80.25 345 LEU A C 1
ATOM 2733 O O . LEU A 1 345 ? -15.590 9.135 12.309 1.00 80.25 345 LEU A O 1
ATOM 2737 N N . VAL A 1 346 ? -15.097 10.129 14.258 1.00 81.38 346 VAL A N 1
ATOM 2738 C CA . VAL A 1 346 ? -13.953 10.896 13.738 1.00 81.38 346 VAL A CA 1
ATOM 2739 C C . VAL A 1 346 ? -12.824 9.957 13.310 1.00 81.38 346 VAL A C 1
ATOM 2741 O O . VAL A 1 346 ? -12.179 10.201 12.292 1.00 81.38 346 VAL A O 1
ATOM 2744 N N . ILE A 1 347 ? -12.630 8.852 14.037 1.00 83.12 347 ILE A N 1
ATOM 2745 C CA . ILE A 1 347 ? -11.592 7.854 13.759 1.00 83.12 347 ILE A CA 1
ATOM 2746 C C . ILE A 1 347 ? -11.911 7.149 12.434 1.00 83.12 347 ILE A C 1
ATOM 2748 O O . ILE A 1 347 ? -11.086 7.128 11.518 1.00 83.12 347 ILE A O 1
ATOM 2752 N N . SER A 1 348 ? -13.143 6.652 12.299 1.00 83.38 348 SER A N 1
ATOM 2753 C CA . SER A 1 348 ? -13.613 5.992 11.078 1.00 83.38 348 SER A CA 1
ATOM 2754 C C . SER A 1 348 ? -13.605 6.944 9.878 1.00 83.38 348 SER A C 1
ATOM 2756 O O . SER A 1 348 ? -13.094 6.584 8.821 1.00 83.38 348 SER A O 1
ATOM 2758 N N . PHE A 1 349 ? -14.086 8.182 10.043 1.00 85.00 349 PHE A N 1
ATOM 2759 C CA . PHE A 1 349 ? -14.101 9.186 8.975 1.00 85.00 349 PHE A CA 1
ATOM 2760 C C . PHE A 1 349 ? -12.691 9.508 8.468 1.00 85.00 349 PHE A C 1
ATOM 2762 O O . PHE A 1 349 ? -12.434 9.435 7.266 1.00 85.00 349 PHE A O 1
ATOM 2769 N N . THR A 1 350 ? -11.750 9.771 9.379 1.00 83.69 350 THR A N 1
ATOM 2770 C CA . THR A 1 350 ? -10.342 10.019 9.024 1.00 83.69 350 THR A CA 1
ATOM 2771 C C . THR A 1 350 ? -9.756 8.844 8.246 1.00 83.69 350 THR A C 1
ATOM 2773 O O . THR A 1 350 ? -9.084 9.042 7.237 1.00 83.69 350 THR A O 1
ATOM 2776 N N . SER A 1 351 ? -10.058 7.611 8.664 1.00 85.00 351 SER A N 1
ATOM 2777 C CA . SER A 1 351 ? -9.609 6.418 7.952 1.00 85.00 351 SER A CA 1
ATOM 2778 C C . SER A 1 351 ? -10.234 6.295 6.557 1.00 85.00 351 SER A C 1
ATOM 2780 O O . SER A 1 351 ? -9.520 5.985 5.605 1.00 85.00 351 SER A O 1
ATOM 2782 N N . THR A 1 352 ? -11.521 6.611 6.382 1.00 85.44 352 THR A N 1
ATOM 2783 C CA . THR A 1 352 ? -12.170 6.558 5.059 1.00 85.44 352 THR A CA 1
ATOM 2784 C C . THR A 1 352 ? -11.591 7.553 4.054 1.00 85.44 352 THR A C 1
ATOM 2786 O O . THR A 1 352 ? -11.510 7.236 2.871 1.00 85.44 352 THR A O 1
ATOM 2789 N N . LEU A 1 353 ? -11.109 8.717 4.504 1.00 82.38 353 LEU A N 1
ATOM 2790 C CA . LEU A 1 353 ? -10.459 9.692 3.621 1.00 82.38 353 LEU A CA 1
ATOM 2791 C C . LEU A 1 353 ? -9.166 9.153 2.999 1.00 82.38 353 LEU A C 1
ATOM 2793 O O . LEU A 1 353 ? -8.822 9.527 1.878 1.00 82.38 353 LEU A O 1
ATOM 2797 N N . THR A 1 354 ? -8.479 8.232 3.682 1.00 80.81 354 THR A N 1
ATOM 2798 C CA . THR A 1 354 ? -7.248 7.633 3.148 1.00 80.81 354 THR A CA 1
ATOM 2799 C C . THR A 1 354 ? -7.500 6.832 1.869 1.00 80.81 354 THR A C 1
ATOM 2801 O O . THR A 1 354 ? -6.602 6.752 1.036 1.00 80.81 354 THR A O 1
ATOM 2804 N N . VAL A 1 355 ? -8.727 6.332 1.654 1.00 82.00 355 VAL A N 1
ATOM 2805 C CA . VAL A 1 355 ? -9.119 5.481 0.512 1.00 82.00 355 VAL A CA 1
ATOM 2806 C C . VAL A 1 355 ? -8.845 6.133 -0.842 1.00 82.00 355 VAL A C 1
ATOM 2808 O O . VAL A 1 355 ? -8.511 5.452 -1.807 1.00 82.00 355 VAL A O 1
ATOM 2811 N N . PHE A 1 356 ? -8.931 7.459 -0.918 1.00 78.19 356 PHE A N 1
ATOM 2812 C CA . PHE A 1 356 ? -8.684 8.195 -2.158 1.00 78.19 356 PHE A CA 1
ATOM 2813 C C . PHE A 1 356 ? -7.196 8.346 -2.489 1.00 78.19 356 PHE A C 1
ATOM 2815 O O . PHE A 1 356 ? -6.850 8.617 -3.634 1.00 78.19 356 PHE A O 1
ATOM 2822 N N . GLY A 1 357 ? -6.303 8.154 -1.515 1.00 75.94 357 GLY A N 1
ATOM 2823 C CA . GLY A 1 357 ? -4.868 8.384 -1.678 1.00 75.94 357 GLY A CA 1
ATOM 2824 C C . GLY A 1 357 ? -4.239 7.628 -2.860 1.00 75.94 357 GLY A C 1
ATOM 2825 O O . GLY A 1 357 ? -3.587 8.271 -3.684 1.00 75.94 357 GLY A O 1
ATOM 2826 N N . PRO A 1 358 ? -4.400 6.297 -2.986 1.00 75.62 358 PRO A N 1
ATOM 2827 C CA . PRO A 1 358 ? -3.751 5.476 -4.007 1.00 75.62 358 PRO A CA 1
ATOM 2828 C C . PRO A 1 358 ? -4.273 5.697 -5.420 1.00 75.62 358 PRO A C 1
ATOM 2830 O O . PRO A 1 358 ? -3.667 5.173 -6.354 1.00 75.62 358 PRO A O 1
ATOM 2833 N N . TYR A 1 359 ? -5.379 6.431 -5.576 1.00 77.38 359 TYR A N 1
ATOM 2834 C CA . TYR A 1 359 ? -5.968 6.681 -6.879 1.00 77.38 359 TYR A CA 1
ATOM 2835 C C . TYR A 1 359 ? -4.953 7.383 -7.783 1.00 77.38 359 TYR A C 1
ATOM 2837 O O . TYR A 1 359 ? -4.301 8.358 -7.392 1.00 77.38 359 TYR A O 1
ATOM 2845 N N . LYS A 1 360 ? -4.800 6.834 -8.986 1.00 77.19 360 LYS A N 1
ATOM 2846 C CA . LYS A 1 360 ? -3.852 7.298 -9.986 1.00 77.19 360 LYS A CA 1
ATOM 2847 C C . LYS A 1 360 ? -4.545 8.267 -10.922 1.00 77.19 360 LYS A C 1
ATOM 2849 O O . LYS A 1 360 ? -5.565 7.932 -11.513 1.00 77.19 360 LYS A O 1
ATOM 2854 N N . GLU A 1 361 ? -3.938 9.429 -11.097 1.00 76.50 361 GLU A N 1
ATOM 2855 C CA . GLU A 1 361 ? -4.447 10.461 -11.985 1.00 76.50 361 GLU A CA 1
ATOM 2856 C C . GLU A 1 361 ? -3.321 10.905 -12.916 1.00 76.50 361 GLU A C 1
ATOM 2858 O O . GLU A 1 361 ? -2.321 11.482 -12.490 1.00 76.50 361 GLU A O 1
ATOM 2863 N N . THR A 1 362 ? -3.463 10.597 -14.207 1.00 75.81 362 THR A N 1
ATOM 2864 C CA . THR A 1 362 ? -2.386 10.824 -15.185 1.00 75.81 362 THR A CA 1
ATOM 2865 C C . THR A 1 362 ? -2.095 12.303 -15.422 1.00 75.81 362 THR A C 1
ATOM 2867 O O . THR A 1 362 ? -0.966 12.641 -15.768 1.00 75.81 362 THR A O 1
ATOM 2870 N N . THR A 1 363 ? -3.074 13.183 -15.187 1.00 79.31 363 THR A N 1
ATOM 2871 C CA . THR A 1 363 ? -2.905 14.640 -15.311 1.00 79.31 363 THR A CA 1
ATOM 2872 C C . THR A 1 363 ? -1.996 15.231 -14.230 1.00 79.31 363 THR A C 1
ATOM 2874 O O . THR A 1 363 ? -1.342 16.241 -14.471 1.00 79.31 363 THR A O 1
ATOM 2877 N N . LEU A 1 364 ? -1.896 14.579 -13.066 1.00 77.25 364 LEU A N 1
ATOM 2878 C CA . LEU A 1 364 ? -1.040 14.988 -11.945 1.00 77.25 364 LEU A CA 1
ATOM 2879 C C . LEU A 1 364 ? 0.347 14.328 -11.981 1.00 77.25 364 LEU A C 1
ATOM 2881 O O . LEU A 1 364 ? 1.134 14.476 -11.043 1.00 77.25 364 LEU A O 1
ATOM 2885 N N . ARG A 1 365 ? 0.653 13.566 -13.039 1.00 82.88 365 ARG A N 1
ATOM 2886 C CA . ARG A 1 365 ? 1.885 12.788 -13.119 1.00 82.88 365 ARG A CA 1
ATOM 2887 C C . ARG A 1 365 ? 3.092 13.688 -13.385 1.00 82.88 365 ARG A C 1
ATOM 2889 O O . ARG A 1 365 ? 3.177 14.326 -14.429 1.00 82.88 365 ARG A O 1
ATOM 2896 N N . ASN A 1 366 ? 4.069 13.655 -12.484 1.00 83.12 366 ASN A N 1
ATOM 2897 C CA . ASN A 1 366 ? 5.387 14.257 -12.671 1.00 83.12 366 ASN A CA 1
ATOM 2898 C C . ASN A 1 366 ? 6.455 13.158 -12.567 1.00 83.12 366 ASN A C 1
ATOM 2900 O O . ASN A 1 366 ? 6.491 12.412 -11.587 1.00 83.12 366 ASN A O 1
ATOM 2904 N N . THR A 1 367 ? 7.300 13.048 -13.596 1.00 83.81 367 THR A N 1
ATOM 2905 C CA . THR A 1 367 ? 8.431 12.108 -13.655 1.00 83.81 367 THR A CA 1
ATOM 2906 C C . THR A 1 367 ? 9.740 12.796 -14.043 1.00 83.81 367 THR A C 1
ATOM 2908 O O . THR A 1 367 ? 10.588 12.188 -14.700 1.00 83.81 367 THR A O 1
ATOM 2911 N N . ASP A 1 368 ? 9.892 14.068 -13.682 1.00 86.75 368 ASP A N 1
ATOM 2912 C CA . ASP A 1 368 ? 11.054 14.870 -14.046 1.00 86.75 368 ASP A CA 1
ATOM 2913 C C . ASP A 1 368 ? 12.333 14.301 -13.425 1.00 86.75 368 ASP A C 1
ATOM 2915 O O . ASP A 1 368 ? 12.389 13.923 -12.248 1.00 86.75 368 ASP A O 1
ATOM 2919 N N . ILE A 1 369 ? 13.390 14.237 -14.236 1.00 85.00 369 ILE A N 1
ATOM 2920 C CA . ILE A 1 369 ? 14.710 13.784 -13.800 1.00 85.00 369 ILE A CA 1
ATOM 2921 C C . ILE A 1 369 ? 15.401 14.956 -13.107 1.00 85.00 369 ILE A C 1
ATOM 2923 O O . ILE A 1 369 ? 15.755 15.942 -13.743 1.00 85.00 369 ILE A O 1
ATOM 2927 N N . ILE A 1 370 ? 15.620 14.819 -11.802 1.00 86.06 370 ILE A N 1
ATOM 2928 C CA . ILE A 1 370 ? 16.270 15.833 -10.967 1.00 86.06 370 ILE A CA 1
ATOM 2929 C C . ILE A 1 370 ? 17.787 15.755 -11.142 1.00 86.06 370 ILE A C 1
ATOM 2931 O O . ILE A 1 370 ? 18.441 16.769 -11.339 1.00 86.06 370 ILE A O 1
ATOM 2935 N N . ASN A 1 371 ? 18.352 14.543 -11.057 1.00 82.81 371 ASN A N 1
ATOM 2936 C CA . ASN A 1 371 ? 19.798 14.326 -11.117 1.00 82.81 371 ASN A CA 1
ATOM 2937 C C . ASN A 1 371 ? 20.149 13.077 -11.930 1.00 82.81 371 ASN A C 1
ATOM 2939 O O . ASN A 1 371 ? 19.446 12.063 -11.871 1.00 82.81 371 ASN A O 1
ATOM 2943 N N . LEU A 1 372 ? 21.292 13.130 -12.615 1.00 85.12 372 LEU A N 1
ATOM 2944 C CA . LEU A 1 372 ? 21.881 12.017 -13.354 1.00 85.12 372 LEU A CA 1
ATOM 2945 C C . LEU A 1 372 ? 23.300 11.749 -12.845 1.00 85.12 372 LEU A C 1
ATOM 2947 O O . LEU A 1 372 ? 24.122 12.656 -12.762 1.00 85.12 372 LEU A O 1
ATOM 2951 N N . PHE A 1 373 ? 23.586 10.489 -12.528 1.00 82.94 373 PHE A N 1
ATOM 2952 C CA . PHE A 1 373 ? 24.867 10.040 -11.990 1.00 82.94 373 PHE A CA 1
ATOM 2953 C C . PHE A 1 373 ? 25.458 8.978 -12.908 1.00 82.94 373 PHE A C 1
ATOM 2955 O O . PHE A 1 373 ? 24.818 7.961 -13.171 1.00 82.94 373 PHE A O 1
ATOM 2962 N N . LEU A 1 374 ? 26.682 9.186 -13.386 1.00 79.88 374 LEU A N 1
ATOM 2963 C CA . LEU A 1 374 ? 27.427 8.152 -14.102 1.00 79.88 374 LEU A CA 1
ATOM 2964 C C . LEU A 1 374 ? 28.040 7.185 -13.087 1.00 79.88 374 LEU A C 1
ATOM 2966 O O . LEU A 1 374 ? 28.628 7.615 -12.097 1.00 79.88 374 LEU A O 1
ATOM 2970 N N . ILE A 1 375 ? 27.890 5.885 -13.327 1.00 74.38 375 ILE A N 1
ATOM 2971 C CA . ILE A 1 375 ? 28.405 4.834 -12.444 1.00 74.38 375 ILE A CA 1
ATOM 2972 C C . ILE A 1 375 ? 29.624 4.211 -13.118 1.00 74.38 375 ILE A C 1
ATOM 2974 O O . ILE A 1 375 ? 29.569 3.883 -14.303 1.00 74.38 375 ILE A O 1
ATOM 2978 N N . ALA A 1 376 ? 30.713 4.053 -12.365 1.00 65.81 376 ALA A N 1
ATOM 2979 C CA . ALA A 1 376 ? 31.928 3.418 -12.860 1.00 65.81 376 ALA A CA 1
ATOM 2980 C C . ALA A 1 376 ? 31.694 1.938 -13.229 1.00 65.81 376 ALA A C 1
ATOM 2982 O O . ALA A 1 376 ? 30.805 1.265 -12.700 1.00 65.81 376 ALA A O 1
ATOM 2983 N N . ASP A 1 377 ? 32.515 1.420 -14.143 1.00 57.88 377 ASP A N 1
ATOM 2984 C CA . ASP A 1 377 ? 32.464 0.013 -14.562 1.00 57.88 377 ASP A CA 1
ATOM 2985 C C . ASP A 1 377 ? 33.012 -0.953 -13.493 1.00 57.88 377 ASP A C 1
ATOM 2987 O O . ASP A 1 377 ? 32.757 -2.160 -13.566 1.00 57.88 377 ASP A O 1
ATOM 2991 N N . GLU A 1 378 ? 33.715 -0.426 -12.485 1.00 45.53 378 GLU A N 1
ATOM 2992 C CA . GLU A 1 378 ? 34.250 -1.169 -11.343 1.00 45.53 378 GLU A CA 1
ATOM 2993 C C . GLU A 1 378 ? 33.213 -1.262 -10.216 1.00 45.53 378 GLU A C 1
ATOM 2995 O O . GLU A 1 378 ? 32.675 -0.260 -9.750 1.00 45.53 378 GLU A O 1
ATOM 3000 N N . GLY A 1 379 ? 32.909 -2.496 -9.806 1.00 46.09 379 GLY A N 1
ATOM 3001 C CA . GLY A 1 379 ? 31.841 -2.820 -8.861 1.00 46.09 379 GLY A CA 1
ATOM 3002 C C . GLY A 1 379 ? 30.662 -3.500 -9.553 1.00 46.09 379 GLY A C 1
ATOM 3003 O O . GLY A 1 379 ? 29.709 -2.866 -10.004 1.00 46.09 379 GLY A O 1
ATOM 3004 N N . GLN A 1 380 ? 30.739 -4.828 -9.682 1.00 42.69 380 GLN A N 1
ATOM 3005 C CA . GLN A 1 380 ? 29.671 -5.636 -10.287 1.00 42.69 380 GLN A CA 1
ATOM 3006 C C . GLN A 1 380 ? 28.469 -5.843 -9.354 1.00 42.69 380 GLN A C 1
ATOM 3008 O O . GLN A 1 380 ? 27.384 -6.159 -9.841 1.00 42.69 380 GLN A O 1
ATOM 3013 N N . ASN A 1 381 ? 28.633 -5.578 -8.057 1.00 43.38 381 ASN A N 1
ATOM 3014 C CA . ASN A 1 381 ? 27.586 -5.695 -7.053 1.00 43.38 381 ASN A CA 1
ATOM 3015 C C . ASN A 1 381 ? 27.299 -4.326 -6.430 1.00 43.38 381 ASN A C 1
ATOM 3017 O O . ASN A 1 381 ? 28.206 -3.527 -6.192 1.00 43.38 381 ASN A O 1
ATOM 3021 N N . LEU A 1 382 ? 26.026 -4.082 -6.115 1.00 44.50 382 LEU A N 1
ATOM 3022 C CA . LEU A 1 382 ? 25.593 -2.968 -5.263 1.00 44.50 382 LEU A CA 1
ATOM 3023 C C . LEU A 1 382 ? 26.231 -3.010 -3.859 1.00 44.50 382 LEU A C 1
ATOM 3025 O O . LEU A 1 382 ? 26.172 -2.008 -3.153 1.00 44.50 382 LEU A O 1
ATOM 3029 N N . ASP A 1 383 ? 26.911 -4.104 -3.504 1.00 40.00 383 ASP A N 1
ATOM 3030 C CA . ASP A 1 383 ? 27.675 -4.246 -2.262 1.00 40.00 383 ASP A CA 1
ATOM 3031 C C . ASP A 1 383 ? 28.839 -3.238 -2.133 1.00 40.00 383 ASP A C 1
ATOM 3033 O O . ASP A 1 383 ? 29.313 -2.977 -1.036 1.00 40.00 383 ASP A O 1
ATOM 3037 N N . ILE A 1 384 ? 29.291 -2.588 -3.214 1.00 34.84 384 ILE A N 1
ATOM 3038 C CA . ILE A 1 384 ? 30.361 -1.564 -3.130 1.00 34.84 384 ILE A CA 1
ATOM 3039 C C . ILE A 1 384 ? 29.802 -0.139 -2.920 1.00 34.84 384 ILE A C 1
ATOM 3041 O O . ILE A 1 384 ? 30.536 0.781 -2.578 1.00 34.84 384 ILE A O 1
ATOM 3045 N N . ILE A 1 385 ? 28.479 0.051 -2.999 1.00 39.31 385 ILE A N 1
ATOM 3046 C CA . ILE A 1 385 ? 27.800 1.255 -2.466 1.00 39.31 385 ILE A CA 1
ATOM 3047 C C . ILE A 1 385 ? 27.362 1.013 -0.998 1.00 39.31 385 ILE A C 1
ATOM 3049 O O . ILE A 1 385 ? 26.731 1.854 -0.367 1.00 39.31 385 ILE A O 1
ATOM 3053 N N . GLN A 1 386 ? 27.735 -0.133 -0.419 1.00 34.75 386 GLN A N 1
ATOM 3054 C CA . GLN A 1 386 ? 27.291 -0.623 0.892 1.00 34.75 386 GLN A CA 1
ATOM 3055 C C . GLN A 1 386 ? 28.197 -0.184 2.060 1.00 34.75 386 GLN A C 1
ATOM 3057 O O . GLN A 1 386 ? 27.969 -0.601 3.191 1.00 34.75 386 GLN A O 1
ATOM 3062 N N . SER A 1 387 ? 29.204 0.670 1.834 1.00 26.59 387 SER A N 1
ATOM 3063 C CA . SER A 1 387 ? 30.205 1.025 2.856 1.00 26.59 387 SER A CA 1
ATOM 3064 C C . SER A 1 387 ? 30.280 2.517 3.194 1.00 26.59 387 SER A C 1
ATOM 3066 O O . SER A 1 387 ? 31.363 3.050 3.419 1.00 26.59 387 SER A O 1
ATOM 3068 N N . ASN A 1 388 ? 29.141 3.201 3.267 1.00 23.64 388 ASN A N 1
ATOM 3069 C CA . ASN A 1 388 ? 29.045 4.368 4.138 1.00 23.64 388 ASN A CA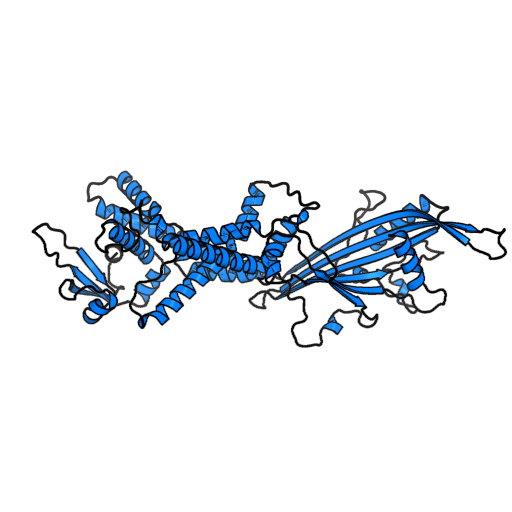 1
ATOM 3070 C C . ASN A 1 388 ? 27.834 4.200 5.051 1.00 23.64 388 ASN A C 1
ATOM 3072 O O . ASN A 1 388 ? 26.684 4.260 4.612 1.00 23.64 388 ASN A O 1
ATOM 3076 N N . LEU A 1 389 ? 28.133 3.977 6.337 1.00 33.91 389 LEU A N 1
ATOM 3077 C CA . LEU A 1 389 ? 27.239 4.299 7.445 1.00 33.91 389 LEU A CA 1
ATOM 3078 C C . LEU A 1 389 ? 26.611 5.673 7.153 1.00 33.91 389 LEU A C 1
ATOM 3080 O O . LEU A 1 389 ? 27.325 6.573 6.722 1.00 33.91 389 LEU A O 1
ATOM 3084 N N . VAL A 1 390 ? 25.315 5.828 7.433 1.00 32.06 390 VAL A N 1
ATOM 3085 C CA . VAL A 1 390 ? 24.460 7.013 7.193 1.00 32.06 390 VAL A CA 1
ATOM 3086 C C . VAL A 1 390 ? 23.571 6.907 5.939 1.00 32.06 390 VAL A C 1
ATOM 3088 O O . VAL A 1 390 ? 23.932 7.296 4.833 1.00 32.06 390 VAL A O 1
ATOM 3091 N N . GLY A 1 391 ? 22.331 6.450 6.156 1.00 31.98 391 GLY A N 1
ATOM 3092 C CA . GLY A 1 391 ? 21.125 7.107 5.621 1.00 31.98 391 GLY A CA 1
ATOM 3093 C C . GLY A 1 391 ? 20.954 7.248 4.102 1.00 31.98 391 GLY A C 1
ATOM 3094 O O . GLY A 1 391 ? 20.235 8.145 3.674 1.00 31.98 391 GLY A O 1
ATOM 3095 N N . LYS A 1 392 ? 21.605 6.415 3.281 1.00 31.73 392 LYS A N 1
ATOM 3096 C CA . LYS A 1 392 ? 21.533 6.482 1.804 1.00 31.73 392 LYS A CA 1
ATOM 3097 C C . LYS A 1 392 ? 21.079 5.190 1.124 1.00 31.73 392 LYS A C 1
ATOM 3099 O O . LYS A 1 392 ? 21.278 5.021 -0.077 1.00 31.73 392 LYS A O 1
ATOM 3104 N N . TYR A 1 393 ? 20.412 4.301 1.852 1.00 34.66 393 TYR A N 1
ATOM 3105 C CA . TYR A 1 393 ? 19.471 3.409 1.184 1.00 34.66 393 TYR A CA 1
ATOM 3106 C C . TYR A 1 393 ? 18.276 4.247 0.735 1.00 34.66 393 TYR A C 1
ATOM 3108 O O . TYR A 1 393 ? 17.877 5.1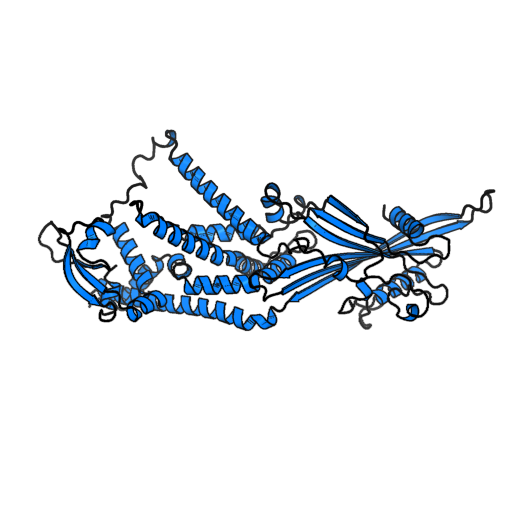88 1.422 1.00 34.66 393 TYR A O 1
ATOM 3116 N N . ASN A 1 394 ? 17.675 3.885 -0.396 1.00 37.56 394 ASN A N 1
ATOM 3117 C CA . ASN A 1 394 ? 16.252 4.119 -0.565 1.00 37.56 394 ASN A CA 1
ATOM 3118 C C . ASN A 1 394 ? 15.610 3.292 0.560 1.00 37.56 394 ASN A C 1
ATOM 3120 O O . ASN A 1 394 ? 15.352 2.108 0.352 1.00 37.56 394 ASN A O 1
ATOM 3124 N N . ILE A 1 395 ? 15.479 3.863 1.771 1.00 37.03 395 ILE A N 1
ATOM 3125 C CA . ILE A 1 395 ? 14.452 3.423 2.711 1.00 37.03 395 ILE A CA 1
ATOM 3126 C C . ILE A 1 395 ? 13.215 3.565 1.859 1.00 37.03 395 ILE A C 1
ATOM 3128 O O . ILE A 1 395 ? 12.785 4.667 1.533 1.00 37.03 395 ILE A O 1
ATOM 3132 N N . SER A 1 396 ? 12.796 2.438 1.312 1.00 38.81 396 SER A N 1
ATOM 3133 C CA . SER A 1 396 ? 11.597 2.345 0.526 1.00 38.81 396 SER A CA 1
ATOM 3134 C C . SER A 1 396 ? 10.515 3.115 1.279 1.00 38.81 396 SER A C 1
ATOM 3136 O O . SER A 1 396 ? 10.256 2.791 2.440 1.00 38.81 396 SER A O 1
ATOM 3138 N N . SER A 1 397 ? 9.879 4.080 0.614 1.00 39.56 397 SER A N 1
ATOM 3139 C CA . SER A 1 397 ? 8.723 4.835 1.118 1.00 39.56 397 SER A CA 1
ATOM 3140 C C . SER A 1 397 ? 7.575 3.937 1.617 1.00 39.56 397 SER A C 1
ATOM 3142 O O . SER A 1 397 ? 6.666 4.401 2.291 1.00 39.56 397 SER A O 1
ATOM 3144 N N . TYR A 1 398 ? 7.637 2.621 1.376 1.00 42.59 398 TYR A N 1
ATOM 3145 C CA . TYR A 1 398 ? 6.734 1.614 1.945 1.00 42.59 398 TYR A CA 1
ATOM 3146 C C . TYR A 1 398 ? 6.976 1.267 3.422 1.00 42.59 398 TYR A C 1
ATOM 3148 O O . TYR A 1 398 ? 6.356 0.340 3.951 1.00 42.59 398 TYR A O 1
ATOM 3156 N N . PHE A 1 399 ? 7.888 1.952 4.115 1.00 37.19 399 PHE A N 1
ATOM 3157 C CA . PHE A 1 399 ? 7.848 1.977 5.572 1.00 37.19 399 PHE A CA 1
ATOM 3158 C C . PHE A 1 399 ? 6.950 3.124 6.008 1.00 37.19 399 PHE A C 1
ATOM 3160 O O . PHE A 1 399 ? 7.426 4.232 6.222 1.00 37.19 399 PHE A O 1
ATOM 3167 N N . PHE A 1 400 ? 5.650 2.865 6.127 1.00 46.72 400 PHE A N 1
ATOM 3168 C CA . PHE A 1 400 ? 4.698 3.825 6.685 1.00 46.72 400 PHE A CA 1
ATOM 3169 C C . PHE A 1 400 ? 4.560 5.174 5.949 1.00 46.72 400 PHE A C 1
ATOM 3171 O O . PHE A 1 400 ? 3.690 5.937 6.337 1.00 46.72 400 PHE A O 1
ATOM 3178 N N . ASP A 1 401 ? 5.318 5.509 4.905 1.00 53.03 401 ASP A N 1
ATOM 3179 C CA . ASP A 1 401 ? 5.385 6.907 4.466 1.00 53.03 401 ASP A CA 1
ATOM 3180 C C . ASP A 1 401 ? 4.149 7.293 3.646 1.00 53.03 401 ASP A C 1
ATOM 3182 O O . ASP A 1 401 ? 3.364 8.128 4.063 1.00 53.03 401 ASP A O 1
ATOM 3186 N N . ASP A 1 402 ? 3.836 6.616 2.547 1.00 56.06 402 ASP A N 1
ATOM 3187 C CA . ASP A 1 402 ? 2.730 7.067 1.690 1.00 56.06 402 ASP A CA 1
ATOM 3188 C C . ASP A 1 402 ? 1.344 6.943 2.363 1.00 56.06 402 ASP A C 1
ATOM 3190 O O . ASP A 1 402 ? 0.518 7.862 2.317 1.00 56.06 402 ASP A O 1
ATOM 3194 N N . SER A 1 403 ? 1.090 5.831 3.062 1.00 57.59 403 SER A N 1
ATOM 3195 C CA . SER A 1 403 ? -0.191 5.582 3.730 1.00 57.59 403 SER A CA 1
ATOM 3196 C C . SER A 1 403 ? -0.312 6.281 5.090 1.00 57.59 403 SER A C 1
ATOM 3198 O O . SER A 1 403 ? -1.410 6.741 5.427 1.00 57.59 403 SER A O 1
ATOM 3200 N N . ALA A 1 404 ? 0.777 6.426 5.860 1.00 64.56 404 ALA A N 1
ATOM 3201 C CA . ALA A 1 404 ? 0.738 7.140 7.138 1.00 64.56 404 ALA A CA 1
ATOM 3202 C C . ALA A 1 404 ? 0.978 8.641 6.998 1.00 64.56 404 ALA A C 1
ATOM 3204 O O . ALA A 1 404 ? 0.407 9.386 7.782 1.00 64.56 404 ALA A O 1
ATOM 3205 N N . VAL A 1 405 ? 1.706 9.121 5.989 1.00 68.25 405 VAL A N 1
ATOM 3206 C CA . VAL A 1 405 ? 1.715 10.551 5.655 1.00 68.25 405 VAL A CA 1
ATOM 3207 C C . VAL A 1 405 ? 0.351 10.966 5.122 1.00 68.25 405 VAL A C 1
ATOM 3209 O O . VAL A 1 405 ? -0.153 12.006 5.538 1.00 68.25 405 VAL A O 1
ATOM 3212 N N . MET A 1 406 ? -0.326 10.132 4.320 1.00 72.81 406 MET A N 1
ATOM 3213 C CA . MET A 1 406 ? -1.731 10.384 3.981 1.00 72.81 406 MET A CA 1
ATOM 3214 C C . MET A 1 406 ? -2.624 10.367 5.231 1.00 72.81 406 MET A C 1
ATOM 3216 O O . MET A 1 406 ? -3.480 11.235 5.380 1.00 72.81 406 MET A O 1
ATOM 3220 N N . LEU A 1 407 ? -2.411 9.436 6.168 1.00 76.25 407 LEU A N 1
ATOM 3221 C CA . LEU A 1 407 ? -3.135 9.424 7.444 1.00 76.25 407 LEU A CA 1
ATOM 3222 C C . LEU A 1 407 ? -2.875 10.700 8.262 1.00 76.25 407 LEU A C 1
ATOM 3224 O O . LEU A 1 407 ? -3.826 11.301 8.750 1.00 76.25 407 LEU A O 1
ATOM 3228 N N . LEU A 1 408 ? -1.620 11.137 8.393 1.00 78.62 408 LEU A N 1
ATOM 3229 C CA . LEU A 1 408 ? -1.216 12.360 9.094 1.00 78.62 408 LEU A CA 1
ATOM 3230 C C . LEU A 1 408 ? -1.794 13.605 8.424 1.00 78.62 408 LEU A C 1
ATOM 3232 O O . LEU A 1 408 ? -2.292 14.494 9.113 1.00 78.62 408 LEU A O 1
ATOM 3236 N N . PHE A 1 409 ? -1.799 13.644 7.093 1.00 80.62 409 PHE A N 1
ATOM 3237 C CA . PHE A 1 409 ? -2.460 14.690 6.328 1.00 80.62 409 PHE A CA 1
ATOM 3238 C C . PHE A 1 409 ? -3.967 14.704 6.610 1.00 80.62 409 PHE A C 1
ATOM 3240 O O . PHE A 1 409 ? -4.511 15.752 6.952 1.00 80.62 409 PHE A O 1
ATOM 3247 N N . CYS A 1 410 ? -4.645 13.552 6.556 1.00 82.31 410 CYS A N 1
ATOM 3248 C CA . CYS A 1 410 ? -6.066 13.444 6.892 1.00 82.31 410 CYS A CA 1
ATOM 3249 C C . CYS A 1 410 ? -6.351 13.874 8.339 1.00 82.31 410 CYS A C 1
ATOM 3251 O O . CYS A 1 410 ? -7.327 14.584 8.574 1.00 82.31 410 CYS A O 1
ATOM 3253 N N . ILE A 1 411 ? -5.494 13.506 9.299 1.00 83.62 411 ILE A N 1
ATOM 3254 C CA . ILE A 1 411 ? -5.572 13.982 10.688 1.00 83.62 411 ILE A CA 1
ATOM 3255 C C . ILE A 1 411 ? -5.474 15.513 10.719 1.00 83.62 411 ILE A C 1
ATOM 3257 O O . ILE A 1 411 ? -6.321 16.165 11.328 1.00 83.62 411 ILE A O 1
ATOM 3261 N N . GLY A 1 412 ? -4.492 16.095 10.025 1.00 83.69 412 GLY A N 1
ATOM 3262 C CA . GLY A 1 412 ? -4.311 17.543 9.916 1.00 83.69 412 GLY A CA 1
ATOM 3263 C C . GLY A 1 412 ? -5.529 18.252 9.321 1.00 83.69 412 GLY A C 1
ATOM 3264 O O . GLY A 1 412 ? -5.997 19.237 9.887 1.00 83.69 412 GLY A O 1
ATOM 3265 N N . VAL A 1 413 ? -6.105 17.719 8.239 1.00 84.12 413 VAL A N 1
ATOM 3266 C CA . VAL A 1 413 ? -7.333 18.241 7.613 1.00 84.12 413 VAL A CA 1
ATOM 3267 C C . VAL A 1 413 ? -8.511 18.190 8.581 1.00 84.12 413 VAL A C 1
ATOM 3269 O O . VAL A 1 413 ? -9.233 19.175 8.719 1.00 84.12 413 VAL A O 1
ATOM 3272 N N . VAL A 1 414 ? -8.704 17.076 9.289 1.00 84.56 414 VAL A N 1
ATOM 3273 C CA . VAL A 1 414 ? -9.805 16.922 10.249 1.00 84.56 414 VAL A CA 1
ATOM 3274 C C . VAL A 1 414 ? -9.644 17.875 11.438 1.00 84.56 414 VAL A C 1
ATOM 3276 O O . VAL A 1 414 ? -10.616 18.515 11.843 1.00 84.56 414 VAL A O 1
ATOM 3279 N N . ILE A 1 415 ? -8.425 18.038 11.961 1.00 84.69 415 ILE A N 1
ATOM 3280 C CA . ILE A 1 415 ? -8.118 19.010 13.022 1.00 84.69 415 ILE A CA 1
ATOM 3281 C C . ILE A 1 415 ? -8.331 20.446 12.522 1.00 84.69 415 ILE A C 1
ATOM 3283 O O . ILE A 1 415 ? -8.918 21.265 13.235 1.00 84.69 415 ILE A O 1
ATOM 3287 N N . GLY A 1 416 ? -7.905 20.753 11.294 1.00 84.44 416 GLY A N 1
ATOM 3288 C CA . GLY A 1 416 ? -8.098 22.052 10.653 1.00 84.44 416 GLY A CA 1
ATOM 3289 C C . GLY A 1 416 ? -9.577 22.396 10.488 1.00 84.44 416 GLY A C 1
ATOM 3290 O O . GLY A 1 416 ? -10.016 23.447 10.950 1.00 84.44 416 GLY A O 1
ATOM 3291 N N . LEU A 1 417 ? -10.375 21.479 9.931 1.00 84.81 417 LEU A N 1
ATOM 3292 C CA . LEU A 1 417 ? -11.827 21.634 9.793 1.00 84.81 417 LEU A CA 1
ATOM 3293 C C . LEU A 1 417 ? -12.510 21.831 11.150 1.00 84.81 417 LEU A C 1
ATOM 3295 O O . LEU A 1 417 ? -13.335 22.731 11.298 1.00 84.81 417 LEU A O 1
ATOM 3299 N N . ALA A 1 418 ? -12.143 21.041 12.162 1.00 82.50 418 ALA A N 1
ATOM 3300 C CA . ALA A 1 418 ? -12.684 21.195 13.510 1.00 82.50 418 ALA A CA 1
ATOM 3301 C C . ALA A 1 418 ? -12.340 22.566 14.120 1.00 82.50 418 ALA A C 1
ATOM 3303 O O . ALA A 1 418 ? -13.174 23.171 14.799 1.00 82.50 418 ALA A O 1
ATOM 3304 N N . SER A 1 419 ? -11.135 23.073 13.857 1.00 82.62 419 SER A N 1
ATOM 3305 C CA . SER A 1 419 ? -10.681 24.387 14.321 1.00 82.62 419 SER A CA 1
ATOM 3306 C C . SER A 1 419 ? -11.416 25.522 13.603 1.00 82.62 419 SER A C 1
ATOM 3308 O O . SER A 1 419 ? -11.907 26.435 14.260 1.00 82.62 419 SER A O 1
ATOM 3310 N N . ILE A 1 420 ? -11.590 25.427 12.281 1.00 85.00 420 ILE A N 1
ATOM 3311 C CA . ILE A 1 420 ? -12.353 26.392 11.475 1.00 85.00 420 ILE A CA 1
ATOM 3312 C C . ILE A 1 420 ? -13.815 26.442 11.928 1.00 85.00 420 ILE A C 1
ATOM 3314 O O . ILE A 1 420 ? -14.342 27.528 12.144 1.00 85.00 420 ILE A O 1
ATOM 3318 N N . ILE A 1 421 ? -14.461 25.291 12.149 1.00 83.94 421 ILE A N 1
ATOM 3319 C CA . ILE A 1 421 ? -15.840 25.231 12.662 1.00 83.94 421 ILE A CA 1
ATOM 3320 C C . ILE A 1 421 ? -15.938 25.893 14.042 1.00 83.94 421 ILE A C 1
ATOM 3322 O O . ILE A 1 421 ? -16.887 26.631 14.304 1.00 83.94 421 ILE A O 1
ATOM 3326 N N . LYS A 1 422 ? -14.960 25.670 14.931 1.00 82.88 422 LYS A N 1
ATOM 3327 C CA . LYS A 1 422 ? -14.915 26.351 16.234 1.00 82.88 422 LYS A CA 1
ATOM 3328 C C . LYS A 1 422 ? -14.767 27.866 16.090 1.00 82.88 422 LYS A C 1
ATOM 3330 O O . LYS A 1 422 ? -15.456 28.588 16.800 1.00 82.88 422 LYS A O 1
ATOM 3335 N N . ILE A 1 423 ? -13.916 28.336 15.179 1.00 81.81 423 ILE A N 1
ATOM 3336 C CA . ILE A 1 423 ? -13.704 29.768 14.921 1.00 81.81 423 ILE A CA 1
ATOM 3337 C C . ILE A 1 423 ? -14.963 30.406 14.312 1.00 81.81 423 ILE A C 1
ATOM 3339 O O . ILE A 1 423 ? -15.412 31.437 14.801 1.00 81.81 423 ILE A O 1
ATOM 3343 N N . LEU A 1 424 ? -15.590 29.762 13.322 1.00 77.81 424 LEU A N 1
ATOM 3344 C CA . LEU A 1 424 ? -16.852 30.204 12.710 1.00 77.81 424 LEU A CA 1
ATOM 3345 C C . LEU A 1 424 ? -17.986 30.297 13.738 1.00 77.81 424 LEU A C 1
ATOM 3347 O O . LEU A 1 424 ? -18.737 31.266 13.742 1.00 77.81 424 LEU A O 1
ATOM 3351 N N . ASN A 1 425 ? -18.077 29.324 14.648 1.00 74.38 425 ASN A N 1
ATOM 3352 C CA . ASN A 1 425 ? -19.052 29.349 15.741 1.00 74.38 425 ASN A CA 1
ATOM 3353 C C . ASN A 1 425 ? -18.715 30.383 16.832 1.00 74.38 425 ASN A C 1
ATOM 3355 O O . ASN A 1 425 ? -19.595 30.759 17.604 1.00 74.38 425 ASN A O 1
ATOM 3359 N N . ALA A 1 426 ? -17.461 30.835 16.916 1.00 66.12 426 ALA A N 1
ATOM 3360 C CA . ALA A 1 426 ? -17.025 31.885 17.834 1.00 66.12 426 ALA A CA 1
ATOM 3361 C C . ALA A 1 426 ? -17.203 33.304 17.256 1.00 66.12 426 ALA A C 1
ATOM 3363 O O . ALA A 1 426 ? -17.162 34.273 18.016 1.00 66.12 426 ALA A O 1
ATOM 3364 N N . SER A 1 427 ? -17.435 33.453 15.943 1.00 53.19 427 SER A N 1
ATOM 3365 C CA . SER A 1 427 ? -17.686 34.756 15.321 1.00 53.19 427 SER A CA 1
ATOM 3366 C C . SER A 1 427 ? -19.059 35.333 15.722 1.00 53.19 427 SER A C 1
ATOM 3368 O O . SER A 1 427 ? -20.084 34.659 15.609 1.00 53.19 427 SER A O 1
ATOM 3370 N N . PRO A 1 428 ? -19.125 36.610 16.149 1.00 53.53 428 PRO A N 1
ATOM 3371 C CA . PRO A 1 428 ? -20.317 37.202 16.764 1.00 53.53 428 PRO A CA 1
ATOM 3372 C C . PRO A 1 428 ? -21.504 37.454 15.815 1.00 53.53 428 PRO A C 1
ATOM 3374 O O . PRO A 1 428 ? -22.598 37.725 16.300 1.00 53.53 428 PRO A O 1
ATOM 3377 N N . GLN A 1 429 ? -21.344 37.343 14.490 1.00 44.31 429 GLN A N 1
ATOM 3378 C CA . GLN A 1 429 ? -22.429 37.635 13.537 1.00 44.31 429 GLN A CA 1
ATOM 3379 C C . GLN A 1 429 ? -23.467 36.512 13.375 1.00 44.31 429 GLN A C 1
ATOM 3381 O O . GLN A 1 429 ? -24.578 36.785 12.938 1.00 44.31 429 GLN A O 1
ATOM 3386 N N . PHE A 1 430 ? -23.171 35.274 13.784 1.00 40.28 430 PHE A N 1
ATOM 3387 C CA . PHE A 1 430 ? -24.130 34.157 13.706 1.00 40.28 430 PHE A CA 1
ATOM 3388 C C . PHE A 1 430 ? -24.949 33.955 14.995 1.00 40.28 430 PHE A C 1
ATOM 3390 O O . PHE A 1 430 ? -25.706 32.993 15.123 1.00 40.28 430 PHE A O 1
ATOM 3397 N N . LYS A 1 431 ? -24.799 34.862 15.971 1.00 37.81 431 LYS A N 1
ATOM 3398 C CA . LYS A 1 431 ? -25.422 34.767 17.300 1.00 37.81 431 LYS A CA 1
ATOM 3399 C C . LYS A 1 431 ? -26.885 35.225 17.348 1.00 37.81 431 LYS A C 1
ATOM 3401 O O . LYS A 1 431 ? -27.515 35.037 18.383 1.00 37.81 431 LYS A O 1
ATOM 3406 N N . VAL A 1 432 ? -27.421 35.805 16.270 1.00 38.59 432 VAL A N 1
ATOM 3407 C CA . VAL A 1 432 ? -28.747 36.451 16.296 1.00 38.59 432 VAL A CA 1
ATOM 3408 C C . VAL A 1 432 ? -29.909 35.491 16.004 1.00 38.59 432 VAL A C 1
ATOM 3410 O O . VAL A 1 432 ? -31.005 35.761 16.466 1.00 38.59 432 VAL A O 1
ATOM 3413 N N . ASP A 1 433 ? -29.686 34.323 15.386 1.00 32.28 433 ASP A N 1
ATOM 3414 C CA . ASP A 1 433 ? -30.803 33.436 14.980 1.00 32.28 433 ASP A CA 1
ATOM 3415 C C . ASP A 1 433 ? -30.751 32.004 15.544 1.00 32.28 433 ASP A C 1
ATOM 3417 O O . ASP A 1 433 ? -31.476 31.105 15.120 1.00 32.28 433 ASP A O 1
ATOM 3421 N N . ARG A 1 434 ? -29.886 31.752 16.534 1.00 30.98 434 ARG A N 1
ATOM 3422 C CA . ARG A 1 434 ? -29.819 30.448 17.220 1.00 30.98 434 ARG A CA 1
ATOM 3423 C C . ARG A 1 434 ? -29.741 30.588 18.740 1.00 30.98 434 ARG A C 1
ATOM 3425 O O . ARG A 1 434 ? -29.076 29.808 19.421 1.00 30.98 434 ARG A O 1
ATOM 3432 N N . SER A 1 435 ? -30.445 31.579 19.279 1.00 31.08 435 SER A N 1
ATOM 3433 C CA . SER A 1 435 ? -30.698 31.717 20.716 1.00 31.08 435 SER A CA 1
ATOM 3434 C C . SER A 1 435 ? -31.837 30.788 21.162 1.00 31.08 435 SER A C 1
ATOM 3436 O O . SER A 1 435 ? -32.871 31.264 21.597 1.00 31.08 435 SER A O 1
ATOM 3438 N N . GLU A 1 436 ? -31.650 29.473 21.003 1.00 32.50 436 GLU A N 1
ATOM 3439 C CA . GLU A 1 436 ? -32.334 28.391 21.747 1.00 32.50 436 GLU A CA 1
ATOM 3440 C C . GLU A 1 436 ? -31.886 27.026 21.191 1.00 32.50 436 GLU A C 1
ATOM 3442 O O . GLU A 1 436 ? -32.627 26.305 20.531 1.00 32.50 436 GLU A O 1
ATOM 3447 N N . LYS A 1 437 ? -30.597 26.705 21.355 1.00 29.98 437 LYS A N 1
ATOM 3448 C CA . LYS A 1 437 ? -30.013 25.342 21.335 1.00 29.98 437 LYS A CA 1
ATOM 3449 C C . LYS A 1 437 ? -28.504 25.478 21.533 1.00 29.98 437 LYS A C 1
ATOM 3451 O O . LYS A 1 437 ? -27.694 25.179 20.655 1.00 29.98 437 LYS A O 1
ATOM 3456 N N . SER A 1 438 ? -28.111 26.008 22.690 1.00 29.02 438 SER A N 1
ATOM 3457 C CA . SER A 1 438 ? -26.708 26.069 23.086 1.00 29.02 438 SER A CA 1
ATOM 3458 C C . SER A 1 438 ? -26.229 24.677 23.517 1.00 29.02 438 SER A C 1
ATOM 3460 O O . SER A 1 438 ? -26.410 24.219 24.642 1.00 29.02 438 SER A O 1
ATOM 3462 N N . PHE A 1 439 ? -25.556 23.998 22.590 1.00 36.69 439 PHE A N 1
ATOM 3463 C CA . PHE A 1 439 ? -24.512 23.028 22.911 1.00 36.69 439 PHE A CA 1
ATOM 3464 C C . PHE A 1 439 ? -23.424 23.779 23.697 1.00 36.69 439 PHE A C 1
ATOM 3466 O O . PHE A 1 439 ? -22.637 24.508 23.099 1.00 36.69 439 PHE A O 1
ATOM 3473 N N . GLY A 1 440 ? -23.398 23.682 25.029 1.00 32.50 440 GLY A N 1
ATOM 3474 C CA . GLY A 1 440 ? -22.369 24.423 25.774 1.00 32.50 440 GLY A CA 1
ATOM 3475 C C . GLY A 1 440 ? -22.490 24.540 27.287 1.00 32.50 440 GLY A C 1
ATOM 3476 O O . GLY A 1 440 ? -21.925 25.464 27.850 1.00 32.50 440 GLY A O 1
ATOM 3477 N N . LYS A 1 441 ? -23.228 23.650 27.943 1.00 29.97 441 LYS A N 1
ATOM 3478 C CA . LYS A 1 441 ? -23.069 23.249 29.351 1.00 29.97 441 LYS A CA 1
ATOM 3479 C C . LYS A 1 441 ? -24.109 22.159 29.542 1.00 29.97 441 LYS A C 1
ATOM 3481 O O . LYS A 1 441 ? -25.275 22.449 29.785 1.00 29.97 441 LYS A O 1
ATOM 3486 N N . ALA A 1 442 ? -23.724 20.907 29.299 1.00 34.16 442 ALA A N 1
ATOM 3487 C CA . ALA A 1 442 ? -24.588 19.796 29.661 1.00 34.16 442 ALA A CA 1
ATOM 3488 C C . ALA A 1 442 ? -24.793 19.895 31.174 1.00 34.16 442 ALA A C 1
ATOM 3490 O O . ALA A 1 442 ? -23.859 19.690 31.945 1.00 34.16 442 ALA A O 1
ATOM 3491 N N . SER A 1 443 ? -25.990 20.304 31.590 1.00 34.81 443 SER A N 1
ATOM 3492 C CA . SER A 1 443 ? -26.425 20.125 32.963 1.00 34.81 443 SER A CA 1
ATOM 3493 C C . SER A 1 443 ? -26.269 18.635 33.256 1.00 34.81 443 SER A C 1
ATOM 3495 O O . SER A 1 443 ? -26.937 17.809 32.629 1.00 34.81 443 SER A O 1
ATOM 3497 N N . TYR A 1 444 ? -25.360 18.282 34.167 1.00 40.75 444 TYR A N 1
ATOM 3498 C CA . TYR A 1 444 ? -25.112 16.903 34.607 1.00 40.75 444 TYR A CA 1
ATOM 3499 C C . TYR A 1 444 ? -26.381 16.221 35.175 1.00 40.75 444 TYR A C 1
ATOM 3501 O O . TYR A 1 444 ? -26.382 15.020 35.426 1.00 40.75 444 TYR A O 1
ATOM 3509 N N . ASN A 1 445 ? -27.487 16.964 35.303 1.00 41.72 445 ASN A N 1
ATOM 3510 C CA . ASN A 1 445 ? -28.797 16.500 35.748 1.00 41.72 445 ASN A CA 1
ATOM 3511 C C . ASN A 1 445 ? -29.802 16.164 34.628 1.00 41.72 445 ASN A C 1
ATOM 3513 O O . ASN A 1 445 ? -30.939 15.820 34.940 1.00 41.72 445 ASN A O 1
ATOM 3517 N N . SER A 1 446 ? -29.430 16.225 33.343 1.00 52.94 446 SER A N 1
ATOM 3518 C CA . SER A 1 446 ? -30.319 15.769 32.257 1.00 52.94 446 SER A CA 1
ATOM 3519 C C . SER A 1 446 ? -30.453 14.238 32.236 1.00 52.94 446 SER A C 1
ATOM 3521 O O . SER A 1 446 ? -29.458 13.512 32.332 1.00 52.94 446 SER A O 1
ATOM 3523 N N . THR A 1 447 ? -31.680 13.744 32.050 1.00 56.25 447 THR A N 1
ATOM 3524 C CA . THR A 1 447 ? -32.007 12.316 31.876 1.00 56.25 447 THR A CA 1
ATOM 3525 C C . THR A 1 447 ? -31.231 11.676 30.722 1.00 56.25 447 THR A C 1
ATOM 3527 O O . THR A 1 447 ? -30.812 10.523 30.828 1.00 56.25 447 THR A O 1
ATOM 3530 N N . GLU A 1 448 ? -30.945 12.434 29.660 1.00 55.25 448 GLU A N 1
ATOM 3531 C CA . GLU A 1 448 ? -30.115 11.972 28.543 1.00 55.25 448 GLU A CA 1
ATOM 3532 C C . GLU A 1 448 ? -28.675 11.688 28.984 1.00 55.25 448 GLU A C 1
ATOM 3534 O O . GLU A 1 448 ? -28.125 10.640 28.648 1.00 55.25 448 GLU A O 1
ATOM 3539 N N . CYS A 1 449 ? -28.076 12.569 29.792 1.00 53.00 449 CYS A N 1
ATOM 3540 C CA . CYS A 1 449 ? -26.701 12.406 30.267 1.00 53.00 449 CYS A CA 1
ATOM 3541 C C . CYS A 1 449 ? -26.568 11.164 31.162 1.00 53.00 449 CYS A C 1
ATOM 3543 O O . CYS A 1 449 ? -25.658 10.357 30.972 1.00 53.00 449 CYS A O 1
ATOM 3545 N N . ARG A 1 450 ? -27.539 10.944 32.062 1.00 58.50 450 ARG A N 1
ATOM 3546 C CA . ARG A 1 450 ? -27.603 9.735 32.903 1.00 58.50 450 ARG A CA 1
ATOM 3547 C C . ARG A 1 450 ? -27.743 8.460 32.070 1.00 58.50 450 ARG A C 1
ATOM 3549 O O . ARG A 1 450 ? -27.037 7.490 32.325 1.00 58.50 450 ARG A O 1
ATOM 3556 N N . SER A 1 451 ? -28.578 8.479 31.028 1.00 60.59 451 SER A N 1
ATOM 3557 C CA . SER A 1 451 ? -28.748 7.321 30.137 1.00 60.59 451 SER A CA 1
ATOM 3558 C C . SER A 1 451 ? -27.475 6.977 29.350 1.00 60.59 451 SER A C 1
ATOM 3560 O O . SER A 1 451 ? -27.157 5.805 29.162 1.00 60.59 451 SER A O 1
ATOM 3562 N N . VAL A 1 452 ? -26.704 7.988 28.931 1.00 62.88 452 VAL A N 1
ATOM 3563 C CA . VAL A 1 452 ? -25.429 7.797 28.223 1.00 62.88 452 VAL A CA 1
ATOM 3564 C C . VAL A 1 452 ? -24.366 7.214 29.154 1.00 62.88 452 VAL A C 1
ATOM 3566 O O . VAL A 1 452 ? -23.646 6.302 28.751 1.00 62.88 452 VAL A O 1
ATOM 3569 N N . ILE A 1 453 ? -24.291 7.696 30.398 1.00 61.91 453 ILE A N 1
ATOM 3570 C CA . ILE A 1 453 ? -23.359 7.183 31.413 1.00 61.91 453 ILE A CA 1
ATOM 3571 C C . ILE A 1 453 ? -23.667 5.712 31.730 1.00 61.91 453 ILE A C 1
ATOM 3573 O O . ILE A 1 453 ? -22.765 4.877 31.675 1.00 61.91 453 ILE A O 1
ATOM 3577 N N . GLN A 1 454 ? -24.941 5.368 31.933 1.00 65.25 454 GLN A N 1
ATOM 3578 C CA . GLN A 1 454 ? -25.378 3.983 32.146 1.00 65.25 454 GLN A CA 1
ATOM 3579 C C . GLN A 1 454 ? -24.993 3.062 30.981 1.00 65.25 454 GLN A C 1
ATOM 3581 O O . GLN A 1 454 ? -24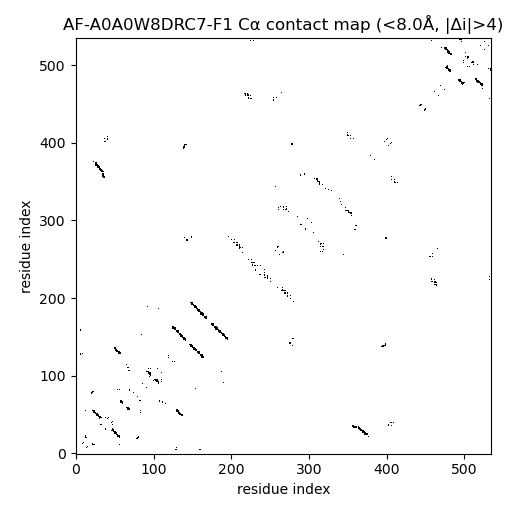.445 1.979 31.192 1.00 65.25 454 GLN A O 1
ATOM 3586 N N . LEU A 1 455 ? -25.216 3.497 29.736 1.00 67.75 455 LEU A N 1
ATOM 3587 C CA . LEU A 1 455 ? -24.828 2.732 28.545 1.00 67.75 455 LEU A CA 1
ATOM 3588 C C . LEU A 1 455 ? -23.306 2.549 28.441 1.00 67.75 455 LEU A C 1
ATOM 3590 O O . LEU A 1 455 ? -22.842 1.459 28.101 1.00 67.75 455 LEU A O 1
ATOM 3594 N N . MET A 1 456 ? -22.523 3.588 28.755 1.00 66.81 456 MET A N 1
ATOM 3595 C CA . MET A 1 456 ? -21.059 3.498 28.793 1.00 66.81 456 MET A CA 1
ATOM 3596 C C . MET A 1 456 ? -20.580 2.517 29.861 1.00 66.81 456 MET A C 1
ATOM 3598 O O . MET A 1 456 ? -19.678 1.724 29.593 1.00 66.81 456 MET A O 1
ATOM 3602 N N . ASN A 1 457 ? -21.202 2.522 31.036 1.00 68.62 457 ASN A N 1
ATOM 3603 C CA . ASN A 1 457 ? -20.830 1.638 32.132 1.00 68.62 457 ASN A CA 1
ATOM 3604 C C . ASN A 1 457 ? -21.178 0.175 31.839 1.00 68.62 457 ASN A C 1
ATOM 3606 O O . ASN A 1 457 ? -20.323 -0.690 32.030 1.00 68.62 457 ASN A O 1
ATOM 3610 N N . ILE A 1 458 ? -22.337 -0.110 31.235 1.00 68.94 458 ILE A N 1
ATOM 3611 C CA . ILE A 1 458 ? -22.649 -1.455 30.722 1.00 68.94 458 ILE A CA 1
ATOM 3612 C C . ILE A 1 458 ? -21.592 -1.896 29.697 1.00 68.94 458 ILE A C 1
ATOM 3614 O O . ILE A 1 458 ? -21.073 -3.009 29.786 1.00 68.94 458 ILE A O 1
ATOM 3618 N N . ALA A 1 459 ? -21.212 -1.031 28.751 1.00 70.06 459 ALA A N 1
ATOM 3619 C CA . ALA A 1 459 ? -20.211 -1.350 27.728 1.00 70.06 459 ALA A CA 1
ATOM 3620 C C . ALA A 1 459 ? -18.779 -1.527 28.277 1.00 70.06 459 ALA A C 1
ATOM 3622 O O . ALA A 1 459 ? -17.972 -2.255 27.686 1.00 70.06 459 ALA A O 1
ATOM 3623 N N . MET A 1 460 ? -18.446 -0.860 29.386 1.00 70.62 460 MET A N 1
ATOM 3624 C CA . MET A 1 460 ? -17.132 -0.944 30.027 1.00 70.62 460 MET A CA 1
ATOM 3625 C C . MET A 1 460 ? -17.020 -2.162 30.953 1.00 70.62 460 MET A C 1
ATOM 3627 O O . MET A 1 460 ? -15.989 -2.832 30.936 1.00 70.62 460 MET A O 1
ATOM 3631 N N . MET A 1 461 ? -18.080 -2.480 31.703 1.00 70.19 461 MET A N 1
ATOM 3632 C CA . MET A 1 461 ? -18.139 -3.621 32.631 1.00 70.19 461 MET A CA 1
ATOM 3633 C C . MET A 1 461 ? -18.292 -4.975 31.923 1.00 70.19 461 MET A C 1
ATOM 3635 O O . MET A 1 461 ? -17.949 -6.010 32.488 1.00 70.19 461 MET A O 1
ATOM 3639 N N . THR A 1 462 ? -18.787 -4.979 30.682 1.00 74.06 462 THR A N 1
ATOM 3640 C CA . THR A 1 462 ? -18.887 -6.181 29.832 1.00 74.06 462 THR A CA 1
ATOM 3641 C C . THR A 1 462 ? -17.628 -6.450 29.004 1.00 74.06 462 THR A C 1
ATOM 3643 O O . THR A 1 462 ? -17.586 -7.423 28.252 1.00 74.06 462 THR A O 1
ATOM 3646 N N . ASP A 1 463 ? -16.585 -5.622 29.136 1.00 78.31 463 ASP A N 1
ATOM 3647 C CA . ASP A 1 463 ? -15.288 -5.885 28.515 1.00 78.31 463 ASP A CA 1
ATOM 3648 C C . ASP A 1 463 ? -14.540 -7.009 29.270 1.00 78.31 463 ASP A C 1
ATOM 3650 O O . ASP A 1 463 ? -14.279 -6.859 30.468 1.00 78.31 463 ASP A O 1
ATOM 3654 N N . PRO A 1 464 ? -14.174 -8.126 28.602 1.00 80.00 464 PRO A N 1
ATOM 3655 C CA . PRO A 1 464 ? -13.527 -9.268 29.252 1.00 80.00 464 PRO A CA 1
ATOM 3656 C C . PRO A 1 464 ? -12.233 -8.914 29.992 1.00 80.00 464 PRO A C 1
ATOM 3658 O O . PRO A 1 464 ? -11.965 -9.454 31.064 1.00 80.00 464 PRO A O 1
ATOM 3661 N N . TRP A 1 465 ? -11.423 -8.020 29.423 1.00 79.06 465 TRP A N 1
ATOM 3662 C CA . TRP A 1 465 ? -10.133 -7.633 29.982 1.00 79.06 465 TRP A CA 1
ATOM 3663 C C . TRP A 1 465 ? -10.298 -6.747 31.214 1.00 79.06 465 TRP A C 1
ATOM 3665 O O . TRP A 1 465 ? -9.693 -7.027 32.247 1.00 79.06 465 TRP A O 1
ATOM 3675 N N . ASN A 1 466 ? -11.165 -5.734 31.152 1.00 73.50 466 ASN A N 1
ATOM 3676 C CA . ASN A 1 466 ? -11.503 -4.922 32.322 1.00 73.50 466 ASN A CA 1
ATOM 3677 C C . ASN A 1 466 ? -12.130 -5.771 33.429 1.00 73.50 466 ASN A C 1
ATOM 3679 O O . ASN A 1 466 ? -11.774 -5.621 34.595 1.00 73.50 466 ASN A O 1
ATOM 3683 N N . PHE A 1 467 ? -13.024 -6.696 33.070 1.00 71.94 467 PHE A N 1
ATOM 3684 C CA . PHE A 1 467 ? -13.631 -7.621 34.021 1.00 71.94 467 PHE A CA 1
ATOM 3685 C C . PHE A 1 467 ? -12.581 -8.508 34.698 1.00 71.94 467 PHE A C 1
ATOM 3687 O O . PHE A 1 467 ? -12.594 -8.655 35.922 1.00 71.94 467 PHE A O 1
ATOM 3694 N N . PHE A 1 468 ? -11.645 -9.060 33.919 1.00 75.69 468 PHE A N 1
ATOM 3695 C CA . PHE A 1 468 ? -10.528 -9.824 34.460 1.00 75.69 468 PHE A CA 1
ATOM 3696 C C . PHE A 1 468 ? -9.681 -8.970 35.402 1.00 75.69 468 PHE A C 1
ATOM 3698 O O . PHE A 1 468 ? -9.417 -9.414 36.510 1.00 75.69 468 PHE A O 1
ATOM 3705 N N . TRP A 1 469 ? -9.313 -7.741 35.029 1.00 72.44 469 TRP A N 1
ATOM 3706 C CA . TRP A 1 469 ? -8.548 -6.843 35.902 1.00 72.44 469 TRP A CA 1
ATOM 3707 C C . TRP A 1 469 ? -9.287 -6.506 37.198 1.00 72.44 469 TRP A C 1
ATOM 3709 O O . TRP A 1 469 ? -8.680 -6.557 38.266 1.00 72.44 469 TRP A O 1
ATOM 3719 N N . LEU A 1 470 ? -10.591 -6.226 37.133 1.00 71.44 470 LEU A N 1
ATOM 3720 C CA . LEU A 1 470 ? -11.417 -5.961 38.313 1.00 71.44 470 LEU A CA 1
ATOM 3721 C C . LEU A 1 470 ? -11.426 -7.170 39.260 1.00 71.44 470 LEU A C 1
ATOM 3723 O O . LEU A 1 470 ? -11.134 -7.023 40.444 1.00 71.44 470 LEU A O 1
ATOM 3727 N N . ARG A 1 471 ? -11.662 -8.383 38.745 1.00 74.25 471 ARG A N 1
ATOM 3728 C CA . ARG A 1 471 ? -11.668 -9.614 39.557 1.00 74.25 471 ARG A CA 1
ATOM 3729 C C . ARG A 1 471 ? -10.267 -10.022 40.027 1.00 74.25 471 ARG A C 1
ATOM 3731 O O . ARG A 1 471 ? -10.099 -10.459 41.162 1.00 74.25 471 ARG A O 1
ATOM 3738 N N . ALA A 1 472 ? -9.248 -9.883 39.188 1.00 73.50 472 ALA A N 1
ATOM 3739 C CA . ALA A 1 472 ? -7.891 -10.329 39.483 1.00 73.50 472 ALA A CA 1
ATOM 3740 C C . ALA A 1 472 ? -7.174 -9.390 40.455 1.00 73.50 472 ALA A C 1
ATOM 3742 O O . ALA A 1 472 ? -6.508 -9.883 41.358 1.00 73.50 472 ALA A O 1
ATOM 3743 N N . LEU A 1 473 ? -7.335 -8.068 40.341 1.00 71.81 473 LEU A N 1
ATOM 3744 C CA . LEU A 1 473 ? -6.767 -7.133 41.318 1.00 71.81 473 LEU A CA 1
ATOM 3745 C C . LEU A 1 473 ? -7.638 -6.952 42.561 1.00 71.81 473 LEU A C 1
ATOM 3747 O O . LEU A 1 473 ? -7.102 -6.640 43.617 1.00 71.81 473 LEU A O 1
ATOM 3751 N N . GLY A 1 474 ? -8.956 -7.141 42.454 1.00 61.19 474 GLY A N 1
ATOM 3752 C CA . GLY A 1 474 ? -9.872 -6.922 43.571 1.00 61.19 474 GLY A CA 1
ATOM 3753 C C . GLY A 1 474 ? -9.926 -5.458 44.001 1.00 61.19 474 GLY A C 1
ATOM 3754 O O . GLY A 1 474 ? -9.732 -5.157 45.175 1.00 61.19 474 GLY A O 1
ATOM 3755 N N . VAL A 1 475 ? -10.204 -4.552 43.055 1.00 69.94 475 VAL A N 1
ATOM 3756 C CA . VAL A 1 475 ? -10.411 -3.122 43.346 1.00 69.94 475 VAL A CA 1
ATOM 3757 C C . VAL A 1 475 ? -11.514 -2.976 44.395 1.00 69.94 475 VAL A C 1
ATOM 3759 O O . VAL A 1 475 ? -12.567 -3.612 44.267 1.00 69.94 475 VAL A O 1
ATOM 3762 N N . GLN A 1 476 ? -11.260 -2.174 45.428 1.00 69.31 476 GLN A N 1
ATOM 3763 C CA . GLN A 1 476 ? -12.222 -1.920 46.491 1.00 69.31 476 GLN A CA 1
ATOM 3764 C C . GLN A 1 476 ? -13.307 -0.975 45.976 1.00 69.31 476 GLN A C 1
ATOM 3766 O O . GLN A 1 476 ? -13.025 0.108 45.469 1.00 69.31 476 GLN A O 1
ATOM 3771 N N . LEU A 1 477 ? -14.548 -1.438 46.047 1.00 70.31 477 LEU A N 1
ATOM 3772 C CA . LEU A 1 477 ? -15.721 -0.729 45.574 1.00 70.31 477 LEU A CA 1
ATOM 3773 C C . LEU A 1 477 ? -16.538 -0.267 46.775 1.00 70.31 477 LEU A C 1
ATOM 3775 O O . LEU A 1 477 ? -16.803 -1.041 47.694 1.00 70.31 477 LEU A O 1
ATOM 3779 N N . TYR A 1 478 ? -16.951 0.991 46.753 1.00 69.12 478 TYR A N 1
ATOM 3780 C CA . TYR A 1 478 ? -17.710 1.625 47.819 1.00 69.12 478 TYR A CA 1
ATOM 3781 C C . TYR A 1 478 ? -19.136 1.879 47.332 1.00 69.12 478 TYR A C 1
ATOM 3783 O O . TYR A 1 478 ? -19.349 2.521 46.304 1.00 69.12 478 TYR A O 1
ATOM 3791 N N . LEU A 1 479 ? -20.115 1.340 48.052 1.00 68.75 479 LEU A N 1
ATOM 3792 C CA . LEU A 1 479 ? -21.538 1.488 47.773 1.00 68.75 479 LEU A CA 1
ATOM 3793 C C . LEU A 1 479 ? -22.049 2.748 48.478 1.00 68.75 479 LEU A C 1
ATOM 3795 O O . LEU A 1 479 ? -21.995 2.837 49.702 1.00 68.75 479 LEU A O 1
ATOM 3799 N N . TYR A 1 480 ? -22.587 3.703 47.728 1.00 65.56 480 TYR A N 1
ATOM 3800 C CA . TYR A 1 480 ? -23.143 4.949 48.252 1.00 65.56 480 TYR A CA 1
ATOM 3801 C C . TYR A 1 480 ? -24.647 5.028 48.030 1.00 65.56 480 TYR A C 1
ATOM 3803 O O . TYR A 1 480 ? -25.151 4.738 46.952 1.00 65.56 480 TYR A O 1
ATOM 3811 N N . LYS A 1 481 ? -25.371 5.489 49.045 1.00 66.38 481 LYS A N 1
ATOM 3812 C CA . LYS A 1 481 ? -26.775 5.885 48.981 1.00 66.38 481 LYS A CA 1
ATOM 3813 C C . LYS A 1 481 ? -26.861 7.371 48.666 1.00 66.38 481 LYS A C 1
ATOM 3815 O O . LYS A 1 481 ? -26.333 8.183 49.422 1.00 66.38 481 LYS A O 1
ATOM 3820 N N . THR A 1 482 ? -27.558 7.727 47.594 1.00 57.28 482 THR A N 1
ATOM 3821 C CA . THR A 1 482 ? -27.888 9.129 47.300 1.00 57.28 482 THR A CA 1
ATOM 3822 C C . THR A 1 482 ? -29.053 9.593 48.177 1.00 57.28 482 THR A C 1
ATOM 3824 O O . THR A 1 482 ? -30.072 8.906 48.296 1.00 57.28 482 THR A O 1
ATOM 3827 N N . ARG A 1 483 ? -28.915 10.749 48.834 1.00 55.88 483 ARG A N 1
ATOM 3828 C CA . ARG A 1 483 ? -29.992 11.361 49.625 1.00 55.88 483 ARG A CA 1
ATOM 3829 C C . ARG A 1 483 ? -30.785 12.304 48.718 1.00 55.88 483 ARG A C 1
ATOM 3831 O O . ARG A 1 483 ? -30.428 13.463 48.561 1.00 55.88 483 ARG A O 1
ATOM 3838 N N . SER A 1 484 ? -31.843 11.801 48.081 1.00 43.69 484 SER A N 1
ATOM 3839 C CA . SER A 1 484 ? -32.760 12.656 47.315 1.00 43.69 484 SER A CA 1
ATOM 3840 C C . SER A 1 484 ? -33.477 13.621 48.261 1.00 43.69 484 SER A C 1
ATOM 3842 O O . SER A 1 484 ? -34.349 13.220 49.031 1.00 43.69 484 SER A O 1
ATOM 3844 N N . GLY A 1 485 ? -33.093 14.894 48.221 1.00 43.59 485 GLY A N 1
ATOM 3845 C CA . GLY A 1 485 ? -33.838 15.981 48.838 1.00 43.59 485 GLY A CA 1
ATOM 3846 C C . GLY A 1 485 ? -35.009 16.396 47.956 1.00 43.59 485 GLY A C 1
ATOM 3847 O O . GLY A 1 485 ? -34.918 17.436 47.324 1.00 43.59 485 GLY A O 1
ATOM 3848 N N . LEU A 1 486 ? -36.057 15.571 47.872 1.00 40.41 486 LEU A N 1
ATOM 3849 C CA . LEU A 1 486 ? -37.456 15.985 47.688 1.00 40.41 486 LEU A CA 1
ATOM 3850 C C . LEU A 1 486 ? -38.372 14.743 47.708 1.00 40.41 486 LEU A C 1
ATOM 3852 O O . LEU A 1 486 ? -38.164 13.806 46.944 1.00 40.41 486 LEU A O 1
ATOM 3856 N N . ASP A 1 487 ? -39.346 14.777 48.618 1.00 37.25 487 ASP A N 1
ATOM 3857 C CA . ASP A 1 487 ? -40.607 14.026 48.712 1.00 37.25 487 ASP A CA 1
ATOM 3858 C C . ASP A 1 487 ? -40.675 12.525 48.354 1.00 37.25 487 ASP A C 1
ATOM 3860 O O . ASP A 1 487 ? -40.714 12.113 47.199 1.00 37.25 487 ASP A O 1
ATOM 3864 N N . ASN A 1 488 ? -40.837 11.716 49.413 1.00 38.50 488 ASN A N 1
ATOM 3865 C CA . ASN A 1 488 ? -41.797 10.608 49.579 1.00 38.50 488 ASN A CA 1
ATOM 3866 C C . ASN A 1 488 ? -42.254 9.790 48.348 1.00 38.50 488 ASN A C 1
ATOM 3868 O O . ASN A 1 488 ? -43.424 9.416 48.250 1.00 38.50 488 ASN A O 1
ATOM 3872 N N . SER A 1 489 ? -41.339 9.367 47.478 1.00 34.78 489 SER A N 1
ATOM 3873 C CA . SER A 1 489 ? -41.561 8.164 46.670 1.00 34.78 489 SER A CA 1
ATOM 3874 C C . SER A 1 489 ? -40.309 7.288 46.609 1.00 34.78 489 SER A C 1
ATOM 3876 O O . SER A 1 489 ? -39.175 7.765 46.600 1.00 34.78 489 SER A O 1
ATOM 3878 N N . PHE A 1 490 ? -40.547 5.982 46.694 1.00 35.56 490 PHE A N 1
ATOM 3879 C CA . PHE A 1 490 ? -39.586 4.901 46.888 1.00 35.56 490 PHE A CA 1
ATOM 3880 C C . PHE A 1 490 ? -38.673 4.676 45.677 1.00 35.56 490 PHE A C 1
ATOM 3882 O O . PHE A 1 490 ? -38.864 3.705 44.961 1.00 35.56 490 PHE A O 1
ATOM 3889 N N . ASP A 1 491 ? -37.643 5.495 45.494 1.00 36.19 491 ASP A N 1
ATOM 3890 C CA . ASP A 1 491 ? -36.583 5.192 44.527 1.00 36.19 491 ASP A CA 1
ATOM 3891 C C . ASP A 1 491 ? -35.210 5.502 45.142 1.00 36.19 491 ASP A C 1
ATOM 3893 O O . ASP A 1 491 ? -34.645 6.591 45.028 1.00 36.19 491 ASP A O 1
ATOM 3897 N N . PHE A 1 492 ? -34.682 4.520 45.874 1.00 39.59 492 PHE A N 1
ATOM 3898 C CA . PHE A 1 492 ? -33.323 4.551 46.405 1.00 39.59 492 PHE A CA 1
ATOM 3899 C C . PHE A 1 492 ? -32.358 4.027 45.338 1.00 39.59 492 PHE A C 1
ATOM 3901 O O . PHE A 1 492 ? -32.415 2.851 44.988 1.00 39.59 492 PHE A O 1
ATOM 3908 N N . TYR A 1 493 ? -31.431 4.863 44.868 1.00 48.25 493 TYR A N 1
ATOM 3909 C CA . TYR A 1 493 ? -30.360 4.423 43.973 1.00 48.25 493 TYR A CA 1
ATOM 3910 C C . TYR A 1 493 ? -29.052 4.281 44.754 1.00 48.25 493 TYR A C 1
ATOM 3912 O O . TYR A 1 493 ? -28.575 5.236 45.381 1.00 48.25 493 TYR A O 1
ATOM 3920 N N . ALA A 1 494 ? -28.488 3.073 44.723 1.00 53.22 494 ALA A N 1
ATOM 3921 C CA . ALA A 1 494 ? -27.155 2.797 45.231 1.00 53.22 494 ALA A CA 1
ATOM 3922 C C . ALA A 1 494 ? -26.137 2.975 44.094 1.00 53.22 494 ALA A C 1
ATOM 3924 O O . ALA A 1 494 ? -26.253 2.339 43.049 1.00 53.22 494 ALA A O 1
ATOM 3925 N N . VAL A 1 495 ? -25.159 3.856 44.286 1.00 56.25 495 VAL A N 1
ATOM 3926 C CA . VAL A 1 495 ? -24.093 4.151 43.319 1.00 56.25 495 VAL A CA 1
ATOM 3927 C C . VAL A 1 495 ? -22.815 3.489 43.818 1.00 56.25 495 VAL A C 1
ATOM 3929 O O . VAL A 1 495 ? -22.420 3.723 44.957 1.00 56.25 495 VAL A O 1
ATOM 3932 N N . ILE A 1 496 ? -22.164 2.661 42.999 1.00 60.25 496 ILE A N 1
ATOM 3933 C CA . ILE A 1 496 ? -20.882 2.048 43.372 1.00 60.25 496 ILE A CA 1
ATOM 3934 C C . ILE A 1 496 ? -19.754 2.860 42.753 1.00 60.25 496 ILE A C 1
ATOM 3936 O O . ILE A 1 496 ? -19.696 3.018 41.536 1.00 60.25 496 ILE A O 1
ATOM 3940 N N . LEU A 1 497 ? -18.847 3.358 43.589 1.00 61.31 497 LEU A N 1
ATOM 3941 C CA . LEU A 1 497 ? -17.695 4.146 43.166 1.00 61.31 497 LEU A CA 1
ATOM 3942 C C . LEU A 1 497 ? -16.395 3.479 43.639 1.00 61.31 497 LEU A C 1
ATOM 3944 O O . LEU A 1 497 ? -16.350 2.943 44.745 1.00 61.31 497 LEU A O 1
ATOM 3948 N N . PRO A 1 498 ? -15.311 3.527 42.845 1.00 60.31 498 PRO A N 1
ATOM 3949 C CA . PRO A 1 498 ? -13.996 3.022 43.248 1.00 60.31 498 PRO A CA 1
ATOM 3950 C C . PRO A 1 498 ? -13.217 4.022 44.124 1.00 60.31 498 PRO A C 1
ATOM 3952 O O . PRO A 1 498 ? -12.005 3.899 44.262 1.00 60.31 498 PRO A O 1
ATOM 3955 N N . PHE A 1 499 ? -13.889 5.037 44.672 1.00 62.72 499 PHE A N 1
ATOM 3956 C CA . PHE A 1 499 ? -13.279 6.114 45.449 1.00 62.72 499 PHE A CA 1
ATOM 3957 C C . PHE A 1 499 ? -13.768 6.039 46.885 1.00 62.72 499 PHE A C 1
ATOM 3959 O O . PHE A 1 499 ? -14.965 5.876 47.119 1.00 62.72 499 PHE A O 1
ATOM 3966 N N . ALA A 1 500 ? -12.848 6.177 47.836 1.00 63.19 500 ALA A N 1
ATOM 3967 C CA . ALA A 1 500 ? -13.196 6.263 49.244 1.00 63.19 500 ALA A CA 1
ATOM 3968 C C . ALA A 1 500 ? -13.920 7.590 49.541 1.00 63.19 500 ALA A C 1
ATOM 3970 O O . ALA A 1 500 ? -13.811 8.568 48.801 1.00 63.19 500 ALA A O 1
ATOM 3971 N N . LYS A 1 501 ? -14.675 7.647 50.647 1.00 63.47 501 LYS A N 1
ATOM 3972 C CA . LYS A 1 501 ? -15.542 8.797 50.984 1.00 63.47 501 LYS A CA 1
ATOM 3973 C C . LYS A 1 501 ? -14.785 10.137 51.035 1.00 63.47 501 LYS A C 1
ATOM 3975 O O . LYS A 1 501 ? -15.359 11.166 50.705 1.00 63.47 501 LYS A O 1
ATOM 3980 N N . ASN A 1 502 ? -13.517 10.110 51.432 1.00 64.25 502 ASN A N 1
ATOM 3981 C CA . ASN A 1 502 ? -12.611 11.257 51.492 1.00 64.25 502 ASN A CA 1
ATOM 3982 C C . ASN A 1 502 ? -12.114 11.738 50.117 1.00 64.25 502 ASN A C 1
ATOM 3984 O O . ASN A 1 502 ? -11.689 12.879 50.013 1.00 64.25 502 ASN A O 1
ATOM 3988 N N . GLU A 1 503 ? -12.181 10.905 49.077 1.00 63.75 503 GLU A N 1
ATOM 3989 C CA . GLU A 1 503 ? -11.730 11.240 47.717 1.00 63.75 503 GLU A CA 1
ATOM 3990 C C . GLU A 1 503 ? -12.888 11.619 46.782 1.00 63.75 503 GLU A C 1
ATOM 3992 O O . GLU A 1 503 ? -12.667 12.126 45.685 1.00 63.75 503 GLU A O 1
ATOM 3997 N N . ILE A 1 504 ? -14.138 11.380 47.192 1.00 63.44 504 ILE A N 1
ATOM 3998 C CA . ILE A 1 504 ? -15.324 11.620 46.356 1.00 63.44 504 ILE A CA 1
ATOM 3999 C C . ILE A 1 504 ? -15.502 13.087 46.007 1.00 63.44 504 ILE A C 1
ATOM 4001 O O . ILE A 1 504 ? -15.741 13.407 44.842 1.00 63.44 504 ILE A O 1
ATOM 4005 N N . GLU A 1 505 ? -15.383 13.967 46.995 1.00 57.12 505 GLU A N 1
ATOM 4006 C CA . GLU A 1 505 ? -15.608 15.399 46.803 1.00 57.12 505 GLU A CA 1
ATOM 4007 C C . GLU A 1 505 ? -14.560 15.988 45.847 1.00 57.12 505 GLU A C 1
ATOM 4009 O O . GLU A 1 505 ? -14.894 16.754 44.947 1.00 57.12 505 GLU A O 1
ATOM 4014 N N . GLU A 1 506 ? -13.318 15.508 45.950 1.00 54.75 506 GLU A N 1
ATOM 4015 C CA . GLU A 1 506 ? -12.195 15.898 45.096 1.00 54.75 506 GLU A CA 1
ATOM 4016 C C . GLU A 1 506 ? -12.292 15.319 43.671 1.00 54.75 506 GLU A C 1
ATOM 4018 O O . GLU A 1 506 ? -12.049 16.020 42.691 1.00 54.75 506 GLU A O 1
ATOM 4023 N N . ARG A 1 507 ? -12.666 14.038 43.528 1.00 51.75 507 ARG A N 1
ATOM 4024 C CA . ARG A 1 507 ? -12.651 13.318 42.238 1.00 51.75 507 ARG A CA 1
ATOM 4025 C C . ARG A 1 507 ? -13.930 13.475 41.421 1.00 51.75 507 ARG A C 1
ATOM 4027 O O . ARG A 1 507 ? -13.883 13.363 40.197 1.00 51.75 507 ARG A O 1
ATOM 4034 N N . THR A 1 508 ? -15.075 13.665 42.075 1.00 50.72 508 THR A N 1
ATOM 4035 C CA . THR A 1 508 ? -16.396 13.661 41.419 1.00 50.72 508 THR A CA 1
ATOM 4036 C C . THR A 1 508 ? -17.143 14.987 41.541 1.00 50.72 508 THR A C 1
ATOM 4038 O O . THR A 1 508 ? -18.110 15.196 40.811 1.00 50.72 508 THR A O 1
ATOM 4041 N N . GLY A 1 509 ? -16.710 15.887 42.435 1.00 49.78 509 GLY A N 1
ATOM 4042 C CA . GLY A 1 509 ? -17.409 17.143 42.721 1.00 49.78 509 GLY A CA 1
ATOM 4043 C C . GLY A 1 509 ? -18.764 16.958 43.415 1.00 49.78 509 GLY A C 1
ATOM 4044 O O . GLY A 1 509 ? -19.515 17.923 43.547 1.00 49.78 509 GLY A O 1
ATOM 4045 N N . LEU A 1 510 ? -19.100 15.732 43.835 1.00 55.50 510 LEU A N 1
ATOM 4046 C CA . LEU A 1 510 ? -20.288 15.433 44.630 1.00 55.50 510 LEU A CA 1
ATOM 4047 C C . LEU A 1 510 ? -19.966 15.667 46.105 1.00 55.50 510 LEU A C 1
ATOM 4049 O O . LEU A 1 510 ? -19.012 15.103 46.639 1.00 55.50 510 LEU A O 1
ATOM 4053 N N . SER A 1 511 ? -20.777 16.497 46.756 1.00 56.41 511 SER A N 1
ATOM 4054 C CA . SER A 1 511 ? -20.655 16.785 48.182 1.00 56.41 511 SER A CA 1
ATOM 4055 C C . SER A 1 511 ? -20.782 15.499 49.000 1.00 56.41 511 SER A C 1
ATOM 4057 O O . SER A 1 511 ? -21.700 14.697 48.799 1.00 56.41 511 SER A O 1
ATOM 4059 N N . SER A 1 512 ? -19.898 15.324 49.984 1.00 56.34 512 SER A N 1
ATOM 4060 C CA . SER A 1 512 ? -19.953 14.215 50.948 1.00 56.34 512 SER A CA 1
ATOM 4061 C C . SER A 1 512 ? -21.245 14.183 51.792 1.00 56.34 512 SER A C 1
ATOM 4063 O O . SER A 1 512 ? -21.503 13.200 52.491 1.00 56.34 512 SER A O 1
ATOM 4065 N N . ILE A 1 513 ? -22.065 15.239 51.708 1.00 57.12 513 ILE A N 1
ATOM 4066 C CA . ILE A 1 513 ? -23.361 15.400 52.380 1.00 57.12 513 ILE A CA 1
ATOM 4067 C C . ILE A 1 513 ? -24.492 14.703 51.594 1.00 57.12 513 ILE A C 1
ATOM 4069 O O . ILE A 1 513 ? -25.458 14.231 52.200 1.00 57.12 513 ILE A O 1
ATOM 4073 N N . ASP A 1 514 ? -24.347 14.563 50.272 1.00 58.69 514 ASP A N 1
ATOM 4074 C CA . ASP A 1 514 ? -25.373 14.003 49.376 1.00 58.69 514 ASP A CA 1
ATOM 4075 C C . ASP A 1 514 ? -25.259 12.477 49.203 1.00 58.69 514 ASP A C 1
ATOM 4077 O O . ASP A 1 514 ? -26.189 11.819 48.723 1.00 58.69 514 ASP A O 1
ATOM 4081 N N . LEU A 1 515 ? -24.125 11.900 49.620 1.00 62.09 515 LEU A N 1
ATOM 4082 C CA . LEU A 1 515 ? -23.782 10.486 49.469 1.00 62.09 515 LEU A CA 1
ATOM 4083 C C . LEU A 1 515 ? -23.460 9.844 50.826 1.00 62.09 515 LEU A C 1
ATOM 4085 O O . LEU A 1 515 ? -22.438 10.117 51.456 1.00 62.09 515 LEU A O 1
ATOM 4089 N N . GLN A 1 516 ? -24.310 8.919 51.267 1.00 68.25 516 GLN A N 1
ATOM 4090 C CA . GLN A 1 516 ? -24.076 8.112 52.461 1.00 68.25 516 GLN A CA 1
ATOM 4091 C C . GLN A 1 516 ? -23.422 6.783 52.069 1.00 68.25 516 GLN A C 1
ATOM 4093 O O . GLN A 1 516 ? -24.045 5.970 51.396 1.00 68.25 516 GLN A O 1
ATOM 4098 N N . LEU A 1 517 ? -22.182 6.539 52.503 1.00 68.38 517 LEU A N 1
ATOM 4099 C CA . LEU A 1 517 ? -21.536 5.232 52.340 1.00 68.38 517 LEU A CA 1
ATOM 4100 C C . LEU A 1 517 ? -22.365 4.159 53.069 1.00 68.38 517 LEU A C 1
ATOM 4102 O O . LEU A 1 517 ? -22.613 4.288 54.267 1.00 68.38 517 LEU A O 1
ATOM 4106 N N . LEU A 1 518 ? -22.809 3.142 52.335 1.00 67.06 518 LEU A N 1
ATOM 4107 C CA . LEU A 1 518 ? -23.573 2.000 52.838 1.00 67.06 518 LEU A CA 1
ATOM 4108 C C . LEU A 1 518 ? -22.658 0.833 53.189 1.00 67.06 518 LEU A C 1
ATOM 4110 O O . LEU A 1 518 ? -22.805 0.248 54.256 1.00 67.06 518 LEU A O 1
ATOM 4114 N N . ASP A 1 519 ? -21.746 0.493 52.280 1.00 68.00 519 ASP A N 1
ATOM 4115 C CA . ASP A 1 519 ? -20.891 -0.683 52.406 1.00 68.00 519 ASP A CA 1
ATOM 4116 C C . ASP A 1 519 ? -19.642 -0.544 51.524 1.00 68.00 519 ASP A C 1
ATOM 4118 O O . ASP A 1 519 ? -19.606 0.276 50.601 1.00 68.00 519 ASP A O 1
ATOM 4122 N N . SER A 1 520 ? -18.616 -1.347 51.785 1.00 72.62 520 SER A N 1
ATOM 4123 C CA . SER A 1 520 ? -17.462 -1.491 50.901 1.00 72.62 520 SER A CA 1
ATOM 4124 C C . SER A 1 520 ? -17.202 -2.965 50.644 1.00 72.62 520 SER A C 1
ATOM 4126 O O . SER A 1 520 ? -16.994 -3.730 51.581 1.00 72.62 520 SER A O 1
ATOM 4128 N N . ALA A 1 521 ? -17.162 -3.353 49.378 1.00 67.81 521 ALA A N 1
ATOM 4129 C CA . ALA A 1 521 ? -16.918 -4.726 48.972 1.00 67.81 521 ALA A CA 1
ATOM 4130 C C . ALA A 1 521 ? -15.751 -4.775 47.989 1.00 67.81 521 ALA A C 1
ATOM 4132 O O . ALA A 1 521 ? -15.555 -3.866 47.177 1.00 67.81 521 ALA A O 1
ATOM 4133 N N . SER A 1 522 ? -14.969 -5.853 48.024 1.00 73.62 522 SER A N 1
ATOM 4134 C CA . SER A 1 522 ? -14.045 -6.105 46.925 1.00 73.62 522 SER A CA 1
ATOM 4135 C C . SER A 1 522 ? -14.860 -6.403 45.670 1.00 73.62 522 SER A C 1
ATOM 4137 O O . SER A 1 522 ? -15.813 -7.181 45.705 1.00 73.62 522 SER A O 1
ATOM 4139 N N . SER A 1 523 ? -14.454 -5.853 44.529 1.00 69.50 523 SER A N 1
ATOM 4140 C CA . SER A 1 523 ? -15.010 -6.226 43.217 1.00 69.50 523 SER A CA 1
ATOM 4141 C C . SER A 1 523 ? -14.963 -7.738 42.930 1.00 69.50 523 SER A C 1
ATOM 4143 O O . SER A 1 523 ? -15.697 -8.218 42.064 1.00 69.50 523 SER A O 1
ATOM 4145 N N . ARG A 1 524 ? -14.158 -8.509 43.680 1.00 70.69 524 ARG A N 1
ATOM 4146 C CA . ARG A 1 524 ? -14.148 -9.981 43.682 1.00 70.69 524 ARG A CA 1
ATOM 4147 C C . ARG A 1 524 ? -15.416 -10.627 44.223 1.00 70.69 524 ARG A C 1
ATOM 4149 O O . ARG A 1 524 ? -15.776 -11.684 43.714 1.00 70.69 524 ARG A O 1
ATOM 4156 N N . ASP A 1 525 ? -16.096 -9.989 45.164 1.00 72.19 525 ASP A N 1
ATOM 4157 C CA . ASP A 1 525 ? -17.192 -10.600 45.924 1.00 72.19 525 ASP A CA 1
ATOM 4158 C C . ASP A 1 525 ? -18.565 -10.067 45.488 1.00 72.19 525 ASP A C 1
ATOM 4160 O O . ASP A 1 525 ? -19.603 -10.651 45.793 1.00 72.19 525 ASP A O 1
ATOM 4164 N N . VAL A 1 526 ? -18.588 -8.987 44.699 1.00 67.75 526 VAL A N 1
ATOM 4165 C CA . VAL A 1 526 ? -19.829 -8.377 44.207 1.00 67.75 526 VAL A CA 1
ATOM 4166 C C . VAL A 1 526 ? -20.427 -9.200 43.047 1.00 67.75 526 VAL A C 1
ATOM 4168 O O . VAL A 1 526 ? -19.715 -9.524 42.081 1.00 67.75 526 VAL A O 1
ATOM 4171 N N . PRO A 1 527 ? -21.735 -9.534 43.077 1.00 66.94 527 PRO A N 1
ATOM 4172 C CA . PRO A 1 527 ? -22.412 -10.216 41.977 1.00 66.94 527 PRO A CA 1
ATOM 4173 C C . PRO A 1 527 ? -22.392 -9.386 40.690 1.00 66.94 527 PRO A C 1
ATOM 4175 O O . PRO A 1 527 ? -22.539 -8.165 40.709 1.00 66.94 527 PRO A O 1
ATOM 4178 N N . MET A 1 528 ? -22.269 -10.050 39.538 1.00 62.00 528 MET A N 1
ATOM 4179 C CA . MET A 1 528 ? -22.184 -9.369 38.238 1.00 62.00 528 MET A CA 1
ATOM 4180 C C . MET A 1 528 ? -23.419 -8.512 37.925 1.00 62.00 528 MET A C 1
ATOM 4182 O O . MET A 1 528 ? -23.288 -7.449 37.329 1.00 62.00 528 MET A O 1
ATOM 4186 N N . SER A 1 529 ? -24.606 -8.929 38.373 1.00 61.22 529 SER A N 1
ATOM 4187 C CA . SER A 1 529 ? -25.840 -8.146 38.236 1.00 61.22 529 SER A CA 1
ATOM 4188 C C . SER A 1 529 ? -25.775 -6.799 38.958 1.00 61.22 529 SER A C 1
ATOM 4190 O O . SER A 1 529 ? -26.372 -5.841 38.488 1.00 61.22 529 SER A O 1
ATOM 4192 N N . VAL A 1 530 ? -25.033 -6.719 40.066 1.00 63.38 530 VAL A N 1
ATOM 4193 C CA . VAL A 1 530 ? -24.874 -5.502 40.874 1.00 63.38 530 VAL A CA 1
ATOM 4194 C C . VAL A 1 530 ? -23.793 -4.593 40.276 1.00 63.38 530 VAL A C 1
ATOM 4196 O O . VAL A 1 530 ? -23.992 -3.389 40.174 1.00 63.38 530 VAL A O 1
ATOM 4199 N N . LEU A 1 531 ? -22.698 -5.167 39.763 1.00 61.91 531 LEU A N 1
ATOM 4200 C CA . LEU A 1 531 ? -21.668 -4.423 39.015 1.00 61.91 531 LEU A CA 1
ATOM 4201 C C . LEU A 1 531 ? -22.205 -3.779 37.724 1.00 61.91 531 LEU A C 1
ATOM 4203 O O . LEU A 1 531 ? -21.761 -2.701 37.330 1.00 61.91 531 LEU A O 1
ATOM 4207 N N . LEU A 1 532 ? -23.164 -4.432 37.062 1.00 56.84 532 LEU A N 1
ATOM 4208 C CA . LEU A 1 532 ? -23.836 -3.895 35.874 1.00 56.84 532 LEU A CA 1
ATOM 4209 C C . LEU A 1 532 ? -24.856 -2.791 36.210 1.00 56.84 532 LEU A C 1
ATOM 4211 O O . LEU A 1 532 ? -25.194 -2.011 35.323 1.00 56.84 532 LEU A O 1
ATOM 4215 N N . GLN A 1 533 ? -25.336 -2.716 37.459 1.00 53.25 533 GLN A N 1
ATOM 4216 C CA . GLN A 1 533 ? -26.247 -1.664 37.937 1.00 53.25 533 GLN A CA 1
ATOM 4217 C C . GLN A 1 533 ? -25.525 -0.375 38.328 1.00 53.25 533 GLN A C 1
ATOM 4219 O O . GLN A 1 533 ? -26.113 0.695 38.235 1.00 53.25 533 GLN A O 1
ATOM 4224 N N . SER A 1 534 ? -24.263 -0.460 38.750 1.00 48.22 534 SER A N 1
ATOM 4225 C CA . SER A 1 534 ? -23.465 0.671 39.242 1.00 48.22 534 SER A CA 1
ATOM 4226 C C . SER A 1 534 ? -23.019 1.695 38.191 1.00 48.22 534 SER A C 1
ATOM 4228 O O . SER A 1 534 ? -22.047 2.419 38.399 1.00 48.22 534 SER A O 1
ATOM 4230 N N . GLY A 1 535 ? -23.715 1.727 37.057 1.00 35.94 535 GLY A N 1
ATOM 4231 C CA . GLY A 1 535 ? -23.460 2.645 35.965 1.00 35.94 535 GLY A CA 1
ATOM 4232 C C . GLY A 1 535 ? -24.071 4.016 36.176 1.00 35.94 535 GLY A C 1
ATOM 4233 O O . GLY A 1 535 ? -25.310 4.084 36.302 1.00 35.94 535 GLY A O 1
#

Secondary structure (DSSP, 8-state):
-HHHHHHHHHHHHS-SSSS-PPPEEEEEEEE-B-BHHHHHHTTT---EEEEEEEEE-----TTT----TT-GGGGGSS-----GGGGSSS--EE--SS-TTSPPEEHHHHHHHHHHHHHHH-TTSEEEEEEEEEEEEEEEE-TTSS-EEEEEEEEEEEEEEEEEEEE-TTSSS--EEEEEEEEEEEEEEEEEEEESHHHHHHHHHHHHHHHHHHHHHHHHHHHHHHHHHHHHHT-TT--HHHHHHHHHHHHHHS-HHHHHHS-HHHHHHHHHHHHHHHHHHHHHHHHHT--TTS-----HHHHHHHHHHHGGGHHHHHHHHHHHHHHHHHHHTTS--PPP---HHHHHHHHHHHTTTT-B-GGG-B--EEEEEE--SS-SSGGGG----SS-S-B-TTTTHHHHHHHHHHHHHHHHHHHHHHHHHHSGGGSSS--S---S---TT-HHHHHHHHHHHHHHHT-HHHHHHHHHHT-EEEEEEE---S-S---PPEEEESS-HHHHHHHH---TTTEEEEEEEETTTS-HHHHTT--

pLDDT: mean 71.31, std 16.28, range [23.64, 93.94]

Mean predicted aligned error: 15.37 Å

Foldseek 3Di:
DVVVVLVVLCCVQPPPDPPARDKFKKKFWWFWDFWPLQLLCVVPDTDIFMKIKIKHWFDQDPPPRFSCQLPPVQVPPRHHDHDLLSPDPDFDWDQAPVDNPDDTDGPRVNLRNVSVVVCVVCVQWDKTKMKMKMKGWAWAQFPVSPKIKIKIKIKIKIKMWTKHWDQPPPDPDRDTDIDTDDIDIDMDIDMDMDIPVVVCVVVLCCLQVVLVVLLVLLLVLLLVLLLLVLDVVQPPPDDPVVSNVSSVVLSVVQPSLCSNLVDVRSLVSLVVSCSNCQLVLVVVLLVQCPDDVLDDPDDPVVLVVNLVSQLSCLSVVSNVVVVVQVVCVVVCVPPDDDRDDDDSVLSSVLSSQLSRGSRTDRVRTGTGGPDMGTDDPPDSDCVVVVPDDDDPDCNRCSRCNSSVVSSVVSVVVSVVVVVVVVVVVVDPPVVPPPVPDDPDDPPCPDPVNVSVVLSSQSSQCSNPVSVCCQQVVQQKKWWKWFDDPDDDDDDIQIAIDSDDLVCCCVPPVDDSVGIDTDDIGGSNVDDSSVSSSND

Sequence (535 aa):
MLDALIAAAHAKLRPASNSKLKALRFATKHNWVDRIHHYVVSFASTNPAWRLHSLHVPYTSRDTQSLGICSNSAVAKRSPLRPRFCNHPGILKYTHPLNSSLPTVPVWEHIDLRYELLKRQYPTLELEVILLSSQRLSSTSGVLSSTFYNYEALEITALTRGKRCINDSKSSLNTTLCTTVFIDDYRYERDTVRTNLVEWYGVISMLRGGAQGYVWIRLVLLMYGAYTAAGQLAGVQAGTSSRFKSTMSIVCKIPFEVIVYSSLLPVSGYVIAQFLDSSFMDIFLDSYWAAVGGTIKINLLTFLRSTAVQMRNVWILALLVTLTVFAVRKTRDYWGEGLPAIRGLVISFTSTLTVFGPYKETTLRNTDIINLFLIADEGQNLDIIQSNLVGKYNISSYFFDDSAVMLLFCIGVVIGLASIIKILNASPQFKVDRSEKSFGKASYNSTECRSVIQLMNIAMMTDPWNFFWLRALGVQLYLYKTRSGLDNSFDFYAVILPFAKNEIEERTGLSSIDLQLLDSASSRDVPMSVLLQSG